Protein AF-A0A843VVU7-F1 (afdb_monomer)

Secondary structure (DSSP, 8-state):
----------------------PPPP----------------PPP-----------------PPP-------------TTSPPPGGGGG-PPPPPGGG----EEE--GGGS--TBSS--SSHHHHHHHHHHHHTT--EEE----SPPP-STT-TT-TTS-S-SSS--GGGS-HHHHHHTTSS-GGGSPPPB--SS--HHHHHHHHHHHHS----SSS-----HHHHHHH--SHHHHHHHHHHH-HHHHHHHHHHHHHHHHHHHH--SSGGGS-HHHHTT-HHHHHHHHHHTHHHHHHHHHHHHHHHHHHHHHHHHHHHTTPEEE----SS--SSSHHHHHTGGGS-B-TTS-BSS--EE---SS-SS-EE----

Solvent-accessible surface area (backbone atoms only — not comparable to full-atom values): 23816 Å² total; per-residue (Å²): 141,86,83,88,86,92,85,80,92,82,80,89,81,85,78,82,88,81,90,78,93,78,86,86,80,90,81,89,74,92,77,85,88,80,85,80,89,79,90,84,90,85,86,86,89,85,89,84,87,86,84,88,83,88,86,87,82,91,79,86,93,75,92,75,85,81,72,81,80,77,75,83,74,79,73,94,66,59,97,89,57,82,73,63,94,63,55,89,72,68,65,87,78,83,61,78,88,70,58,86,78,47,62,49,81,61,45,56,60,75,39,68,52,51,65,36,43,5,29,54,35,69,56,48,54,52,50,47,53,50,36,40,76,72,69,31,35,34,40,32,34,62,40,60,21,31,41,18,81,54,96,88,35,67,67,32,41,89,45,26,48,32,92,79,52,55,31,60,81,36,50,33,65,71,51,33,33,76,71,66,36,38,55,82,90,71,57,76,80,74,33,87,58,98,61,73,49,62,69,63,33,44,69,62,45,40,35,51,49,34,80,68,92,57,100,77,72,85,90,63,71,34,27,23,60,45,44,72,72,44,78,59,72,68,34,51,53,49,51,50,52,58,67,32,70,86,45,37,74,51,49,54,52,42,28,52,42,52,55,49,53,74,72,67,74,62,94,42,58,66,76,44,61,66,49,68,48,67,62,34,66,71,51,50,50,50,47,47,68,77,39,40,70,59,34,53,39,49,51,37,42,46,44,54,31,50,55,37,50,50,52,53,51,50,56,28,49,78,57,61,28,45,78,41,76,47,78,76,96,71,78,51,76,66,22,34,67,40,62,77,41,50,89,83,50,66,47,47,99,70,60,46,68,77,66,69,56,63,48,73,54,52,104,90,33,88,77,38,46,78,69,65,80,131

Nearest PDB structures (foldseek):
  6lx2-assembly1_A  TM=9.891E-01  e=3.375E-38  Solanum tuberosum
  6lx1-assembly1_A-2  TM=9.889E-01  e=5.882E-36  Solanum tuberosum
  5cpq-assembly1_B  TM=9.858E-01  e=2.254E-34  Arabidopsis thaliana
  5csy-assembly1_A  TM=9.693E-01  e=2.015E-34  Arabidopsis thaliana
  5cq1-assembly1_A  TM=9.855E-01  e=6.545E-34  Arabidopsis thaliana

pLDDT: mean 79.29, std 26.46, range [23.94, 98.88]

Radius of gyration: 30.28 Å; Cα contacts (8 Å, |Δi|>4): 402; chains: 1; bounding box: 73×91×72 Å

Organism: Colocasia esculenta (NCBI:txid4460)

Mean predicted aligned error: 13.5 Å

Sequence (374 aa):
MASSPPLRLLPRAALASSSSSLSPKPRTGLFSLAVASGSSSLHPVAIGTGRNRLLRPLMSAAAASCSPALSTGHFDVGVGDDLPEEYGEWFPKKDLGERRRVGVLLHPTSLQGPYGIGDLGDEAIRFLDWLHAAGCSVWQVLPLVPPGRKSREDGSPYAGQDANCGNTLLISLEQLVKDGLLTQDELPEPMDPEYVDFTKVAEVKDPLIAKTFHFRFQEVIKAAERLILSEGDLKIQFEDFRKDPEISGWLEDAALFAAIDNNIGKFAWNEWPEPLKNRYLVALEEVYQSHKDFIDIFVAQQFLFQRQWQRVRNHAKERGIKIMGDMPIYVGHHSADVWANRKLFMLDRRGFPTQVSGVPPDAFSETGQLWGRF

InterPro domains:
  IPR003385 Glycoside hydrolase, family 77 [PF02446] (106-372)
  IPR003385 Glycoside hydrolase, family 77 [PTHR32438] (67-372)
  IPR017853 Glycoside hydrolase superfamily [SSF51445] (84-372)

Structure (mmCIF, N/CA/C/O backbone):
data_AF-A0A843VVU7-F1
#
_entry.id   AF-A0A843VVU7-F1
#
loop_
_atom_site.group_PDB
_atom_site.id
_atom_site.type_symbol
_atom_site.label_atom_id
_atom_site.label_alt_id
_atom_site.label_comp_id
_atom_site.label_asym_id
_atom_site.label_entity_id
_atom_site.label_seq_id
_atom_site.pdbx_PDB_ins_code
_atom_site.Cartn_x
_atom_site.Cartn_y
_atom_site.Cartn_z
_atom_site.occupancy
_atom_site.B_iso_or_equiv
_atom_site.auth_seq_id
_atom_site.auth_comp_id
_atom_site.auth_asym_id
_atom_site.auth_atom_id
_atom_site.pdbx_PDB_model_num
ATOM 1 N N . MET A 1 1 ? -29.942 34.485 -44.631 1.00 37.12 1 MET A N 1
ATOM 2 C CA . MET A 1 1 ? -29.907 35.615 -43.675 1.00 37.12 1 MET A CA 1
ATOM 3 C C . MET A 1 1 ? -29.482 35.028 -42.336 1.00 37.12 1 MET A C 1
ATOM 5 O O . MET A 1 1 ? -30.191 34.162 -41.868 1.00 37.12 1 MET A O 1
ATOM 9 N N . ALA A 1 2 ? -28.343 35.295 -41.714 1.00 39.97 2 ALA A N 1
ATOM 10 C CA . ALA A 1 2 ? -27.248 36.213 -41.967 1.00 39.97 2 ALA A CA 1
ATOM 11 C C . ALA A 1 2 ? -25.924 35.450 -41.770 1.00 39.97 2 ALA A C 1
ATOM 13 O O . ALA A 1 2 ? -25.832 34.523 -40.971 1.00 39.97 2 ALA A O 1
ATOM 14 N N . SER A 1 3 ? -24.939 35.830 -42.568 1.00 32.47 3 SER A N 1
ATOM 15 C CA . SER A 1 3 ? -23.574 35.324 -42.614 1.00 32.47 3 SER A CA 1
ATOM 16 C C . SER A 1 3 ? -22.622 36.229 -41.827 1.00 32.47 3 SER A C 1
ATOM 18 O O . SER A 1 3 ? -22.844 37.440 -41.787 1.00 32.47 3 SER A O 1
ATOM 20 N N . SER A 1 4 ? -21.505 35.627 -41.392 1.00 31.56 4 SER A N 1
ATOM 21 C CA . SER A 1 4 ? -20.200 36.236 -41.049 1.00 31.56 4 SER A CA 1
ATOM 22 C C . SER A 1 4 ? -19.998 36.705 -39.595 1.00 31.56 4 SER A C 1
ATOM 24 O O . SER A 1 4 ? -20.959 37.162 -38.982 1.00 31.56 4 SER A O 1
ATOM 26 N N . PRO A 1 5 ? -18.747 36.770 -39.071 1.00 43.16 5 PRO A N 1
ATOM 27 C CA . PRO A 1 5 ? -17.483 36.123 -39.493 1.00 43.16 5 PRO A CA 1
ATOM 28 C C . PRO A 1 5 ? -16.613 35.570 -38.319 1.00 43.16 5 PRO A C 1
ATOM 30 O O . PRO A 1 5 ? -16.894 35.838 -37.153 1.00 43.16 5 PRO A O 1
ATOM 33 N N . PRO A 1 6 ? -15.493 34.871 -38.611 1.00 42.28 6 PRO A N 1
ATOM 34 C CA . PRO A 1 6 ? -14.430 34.556 -37.651 1.00 42.28 6 PRO A CA 1
ATOM 35 C C . PRO A 1 6 ? -13.271 35.570 -37.739 1.00 42.28 6 PRO A C 1
ATOM 37 O O . PRO A 1 6 ? -12.786 35.847 -38.830 1.00 42.28 6 PRO A O 1
ATOM 40 N N . LEU A 1 7 ? -12.790 36.095 -36.608 1.00 31.33 7 LEU A N 1
ATOM 41 C CA . LEU A 1 7 ? -11.599 36.960 -36.447 1.00 31.33 7 LEU A CA 1
ATOM 42 C C . LEU A 1 7 ? -11.147 36.802 -34.972 1.00 31.33 7 LEU A C 1
ATOM 44 O O . LEU A 1 7 ? -12.005 36.697 -34.108 1.00 31.33 7 LEU A O 1
ATOM 48 N N . ARG A 1 8 ? -9.881 36.811 -34.543 1.00 28.84 8 ARG A N 1
ATOM 49 C CA . ARG A 1 8 ? -8.584 37.085 -35.170 1.00 28.84 8 ARG A CA 1
ATOM 50 C C . ARG A 1 8 ? -7.491 36.655 -34.177 1.00 28.84 8 ARG A C 1
ATOM 52 O O . ARG A 1 8 ? -7.599 36.952 -32.992 1.00 28.84 8 ARG A O 1
ATOM 59 N N . LEU A 1 9 ? -6.418 36.052 -34.682 1.00 33.56 9 LEU A N 1
ATOM 60 C CA . LEU A 1 9 ? -5.102 36.025 -34.034 1.00 33.56 9 LEU A CA 1
ATOM 61 C C . LEU A 1 9 ? -4.470 37.423 -34.092 1.00 33.56 9 LEU A C 1
ATOM 63 O O . LEU A 1 9 ? -4.486 38.045 -35.154 1.00 33.56 9 LEU A O 1
ATOM 67 N N . LEU A 1 10 ? -3.884 37.879 -32.982 1.00 31.72 10 LEU A N 1
ATOM 68 C CA . LEU A 1 10 ? -3.034 39.075 -32.854 1.00 31.72 10 LEU A CA 1
ATOM 69 C C . LEU A 1 10 ? -2.084 38.892 -31.636 1.00 31.72 10 LEU A C 1
ATOM 71 O O . LEU A 1 10 ? -2.344 38.021 -30.810 1.00 31.72 10 LEU A O 1
ATOM 75 N N . PRO A 1 11 ? -0.929 39.585 -31.556 1.00 31.88 11 PRO A N 1
ATOM 76 C CA . PRO A 1 11 ? 0.365 38.994 -31.894 1.00 31.88 11 PRO A CA 1
ATOM 77 C C . PRO A 1 11 ? 1.372 38.925 -30.729 1.00 31.88 11 PRO A C 1
ATOM 79 O O . PRO A 1 11 ? 1.203 39.529 -29.673 1.00 31.88 11 PRO A O 1
ATOM 82 N N . ARG A 1 12 ? 2.477 38.210 -30.996 1.00 28.94 12 ARG A N 1
ATOM 83 C CA . ARG A 1 12 ? 3.739 38.210 -30.237 1.00 28.94 12 ARG A CA 1
ATOM 84 C C . ARG A 1 12 ? 4.188 39.634 -29.887 1.00 28.94 12 ARG A C 1
ATOM 86 O O . ARG A 1 12 ? 4.465 40.429 -30.784 1.00 28.94 12 ARG A O 1
ATOM 93 N N . ALA A 1 13 ? 4.359 39.899 -28.596 1.00 29.88 13 ALA A N 1
ATOM 94 C CA . ALA A 1 13 ? 5.145 41.023 -28.115 1.00 29.88 13 ALA A CA 1
ATOM 95 C C . ALA A 1 13 ? 6.635 40.653 -28.152 1.00 29.88 13 ALA A C 1
ATOM 97 O O . ALA A 1 13 ? 7.068 39.675 -27.543 1.00 29.88 13 ALA A O 1
ATOM 98 N N . ALA A 1 14 ? 7.400 41.443 -28.900 1.00 28.36 14 ALA A N 1
ATOM 99 C CA . ALA A 1 14 ? 8.844 41.516 -28.795 1.00 28.36 14 ALA A CA 1
ATOM 100 C C . ALA A 1 14 ? 9.213 42.244 -27.495 1.00 28.36 14 ALA A C 1
ATOM 102 O O . ALA A 1 14 ? 8.671 43.313 -27.218 1.00 28.36 14 ALA A O 1
ATOM 103 N N . LEU A 1 15 ? 10.165 41.704 -26.736 1.00 28.70 15 LEU A N 1
ATOM 104 C CA . LEU A 1 15 ? 10.923 42.479 -25.761 1.00 28.70 15 LEU A CA 1
ATOM 105 C C . LEU A 1 15 ? 12.408 42.313 -26.050 1.00 28.70 15 LEU A C 1
ATOM 107 O O . LEU A 1 15 ? 12.908 41.223 -26.322 1.00 28.70 15 LEU A O 1
ATOM 111 N N . ALA A 1 16 ? 13.040 43.475 -26.094 1.00 27.78 16 ALA A N 1
ATOM 112 C CA . ALA A 1 16 ? 14.347 43.731 -26.634 1.00 27.78 16 ALA A CA 1
ATOM 113 C C . ALA A 1 16 ? 15.474 43.178 -25.759 1.00 27.78 16 ALA A C 1
ATOM 115 O O . ALA A 1 16 ? 15.401 43.124 -24.534 1.00 27.78 16 ALA A O 1
ATOM 116 N N . SER A 1 17 ? 16.548 42.851 -26.464 1.00 26.27 17 SER A N 1
ATOM 117 C CA . SER A 1 17 ? 17.910 42.654 -25.998 1.00 26.27 17 SER A CA 1
ATOM 118 C C . SER A 1 17 ? 18.389 43.741 -25.030 1.00 26.27 17 SER A C 1
ATOM 120 O O . SER A 1 17 ? 18.430 44.919 -25.392 1.00 26.27 17 SER A O 1
ATOM 122 N N . SER A 1 18 ? 18.901 43.329 -23.872 1.00 28.47 18 SER A N 1
ATOM 123 C CA . SER A 1 18 ? 19.971 44.040 -23.176 1.00 28.47 18 SER A CA 1
ATOM 124 C C . SER A 1 18 ? 21.201 43.134 -23.121 1.00 28.47 18 SER A C 1
ATOM 126 O O . SER A 1 18 ? 21.239 42.083 -22.487 1.00 28.47 18 SER A O 1
ATOM 128 N N . SER A 1 19 ? 22.210 43.534 -23.883 1.00 27.27 19 SER A N 1
ATOM 129 C CA . SER A 1 19 ? 23.547 42.964 -23.891 1.00 27.27 19 SER A CA 1
ATOM 130 C C . SER A 1 19 ? 24.312 43.415 -22.647 1.00 27.27 19 SER A C 1
ATOM 132 O O . SER A 1 19 ? 24.573 44.607 -22.489 1.00 27.27 19 SER A O 1
ATOM 134 N N . SER A 1 20 ? 24.755 42.475 -21.816 1.00 28.34 20 SER A N 1
ATOM 135 C CA . SER A 1 20 ? 25.890 42.691 -20.916 1.00 28.34 20 SER A CA 1
ATOM 136 C C . SER A 1 20 ? 26.853 41.519 -21.049 1.00 28.34 20 SER A C 1
ATOM 138 O O . SER A 1 20 ? 26.622 40.422 -20.548 1.00 28.34 20 SER A O 1
ATOM 140 N N . SER A 1 21 ? 27.924 41.776 -21.789 1.00 27.50 21 SER A N 1
ATOM 141 C CA . SER A 1 21 ? 29.082 40.915 -21.974 1.00 27.50 21 SER A CA 1
ATOM 142 C C . SER A 1 21 ? 29.849 40.735 -20.665 1.00 27.50 21 SER A C 1
ATOM 144 O O . SER A 1 21 ? 30.354 41.718 -20.130 1.00 27.50 21 SER A O 1
ATOM 146 N N . LEU A 1 22 ? 30.018 39.494 -20.210 1.00 28.89 22 LEU A N 1
ATOM 147 C CA . LEU A 1 22 ? 31.084 39.093 -19.288 1.00 28.89 22 LEU A CA 1
ATOM 148 C C . LEU A 1 22 ? 31.501 37.658 -19.640 1.00 28.89 22 LEU A C 1
ATOM 150 O O . LEU A 1 22 ? 30.819 36.684 -19.341 1.00 28.89 22 LEU A O 1
ATOM 154 N N . SER A 1 23 ? 32.615 37.562 -20.357 1.00 29.17 23 SER A N 1
ATOM 155 C CA . SER A 1 23 ? 33.295 36.328 -20.749 1.00 29.17 23 SER A CA 1
ATOM 156 C C . SER A 1 23 ? 33.919 35.592 -19.544 1.00 29.17 23 SER A C 1
ATOM 158 O O . SER A 1 23 ? 34.353 36.248 -18.592 1.00 29.17 23 SER A O 1
ATOM 160 N N . PRO A 1 24 ? 34.020 34.248 -19.584 1.00 32.75 24 PRO A N 1
ATOM 161 C CA . PRO A 1 24 ? 34.402 33.422 -18.441 1.00 32.75 24 PRO A CA 1
ATOM 162 C C . PRO A 1 24 ? 35.925 33.256 -18.321 1.00 32.75 24 PRO A C 1
ATOM 164 O O . PRO A 1 24 ? 36.636 33.151 -19.320 1.00 32.75 24 PRO A O 1
ATOM 167 N N . LYS A 1 25 ? 36.437 33.173 -17.086 1.00 31.30 25 LYS A N 1
ATOM 168 C CA . LYS A 1 25 ? 37.792 32.671 -16.797 1.00 31.30 25 LYS A CA 1
ATOM 169 C C . LYS A 1 25 ? 37.703 31.236 -16.261 1.00 31.30 25 LYS A C 1
ATOM 171 O O . LYS A 1 25 ? 36.906 31.004 -15.352 1.00 31.30 25 LYS A O 1
ATOM 176 N N . PRO A 1 26 ? 38.524 30.291 -16.751 1.00 30.41 26 PRO A N 1
ATOM 177 C CA . PRO A 1 26 ? 38.546 28.929 -16.240 1.00 30.41 26 PRO A CA 1
ATOM 178 C C . PRO A 1 26 ? 39.371 28.866 -14.948 1.00 30.41 26 PRO A C 1
ATOM 180 O O . PRO A 1 26 ? 40.468 29.420 -14.872 1.00 30.41 26 PRO A O 1
ATOM 183 N N . ARG A 1 27 ? 38.859 28.167 -13.930 1.00 29.58 27 ARG A N 1
ATOM 184 C CA . ARG A 1 27 ? 39.670 27.681 -12.809 1.00 29.58 27 ARG A CA 1
ATOM 185 C C . ARG A 1 27 ? 39.843 26.179 -12.959 1.00 29.58 27 ARG A C 1
ATOM 187 O O . ARG A 1 27 ? 38.895 25.413 -12.837 1.00 29.58 27 ARG A O 1
ATOM 194 N N . THR A 1 28 ? 41.076 25.799 -13.246 1.00 28.23 28 THR A N 1
ATOM 195 C CA . THR A 1 28 ? 41.607 24.448 -13.155 1.00 28.23 28 THR A CA 1
ATOM 196 C C . THR A 1 28 ? 41.637 24.010 -11.691 1.00 28.23 28 THR A C 1
ATOM 198 O O . THR A 1 28 ? 42.235 24.669 -10.845 1.00 28.23 28 THR A O 1
ATOM 201 N N . GLY A 1 29 ? 40.988 22.888 -11.392 1.00 27.27 29 GLY A N 1
ATOM 202 C CA . GLY A 1 29 ? 41.105 22.183 -10.123 1.00 27.27 29 GLY A CA 1
ATOM 203 C C . GLY A 1 29 ? 41.262 20.701 -10.417 1.00 27.27 29 GLY A C 1
ATOM 204 O O . GLY A 1 29 ? 40.288 20.039 -10.761 1.00 27.27 29 GLY A O 1
ATOM 205 N N . LEU A 1 30 ? 42.498 20.204 -10.337 1.00 26.30 30 LEU A N 1
ATOM 206 C CA . LEU A 1 30 ? 42.777 18.773 -10.294 1.00 26.30 30 LEU A CA 1
ATOM 207 C C . LEU A 1 30 ? 42.113 18.193 -9.040 1.00 26.30 30 LEU A C 1
ATOM 209 O O . LEU A 1 30 ? 42.423 18.640 -7.938 1.00 26.30 30 LEU A O 1
ATOM 213 N N . PHE A 1 31 ? 41.285 17.164 -9.195 1.00 25.92 31 PHE A N 1
ATOM 214 C CA . PHE A 1 31 ? 40.992 16.239 -8.105 1.00 25.92 31 PHE A CA 1
ATOM 215 C C . PHE A 1 31 ? 41.358 14.822 -8.530 1.00 25.92 31 PHE A C 1
ATOM 217 O O . PHE A 1 31 ? 40.910 14.307 -9.551 1.00 25.92 31 PHE A O 1
ATOM 224 N N . SER A 1 32 ? 42.272 14.265 -7.742 1.00 24.83 32 SER A N 1
ATOM 225 C CA . SER A 1 32 ? 42.901 12.963 -7.899 1.00 24.83 32 SER A CA 1
ATOM 226 C C . SER A 1 32 ? 41.904 11.846 -7.596 1.00 24.83 32 SER A C 1
ATOM 228 O O . SER A 1 32 ? 41.213 11.881 -6.577 1.00 24.83 32 SER A O 1
ATOM 230 N N . LEU A 1 33 ? 41.854 10.852 -8.480 1.00 23.94 33 LEU A N 1
ATOM 231 C CA . LEU A 1 33 ? 41.091 9.621 -8.323 1.00 23.94 33 LEU A CA 1
ATOM 232 C C . LEU A 1 33 ? 41.927 8.651 -7.469 1.00 23.94 33 LEU A C 1
ATOM 234 O O . LEU A 1 33 ? 42.917 8.103 -7.948 1.00 23.94 33 LEU A O 1
ATOM 238 N N . ALA A 1 34 ? 41.560 8.452 -6.203 1.00 25.77 34 ALA A N 1
ATOM 239 C CA . ALA A 1 34 ? 42.173 7.433 -5.353 1.00 25.77 34 ALA A CA 1
ATOM 240 C C . ALA A 1 34 ? 41.256 6.206 -5.282 1.00 25.77 34 ALA A C 1
ATOM 242 O O . ALA A 1 34 ? 40.257 6.190 -4.566 1.00 25.77 34 ALA A O 1
ATOM 243 N N . VAL A 1 35 ? 41.613 5.179 -6.053 1.00 26.02 35 VAL A N 1
ATOM 244 C CA . VAL A 1 35 ? 41.094 3.815 -5.926 1.00 26.02 35 VAL A CA 1
ATOM 245 C C . VAL A 1 35 ? 41.822 3.160 -4.754 1.00 26.02 35 VAL A C 1
ATOM 247 O O . VAL A 1 35 ? 43.039 2.997 -4.800 1.00 26.02 35 VAL A O 1
ATOM 250 N N . ALA A 1 36 ? 41.089 2.782 -3.708 1.00 25.77 36 ALA A N 1
ATOM 251 C CA . ALA A 1 36 ? 41.607 1.957 -2.623 1.00 25.77 36 ALA A CA 1
ATOM 252 C C . ALA A 1 36 ? 40.894 0.600 -2.639 1.00 25.77 36 ALA A C 1
ATOM 254 O O . ALA A 1 36 ? 39.771 0.448 -2.165 1.00 25.77 36 ALA A O 1
ATOM 255 N N . SER A 1 37 ? 41.571 -0.385 -3.223 1.00 25.34 37 SER A N 1
ATOM 256 C CA . SER A 1 37 ? 41.273 -1.809 -3.110 1.00 25.34 37 SER A CA 1
ATOM 257 C C . SER A 1 37 ? 41.732 -2.314 -1.739 1.00 25.34 37 SER A C 1
ATOM 259 O O . SER A 1 37 ? 42.932 -2.358 -1.470 1.00 25.34 37 SER A O 1
ATOM 261 N N . GLY A 1 38 ? 40.787 -2.692 -0.878 1.00 25.36 38 GLY A N 1
ATOM 262 C CA . GLY A 1 38 ? 41.046 -3.320 0.417 1.00 25.36 38 GLY A CA 1
ATOM 263 C C . GLY A 1 38 ? 40.444 -4.719 0.464 1.00 25.36 38 GLY A C 1
ATOM 264 O O . GLY A 1 38 ? 39.237 -4.885 0.606 1.00 25.36 38 GLY A O 1
ATOM 265 N N . SER A 1 39 ? 41.307 -5.719 0.327 1.00 26.92 39 SER A N 1
ATOM 266 C CA . SER A 1 39 ? 41.045 -7.142 0.532 1.00 26.92 39 SER A CA 1
ATOM 267 C C . SER A 1 39 ? 40.609 -7.435 1.972 1.00 26.92 39 SER A C 1
ATOM 269 O O . SER A 1 39 ? 41.300 -7.034 2.909 1.00 26.92 39 SER A O 1
ATOM 271 N N . SER A 1 40 ? 39.533 -8.200 2.164 1.00 26.62 40 SER A N 1
ATOM 272 C CA . SER A 1 40 ? 39.231 -8.844 3.447 1.00 26.62 40 SER A CA 1
ATOM 273 C C . SER A 1 40 ? 38.863 -10.311 3.221 1.00 26.62 40 SER A C 1
ATOM 275 O O . SER A 1 40 ? 37.873 -10.641 2.577 1.00 26.62 40 SER A O 1
ATOM 277 N N . SER A 1 41 ? 39.715 -11.200 3.727 1.00 26.59 41 SER A N 1
ATOM 278 C CA . SER A 1 41 ? 39.511 -12.646 3.783 1.00 26.59 41 SER A CA 1
ATOM 279 C C . SER A 1 41 ? 39.459 -13.057 5.250 1.00 26.59 41 SER A C 1
ATOM 281 O O . SER A 1 41 ? 40.487 -13.028 5.925 1.00 26.59 41 SER A O 1
ATOM 283 N N . LEU A 1 42 ? 38.284 -13.441 5.745 1.00 26.7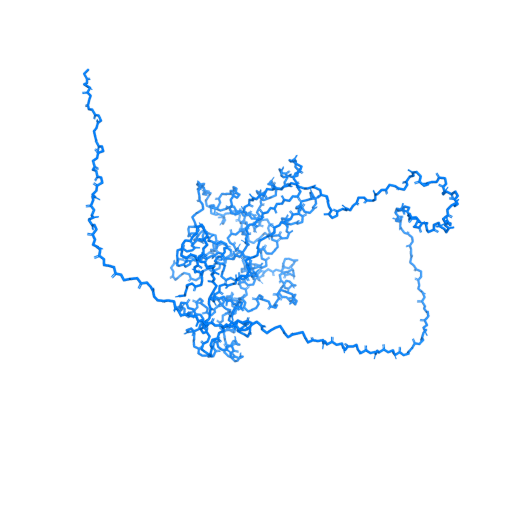5 42 LEU A N 1
ATOM 284 C CA . LEU A 1 42 ? 38.122 -14.091 7.046 1.00 26.75 42 LEU A CA 1
ATOM 285 C C . LEU A 1 42 ? 37.032 -15.166 6.936 1.00 26.75 42 LEU A C 1
ATOM 287 O O . LEU A 1 42 ? 35.845 -14.862 6.886 1.00 26.75 42 LEU A O 1
ATOM 291 N N . HIS A 1 43 ? 37.459 -16.429 6.904 1.00 28.55 43 HIS A N 1
ATOM 292 C CA . HIS A 1 43 ? 36.629 -17.590 7.221 1.00 28.55 43 HIS A CA 1
ATOM 293 C C . HIS A 1 43 ? 36.835 -17.962 8.694 1.00 28.55 43 HIS A C 1
ATOM 295 O O . HIS A 1 43 ? 37.988 -18.033 9.126 1.00 28.55 43 HIS A O 1
ATOM 301 N N . PRO A 1 44 ? 35.779 -18.315 9.443 1.00 32.34 44 PRO A N 1
ATOM 302 C CA . PRO A 1 44 ? 35.913 -19.149 10.622 1.00 32.34 44 PRO A CA 1
ATOM 303 C C . PRO A 1 44 ? 35.558 -20.609 10.309 1.00 32.34 44 PRO A C 1
ATOM 305 O O . PRO A 1 44 ? 34.512 -20.927 9.744 1.00 32.34 44 PRO A O 1
ATOM 308 N N . VAL A 1 45 ? 36.466 -21.494 10.715 1.00 25.98 45 VAL A N 1
ATOM 309 C CA . VAL A 1 45 ? 36.310 -22.949 10.786 1.00 25.98 45 VAL A CA 1
ATOM 310 C C . VAL A 1 45 ? 35.541 -23.299 12.063 1.00 25.98 45 VAL A C 1
ATOM 312 O O . VAL A 1 45 ? 35.929 -22.869 13.146 1.00 25.98 45 VAL A O 1
ATOM 315 N N . ALA A 1 46 ? 34.503 -24.129 11.952 1.00 27.78 46 ALA A N 1
ATOM 316 C CA . ALA A 1 46 ? 33.900 -24.835 13.080 1.00 27.78 46 ALA A CA 1
ATOM 317 C C . ALA A 1 46 ? 33.572 -26.277 12.659 1.00 27.78 46 ALA A C 1
ATOM 319 O O . ALA A 1 46 ? 32.730 -26.500 11.795 1.00 27.78 46 ALA A O 1
ATOM 320 N N . ILE A 1 47 ? 34.246 -27.258 13.267 1.00 26.48 47 ILE A N 1
ATOM 321 C CA . ILE A 1 47 ? 33.886 -28.680 13.197 1.00 26.48 47 ILE A CA 1
ATOM 322 C C . ILE A 1 47 ? 33.749 -29.172 14.637 1.00 26.48 47 ILE A C 1
ATOM 324 O O . ILE A 1 47 ? 34.736 -29.314 15.356 1.00 26.48 47 ILE A O 1
ATOM 328 N N . GLY A 1 48 ? 32.500 -29.397 15.047 1.00 26.56 48 GLY A N 1
ATOM 329 C CA . GLY A 1 48 ? 32.118 -30.090 16.271 1.00 26.56 48 GLY A CA 1
ATOM 330 C C . GLY A 1 48 ? 31.682 -31.519 15.953 1.00 26.56 48 GLY A C 1
ATOM 331 O O . GLY A 1 48 ? 30.971 -31.774 14.984 1.00 26.56 48 GLY A O 1
ATOM 332 N N . THR A 1 49 ? 32.158 -32.447 16.770 1.00 28.98 49 THR A N 1
ATOM 333 C CA . THR A 1 49 ? 31.970 -33.897 16.725 1.00 28.98 49 THR A CA 1
ATOM 334 C C . THR A 1 49 ? 30.641 -34.332 17.362 1.00 28.98 49 THR A C 1
ATOM 336 O O . THR A 1 49 ? 30.190 -33.728 18.329 1.00 28.98 49 THR A O 1
ATOM 339 N N . GLY A 1 50 ? 30.031 -35.431 16.889 1.00 26.47 50 GLY A N 1
ATOM 340 C CA . GLY A 1 50 ? 28.924 -36.083 17.611 1.00 26.47 50 GLY A CA 1
ATOM 341 C C . GLY A 1 50 ? 28.136 -37.125 16.809 1.00 26.47 50 GLY A C 1
ATOM 342 O O . GLY A 1 50 ? 27.486 -36.801 15.829 1.00 26.47 50 GLY A O 1
ATOM 343 N N . ARG A 1 51 ? 28.210 -38.391 17.235 1.00 29.50 51 ARG A N 1
ATOM 344 C CA . ARG A 1 51 ? 27.694 -39.616 16.590 1.00 29.50 51 ARG A CA 1
ATOM 345 C C . ARG A 1 51 ? 26.207 -39.918 16.874 1.00 29.50 51 ARG A C 1
ATOM 347 O O . ARG A 1 51 ? 25.754 -39.749 17.995 1.00 29.50 51 ARG A O 1
ATOM 354 N N . ASN A 1 52 ? 25.560 -40.534 15.873 1.00 27.20 52 ASN A N 1
ATOM 355 C CA . ASN A 1 52 ? 24.565 -41.630 15.878 1.00 27.20 52 ASN A CA 1
ATOM 356 C C . ASN A 1 52 ? 23.593 -41.819 17.066 1.00 27.20 52 ASN A C 1
ATOM 358 O O . ASN A 1 52 ? 24.019 -42.255 18.133 1.00 27.20 52 ASN A O 1
ATOM 362 N N . ARG A 1 53 ? 22.282 -41.885 16.764 1.00 28.34 53 ARG A N 1
ATOM 363 C CA . ARG A 1 53 ? 21.543 -43.172 16.704 1.00 28.34 53 ARG A CA 1
ATOM 364 C C . ARG A 1 53 ? 20.135 -43.054 16.097 1.00 28.34 53 ARG A C 1
ATOM 366 O O . ARG A 1 53 ? 19.398 -42.111 16.342 1.00 28.34 53 ARG A O 1
ATOM 373 N N . LEU A 1 54 ? 19.829 -44.086 15.312 1.00 28.62 54 LEU A N 1
ATOM 374 C CA . LEU A 1 54 ? 18.579 -44.447 14.642 1.00 28.62 54 LEU A CA 1
ATOM 375 C C . LEU A 1 54 ? 17.418 -44.685 15.615 1.00 28.62 54 LEU A C 1
ATOM 377 O O . LEU A 1 54 ? 17.660 -45.279 16.659 1.00 28.62 54 LEU A O 1
ATOM 381 N N . LEU A 1 55 ? 16.187 -44.375 15.184 1.00 28.31 55 LEU A N 1
ATOM 382 C CA . LEU A 1 55 ? 14.951 -45.145 15.425 1.00 28.31 55 LEU A CA 1
ATOM 383 C C . LEU A 1 55 ? 13.851 -44.650 14.452 1.00 28.31 55 LEU A C 1
ATOM 385 O O . LEU A 1 55 ? 13.505 -43.474 14.443 1.00 28.31 55 LEU A O 1
ATOM 389 N N . ARG A 1 56 ? 13.332 -45.550 13.603 1.00 27.45 56 ARG A N 1
ATOM 390 C CA . ARG A 1 56 ? 12.159 -45.346 12.722 1.00 27.45 56 ARG A CA 1
ATOM 391 C C . ARG A 1 56 ? 10.869 -45.714 13.468 1.00 27.45 56 ARG A C 1
ATOM 393 O O . ARG A 1 56 ? 10.895 -46.683 14.227 1.00 27.45 56 ARG A O 1
ATOM 400 N N . PRO A 1 57 ? 9.728 -45.115 13.088 1.00 30.31 57 PRO A N 1
ATOM 401 C CA . PRO A 1 57 ? 8.493 -45.883 12.960 1.00 30.31 57 PRO A CA 1
ATOM 402 C C . PRO A 1 57 ? 7.845 -45.750 11.571 1.00 30.31 57 PRO A C 1
ATOM 404 O O . PRO A 1 57 ? 7.985 -44.747 10.875 1.00 30.31 57 PRO A O 1
ATOM 407 N N . LEU A 1 58 ? 7.169 -46.831 11.176 1.00 27.83 58 LEU A N 1
ATOM 408 C CA . LEU A 1 58 ? 6.421 -47.013 9.932 1.00 27.83 58 LEU A CA 1
ATOM 409 C C . LEU A 1 58 ? 5.222 -46.059 9.831 1.00 27.83 58 LEU A C 1
ATOM 411 O O . LEU A 1 58 ? 4.429 -45.977 10.766 1.00 27.83 58 LEU A O 1
ATOM 415 N N . MET A 1 59 ? 5.035 -45.443 8.660 1.00 29.09 59 MET A N 1
ATOM 416 C CA . MET A 1 59 ? 3.792 -44.780 8.266 1.00 29.09 59 MET A CA 1
ATOM 417 C C . MET A 1 59 ? 3.397 -45.176 6.838 1.00 29.09 59 MET A C 1
ATOM 419 O O . MET A 1 59 ? 4.206 -45.168 5.914 1.00 29.09 59 MET A O 1
ATOM 423 N N . SER A 1 60 ? 2.128 -45.573 6.773 1.00 30.31 60 SER A N 1
ATOM 424 C CA . SER A 1 60 ? 1.201 -45.870 5.681 1.00 30.31 60 SER A CA 1
ATOM 425 C C . SER A 1 60 ? 1.514 -45.333 4.276 1.00 30.31 60 SER A C 1
ATOM 427 O O . SER A 1 60 ? 1.860 -44.169 4.089 1.00 30.31 60 SER A O 1
ATOM 429 N N . ALA A 1 61 ? 1.288 -46.194 3.282 1.00 33.50 61 ALA A N 1
ATOM 430 C CA . ALA A 1 61 ? 1.360 -45.898 1.858 1.00 33.50 61 ALA A CA 1
ATOM 431 C C . ALA A 1 61 ? 0.094 -45.172 1.367 1.00 33.50 61 ALA A C 1
ATOM 433 O O . ALA A 1 61 ? -1.015 -45.687 1.502 1.00 33.50 61 ALA A O 1
ATOM 434 N N . ALA A 1 62 ? 0.272 -44.017 0.726 1.00 31.00 62 ALA A N 1
ATOM 435 C CA . ALA A 1 62 ? -0.718 -43.404 -0.154 1.00 31.00 62 ALA A CA 1
ATOM 436 C C . ALA A 1 62 ? 0.008 -42.764 -1.349 1.00 31.00 62 ALA A C 1
ATOM 438 O O . ALA A 1 62 ? 1.067 -42.159 -1.201 1.00 31.00 62 ALA A O 1
ATOM 439 N N . ALA A 1 63 ? -0.537 -43.006 -2.538 1.00 34.69 63 ALA A N 1
ATOM 440 C CA . ALA A 1 63 ? 0.110 -42.899 -3.838 1.00 34.69 63 ALA A CA 1
ATOM 441 C C . ALA A 1 63 ? 0.664 -41.502 -4.172 1.00 34.69 63 ALA A C 1
ATOM 443 O O . ALA A 1 63 ? -0.089 -40.543 -4.324 1.00 34.69 63 ALA A O 1
ATOM 444 N N . ALA A 1 64 ? 1.979 -41.430 -4.390 1.00 30.31 64 ALA A N 1
ATOM 445 C CA . ALA A 1 64 ? 2.630 -40.349 -5.118 1.00 30.31 64 ALA A CA 1
ATOM 446 C C . ALA A 1 64 ? 2.931 -40.839 -6.540 1.00 30.31 64 ALA A C 1
ATOM 448 O O . ALA A 1 64 ? 3.637 -41.829 -6.735 1.00 30.31 64 ALA A O 1
ATOM 449 N N . SER A 1 65 ? 2.361 -40.159 -7.530 1.00 30.47 65 SER A N 1
ATOM 450 C CA . SER A 1 65 ? 2.649 -40.357 -8.946 1.00 30.47 65 SER A CA 1
ATOM 451 C C . SER A 1 65 ? 4.146 -40.175 -9.207 1.00 30.47 65 SER A C 1
ATOM 453 O O . SER A 1 65 ? 4.687 -39.087 -9.004 1.00 30.47 65 SER A O 1
ATOM 455 N N . CYS A 1 66 ? 4.812 -41.240 -9.652 1.00 27.95 66 CYS A N 1
ATOM 456 C CA . CYS A 1 66 ? 6.198 -41.203 -10.094 1.00 27.95 66 CYS A CA 1
ATOM 457 C C . CYS A 1 66 ? 6.349 -40.272 -11.304 1.00 27.95 66 CYS A C 1
ATOM 459 O O . CYS A 1 66 ? 5.974 -40.630 -12.418 1.00 27.95 66 CYS A O 1
ATOM 461 N N . SER A 1 67 ? 6.965 -39.109 -11.106 1.00 33.38 67 SER A N 1
ATOM 462 C CA . SER A 1 67 ? 7.749 -38.488 -12.174 1.00 33.38 67 SER A CA 1
ATOM 463 C C . SER A 1 67 ? 8.992 -39.357 -12.387 1.00 33.38 67 SER A C 1
ATOM 465 O O . SER A 1 67 ? 9.637 -39.705 -11.392 1.00 33.38 67 SER A O 1
ATOM 467 N N . PRO A 1 68 ? 9.358 -39.741 -13.621 1.00 34.88 68 PRO A N 1
ATOM 468 C CA . PRO A 1 68 ? 10.584 -40.488 -13.827 1.00 34.88 68 PRO A CA 1
ATOM 469 C C . PRO A 1 68 ? 11.749 -39.564 -13.466 1.00 34.88 68 PRO A C 1
ATOM 471 O O . PRO A 1 68 ? 11.901 -38.476 -14.025 1.00 34.88 68 PRO A O 1
ATOM 474 N N . ALA A 1 69 ? 12.546 -39.978 -12.484 1.00 34.03 69 ALA A N 1
ATOM 475 C CA . ALA A 1 69 ? 13.830 -39.361 -12.219 1.00 34.03 69 ALA A CA 1
ATOM 476 C C . ALA A 1 69 ? 14.700 -39.580 -13.462 1.00 34.03 69 ALA A C 1
ATOM 478 O O . ALA A 1 69 ? 15.178 -40.685 -13.708 1.00 34.03 69 ALA A O 1
ATOM 479 N N . LEU A 1 70 ? 14.857 -38.536 -14.275 1.00 37.72 70 LEU A N 1
ATOM 480 C CA . LEU A 1 70 ? 15.842 -38.508 -15.347 1.00 37.72 70 LEU A CA 1
ATOM 481 C C . LEU A 1 70 ? 17.224 -38.622 -14.702 1.00 37.72 70 LEU A C 1
ATOM 483 O O . LEU A 1 70 ? 17.719 -37.670 -14.097 1.00 37.72 70 LEU A O 1
ATOM 487 N N . SER A 1 71 ? 17.805 -39.815 -14.816 1.00 40.19 71 SER A N 1
ATOM 488 C CA . SER A 1 71 ? 19.229 -40.063 -14.638 1.00 40.19 71 SER A CA 1
ATOM 489 C C . SER A 1 71 ? 20.003 -38.966 -15.367 1.00 40.19 71 SER A C 1
ATOM 491 O O . SER A 1 71 ? 19.937 -38.851 -16.590 1.00 40.19 71 SER A O 1
ATOM 493 N N . THR A 1 72 ? 20.721 -38.120 -14.633 1.00 46.69 72 THR A N 1
ATOM 494 C CA . THR A 1 72 ? 21.805 -37.335 -15.221 1.00 46.69 72 THR A CA 1
ATOM 495 C C . THR A 1 72 ? 22.945 -38.308 -15.483 1.00 46.69 72 THR A C 1
ATOM 497 O O . THR A 1 72 ? 23.845 -38.451 -14.656 1.00 46.69 72 THR A O 1
ATOM 500 N N . GLY A 1 73 ? 22.840 -39.045 -16.588 1.00 50.22 73 GLY A N 1
ATOM 501 C CA . GLY A 1 73 ? 23.874 -39.950 -17.059 1.00 50.22 73 GLY A CA 1
ATOM 502 C C . GLY A 1 73 ? 25.124 -39.146 -17.375 1.00 50.22 73 GLY A C 1
ATOM 503 O O . GLY A 1 73 ? 25.228 -38.532 -18.433 1.00 50.22 73 GLY A O 1
ATOM 504 N N . HIS A 1 74 ? 26.068 -39.118 -16.440 1.00 54.50 74 HIS A N 1
ATOM 505 C CA . HIS A 1 74 ? 27.457 -38.864 -16.782 1.00 54.50 74 HIS A CA 1
ATOM 506 C C . HIS A 1 74 ? 27.932 -40.094 -17.547 1.00 54.50 74 HIS A C 1
ATOM 508 O O . HIS A 1 74 ? 28.313 -41.097 -16.951 1.00 54.50 74 HIS A O 1
ATOM 514 N N . PHE A 1 75 ? 27.823 -40.044 -18.870 1.00 59.97 75 PHE A N 1
ATOM 515 C CA . PHE A 1 75 ? 28.497 -41.011 -19.713 1.00 59.97 75 PHE A CA 1
ATOM 516 C C . PHE A 1 75 ? 29.990 -40.680 -19.664 1.00 59.97 75 PHE A C 1
ATOM 518 O O . PHE A 1 75 ? 30.395 -39.568 -20.006 1.00 59.97 75 PHE A O 1
ATOM 525 N N . ASP A 1 76 ? 30.788 -41.620 -19.170 1.00 64.75 76 ASP A N 1
ATOM 526 C CA . ASP A 1 76 ? 32.246 -41.519 -19.137 1.00 64.75 76 ASP A CA 1
ATOM 527 C C . ASP A 1 76 ? 32.759 -41.856 -20.548 1.00 64.75 76 ASP A C 1
ATOM 529 O O . ASP A 1 76 ? 33.158 -42.980 -20.834 1.00 64.75 76 ASP A O 1
ATOM 533 N N . VAL A 1 77 ? 32.581 -40.909 -21.475 1.00 75.31 77 VAL A N 1
ATOM 534 C CA . VAL A 1 77 ? 32.953 -41.046 -22.891 1.00 75.31 77 VAL A CA 1
ATOM 535 C C . VAL A 1 77 ? 34.259 -40.295 -23.112 1.00 75.31 77 VAL A C 1
ATOM 537 O O . VAL A 1 77 ? 34.347 -39.095 -22.829 1.00 75.31 77 VAL A O 1
ATOM 540 N N . GLY A 1 78 ? 35.285 -40.989 -23.595 1.00 85.25 78 GLY A N 1
ATOM 541 C CA . GLY A 1 78 ? 36.560 -40.388 -23.951 1.00 85.25 78 GLY A CA 1
ATOM 542 C C . GLY A 1 78 ? 36.469 -39.565 -25.234 1.00 85.25 78 GLY A C 1
ATOM 543 O O . GLY A 1 78 ? 35.564 -39.712 -26.058 1.00 85.25 78 GLY A O 1
ATOM 544 N N . VAL A 1 79 ? 37.441 -38.674 -25.436 1.00 88.75 79 VAL A N 1
ATOM 545 C CA . VAL A 1 79 ? 37.564 -37.944 -26.704 1.00 88.75 79 VAL A CA 1
ATOM 546 C C . VAL A 1 79 ? 37.897 -38.941 -27.815 1.00 88.75 79 VAL A C 1
ATOM 548 O O . VAL A 1 79 ? 38.995 -39.492 -27.834 1.00 88.75 79 VAL A O 1
ATOM 551 N N . GLY A 1 80 ? 36.967 -39.119 -28.755 1.00 88.62 80 GLY A N 1
ATOM 552 C CA . GLY A 1 80 ? 37.107 -40.032 -29.894 1.00 88.62 80 GLY A CA 1
ATOM 553 C C . GLY A 1 80 ? 36.314 -41.335 -29.775 1.00 88.62 80 GLY A C 1
ATOM 554 O O . GLY A 1 80 ? 36.301 -42.088 -30.744 1.00 88.62 80 GLY A O 1
ATOM 555 N N . ASP A 1 81 ? 35.646 -41.576 -28.644 1.00 92.50 81 ASP A N 1
ATOM 556 C CA . ASP A 1 81 ? 34.753 -42.723 -28.470 1.00 92.50 81 ASP A CA 1
ATOM 557 C C . ASP A 1 81 ? 33.375 -42.462 -29.097 1.00 92.50 81 ASP A C 1
ATOM 559 O O . ASP A 1 81 ? 32.942 -41.314 -29.258 1.00 92.50 81 ASP A O 1
ATOM 563 N N . ASP A 1 82 ? 32.667 -43.546 -29.421 1.00 90.31 82 ASP A N 1
ATOM 564 C CA . ASP A 1 82 ? 31.278 -43.473 -29.859 1.00 90.31 82 ASP A CA 1
ATOM 565 C C . ASP A 1 82 ? 30.393 -42.928 -28.731 1.00 90.31 82 ASP A C 1
ATOM 567 O O . ASP A 1 82 ? 30.483 -43.328 -27.567 1.00 90.31 82 ASP A O 1
ATOM 571 N N . LEU A 1 83 ? 29.512 -41.997 -29.088 1.00 90.69 83 LEU A N 1
ATOM 572 C CA . LEU A 1 83 ? 28.541 -41.443 -28.156 1.00 90.69 83 LEU A CA 1
ATOM 573 C C . LEU A 1 83 ? 27.420 -42.466 -27.896 1.00 90.69 83 LEU A C 1
ATOM 575 O O . LEU A 1 83 ? 27.134 -43.292 -28.765 1.00 90.69 83 LEU A O 1
ATOM 579 N N . PRO A 1 84 ? 26.756 -42.412 -26.727 1.00 89.81 84 PRO A N 1
ATOM 580 C CA . PRO A 1 84 ? 25.631 -43.292 -26.424 1.00 89.81 84 PRO A CA 1
ATOM 581 C C . PRO A 1 84 ? 24.553 -43.217 -27.509 1.00 89.81 84 PRO A C 1
ATOM 583 O O . PRO A 1 84 ? 24.342 -42.151 -28.092 1.00 89.81 84 PRO A O 1
ATOM 586 N N . GLU A 1 85 ? 23.816 -44.310 -27.722 1.00 90.44 85 GLU A N 1
ATOM 587 C CA . GLU A 1 85 ? 22.729 -44.368 -28.718 1.00 90.44 85 GLU A CA 1
ATOM 588 C C . GLU A 1 85 ? 21.694 -43.237 -28.528 1.00 90.44 85 GLU A C 1
ATOM 590 O O . GLU A 1 85 ? 21.121 -42.734 -29.492 1.00 90.44 85 GLU A O 1
ATOM 595 N N . GLU A 1 86 ? 21.528 -42.769 -27.288 1.00 89.88 86 GLU A N 1
ATOM 596 C CA . GLU A 1 86 ? 20.606 -41.704 -26.872 1.00 89.88 86 GLU A CA 1
ATOM 597 C C . GLU A 1 86 ? 21.162 -40.274 -27.062 1.00 89.88 86 GLU A C 1
ATOM 599 O O . GLU A 1 86 ? 20.459 -39.298 -26.802 1.00 89.88 86 GLU A O 1
ATOM 604 N N . TYR A 1 87 ? 22.409 -40.091 -27.521 1.00 89.62 87 TYR A N 1
ATOM 605 C CA . TYR A 1 87 ? 23.034 -38.763 -27.661 1.00 89.62 87 TYR A CA 1
ATOM 606 C C . TYR A 1 87 ? 22.217 -37.803 -28.539 1.00 89.62 87 TYR A C 1
ATOM 608 O O . TYR A 1 87 ? 22.125 -36.611 -28.243 1.00 89.62 87 TYR A O 1
ATOM 616 N N . GLY A 1 88 ? 21.570 -38.325 -29.587 1.00 91.62 88 GLY A N 1
ATOM 617 C CA . GLY A 1 88 ? 20.696 -37.543 -30.467 1.00 91.62 88 GLY A CA 1
ATOM 618 C C . GLY A 1 88 ? 19.459 -36.953 -29.773 1.00 91.62 88 GLY A C 1
ATOM 619 O O . GLY A 1 88 ? 18.846 -36.035 -30.315 1.00 91.62 88 GLY A O 1
ATOM 620 N N . GLU A 1 89 ? 19.105 -37.439 -28.580 1.00 92.06 89 GLU A N 1
ATOM 621 C CA . GLU A 1 89 ? 17.979 -36.953 -27.773 1.00 92.06 89 GLU A CA 1
ATOM 622 C C . GLU A 1 89 ? 18.399 -35.913 -26.723 1.00 92.06 89 GLU A C 1
ATOM 624 O O . GLU A 1 89 ? 17.554 -35.311 -26.050 1.00 92.06 89 GLU A O 1
ATOM 629 N N . TRP A 1 90 ? 19.703 -35.649 -26.585 1.00 90.12 90 TRP A N 1
ATOM 630 C CA . TRP A 1 90 ? 20.226 -34.684 -25.625 1.00 90.12 90 TRP A CA 1
ATOM 631 C C . TRP A 1 90 ? 20.099 -33.242 -26.137 1.00 90.12 90 TRP A C 1
ATOM 633 O O . TRP A 1 90 ? 21.068 -32.552 -26.453 1.00 90.12 90 TRP A O 1
ATOM 643 N N . PHE A 1 91 ? 18.861 -32.760 -26.200 1.00 92.25 91 PHE A N 1
ATOM 644 C CA . PHE A 1 91 ? 18.560 -31.390 -26.601 1.00 92.25 91 PHE A CA 1
ATOM 645 C C . PHE A 1 91 ? 18.901 -30.367 -25.502 1.00 92.25 91 PHE A C 1
ATOM 647 O O . PHE A 1 91 ? 18.826 -30.679 -24.305 1.00 92.25 91 PHE A O 1
ATOM 654 N N . PRO A 1 92 ? 19.194 -29.104 -25.875 1.00 92.69 92 PRO A N 1
ATOM 655 C CA . PRO A 1 92 ? 19.293 -28.009 -24.918 1.00 92.69 92 PRO A CA 1
ATOM 656 C C . PRO A 1 92 ? 18.031 -27.908 -24.054 1.00 92.69 92 PRO A C 1
ATOM 658 O O . PRO A 1 92 ? 16.908 -27.814 -24.560 1.00 92.69 92 PRO A O 1
ATOM 661 N N . LYS A 1 93 ? 18.208 -27.910 -22.731 1.00 92.69 93 LYS A N 1
ATOM 662 C CA . LYS A 1 93 ? 17.102 -27.732 -21.787 1.00 92.69 93 LYS A CA 1
ATOM 663 C C . LYS A 1 93 ? 16.638 -26.279 -21.829 1.00 92.69 93 LYS A C 1
ATOM 665 O O . LYS A 1 93 ? 17.448 -25.363 -21.737 1.00 92.69 93 LYS A O 1
ATOM 670 N N . LYS A 1 94 ? 15.326 -26.067 -21.939 1.00 91.00 94 LYS A N 1
ATOM 671 C CA . LYS A 1 94 ? 14.737 -24.728 -21.829 1.00 91.00 94 LYS A CA 1
ATOM 672 C C . LYS A 1 94 ? 14.788 -24.272 -20.375 1.00 91.00 94 LYS A C 1
ATOM 674 O O . LYS A 1 94 ? 14.229 -24.949 -19.513 1.00 91.00 94 LYS A O 1
ATOM 679 N N . ASP A 1 95 ? 15.394 -23.118 -20.121 1.00 93.44 95 ASP A N 1
ATOM 680 C CA . ASP A 1 95 ? 15.283 -22.461 -18.824 1.00 93.44 95 ASP A CA 1
ATOM 681 C C . ASP A 1 95 ? 13.886 -21.832 -18.684 1.00 93.44 95 ASP A C 1
ATOM 683 O O . ASP A 1 95 ? 13.461 -20.995 -19.484 1.00 93.44 95 ASP A O 1
ATOM 687 N N . LEU A 1 96 ? 13.143 -22.241 -17.654 1.00 87.88 96 LEU A N 1
ATOM 688 C CA . LEU A 1 96 ? 11.831 -21.670 -17.348 1.00 87.88 96 LEU A CA 1
ATOM 689 C C . LEU A 1 96 ? 11.928 -20.202 -16.893 1.00 87.88 96 LEU A C 1
ATOM 691 O O . LEU A 1 96 ? 10.933 -19.476 -16.992 1.00 87.88 96 LEU A O 1
ATOM 695 N N . GLY A 1 97 ? 13.104 -19.753 -16.438 1.00 89.75 97 GLY A N 1
ATOM 696 C CA . GLY A 1 97 ? 13.419 -18.353 -16.151 1.00 89.75 97 GLY A CA 1
ATOM 697 C C . GLY A 1 97 ? 13.376 -17.455 -17.391 1.00 89.75 97 GLY A C 1
ATOM 698 O O . GLY A 1 97 ? 12.953 -16.302 -17.294 1.00 89.75 97 GLY A O 1
ATOM 699 N N . GLU A 1 98 ? 13.686 -18.003 -18.568 1.00 93.06 98 GLU A N 1
ATOM 700 C CA . GLU A 1 98 ? 13.724 -17.283 -19.851 1.00 93.06 98 GLU A CA 1
ATOM 701 C C . GLU A 1 98 ? 12.400 -17.347 -20.630 1.00 93.06 98 GLU A C 1
ATOM 703 O O . GLU A 1 98 ? 12.300 -16.910 -21.782 1.00 93.06 98 GLU A O 1
ATOM 708 N N . ARG A 1 99 ? 11.333 -17.880 -20.016 1.00 95.31 99 ARG A N 1
ATOM 709 C CA . ARG A 1 99 ? 10.012 -17.941 -20.649 1.00 95.31 99 ARG A CA 1
ATOM 710 C C . ARG A 1 99 ? 9.548 -16.536 -21.057 1.00 95.31 99 ARG A C 1
ATOM 712 O O . ARG A 1 99 ? 9.302 -15.676 -20.207 1.00 95.31 99 ARG A O 1
ATOM 719 N N . ARG A 1 100 ? 9.316 -16.353 -22.363 1.00 97.56 100 ARG A N 1
ATOM 720 C CA . ARG A 1 100 ? 8.678 -15.156 -22.937 1.00 97.56 100 ARG A CA 1
ATOM 721 C C . ARG A 1 100 ? 7.277 -14.966 -22.357 1.00 97.56 100 ARG A C 1
ATOM 723 O O . ARG A 1 100 ? 6.487 -15.910 -22.304 1.00 97.56 100 ARG A O 1
ATOM 730 N N . ARG A 1 101 ? 6.977 -13.741 -21.927 1.00 97.81 101 ARG A N 1
ATOM 731 C CA . ARG A 1 101 ? 5.721 -13.357 -21.273 1.00 97.81 101 ARG A CA 1
ATOM 732 C C . ARG A 1 101 ? 5.253 -11.998 -21.781 1.00 97.81 101 ARG A C 1
ATOM 734 O O . ARG A 1 101 ? 6.070 -11.175 -22.179 1.00 97.81 101 ARG A O 1
ATOM 741 N N . VAL A 1 102 ? 3.943 -11.786 -21.735 1.00 98.38 102 VAL A N 1
ATOM 742 C CA . VAL A 1 102 ? 3.279 -10.502 -21.979 1.00 98.38 102 VAL A CA 1
ATOM 743 C C . VAL A 1 102 ? 2.363 -10.188 -20.798 1.00 98.38 102 VAL A C 1
ATOM 745 O O . VAL A 1 102 ? 1.916 -11.104 -20.093 1.00 98.38 102 VAL A O 1
ATOM 748 N N . GLY A 1 103 ? 2.129 -8.904 -20.559 1.00 98.50 103 GLY A N 1
ATOM 749 C CA . GLY A 1 103 ? 1.312 -8.418 -19.463 1.00 98.50 103 GLY A CA 1
ATOM 750 C C . GLY A 1 103 ? 0.739 -7.036 -19.718 1.00 98.50 103 GLY A C 1
ATOM 751 O O . GLY A 1 103 ? 1.041 -6.413 -20.733 1.00 98.50 103 GLY A O 1
ATOM 752 N N . VAL A 1 104 ? -0.080 -6.578 -18.775 1.00 98.81 104 VAL A N 1
ATOM 753 C CA . VAL A 1 104 ? -0.744 -5.270 -18.815 1.00 98.81 104 VAL A CA 1
ATOM 754 C C . VAL A 1 104 ? -0.373 -4.474 -17.570 1.00 98.81 104 VAL A C 1
ATOM 756 O O . VAL A 1 104 ? -0.363 -5.019 -16.466 1.00 98.81 104 VAL A O 1
ATOM 759 N N . LEU A 1 105 ? -0.084 -3.187 -17.762 1.00 98.88 105 LEU A N 1
ATOM 760 C CA . LEU A 1 105 ? 0.008 -2.198 -16.693 1.00 98.88 105 LEU A CA 1
ATOM 761 C C . LEU A 1 105 ? -1.381 -1.598 -16.466 1.00 98.88 105 LEU A C 1
ATOM 763 O O . LEU A 1 105 ? -1.917 -0.939 -17.353 1.00 98.88 105 LEU A O 1
ATOM 767 N N . LEU A 1 106 ? -1.952 -1.833 -15.287 1.00 98.75 106 LEU A N 1
ATOM 768 C CA . LEU A 1 106 ? -3.224 -1.247 -14.867 1.00 98.75 106 LEU A CA 1
ATOM 769 C C . LEU A 1 106 ? -3.227 -1.137 -13.344 1.00 98.75 106 LEU A C 1
ATOM 771 O O . LEU A 1 106 ? -3.143 -2.151 -12.659 1.00 98.75 106 LEU A O 1
ATOM 775 N N . HIS A 1 107 ? -3.302 0.067 -12.788 1.00 98.69 107 HIS A N 1
ATOM 776 C CA . HIS A 1 107 ? -3.375 0.205 -11.334 1.00 98.69 107 HIS A CA 1
ATOM 777 C C . HIS A 1 107 ? -4.796 -0.131 -10.833 1.00 98.69 107 HIS A C 1
ATOM 779 O O . HIS A 1 107 ? -5.753 0.202 -11.534 1.00 98.69 107 HIS A O 1
ATOM 785 N N . PRO A 1 108 ? -4.981 -0.757 -9.647 1.00 98.44 108 PRO A N 1
ATOM 786 C CA . PRO A 1 108 ? -6.311 -1.142 -9.167 1.00 98.44 108 PRO A CA 1
ATOM 787 C C . PRO A 1 108 ? -7.291 0.026 -9.037 1.00 98.44 108 PRO A C 1
ATOM 789 O O . PRO A 1 108 ? -8.480 -0.172 -9.237 1.00 98.44 108 PRO A O 1
ATOM 792 N N . THR A 1 109 ? -6.804 1.247 -8.790 1.00 97.69 109 THR A N 1
ATOM 793 C CA . THR A 1 109 ? -7.657 2.448 -8.725 1.00 97.69 109 THR A CA 1
ATOM 794 C C . THR A 1 109 ? -8.390 2.748 -10.034 1.00 97.69 109 THR A C 1
ATOM 796 O O . THR A 1 109 ? -9.401 3.441 -10.012 1.00 97.69 109 THR A O 1
ATOM 799 N N . SER A 1 110 ? -7.874 2.247 -11.162 1.00 97.56 110 SER A N 1
ATOM 800 C CA . SER A 1 110 ? -8.424 2.430 -12.510 1.00 97.56 110 SER A CA 1
ATOM 801 C C . SER A 1 110 ? -9.421 1.342 -12.915 1.00 97.56 110 SER A C 1
ATOM 803 O O . SER A 1 110 ? -9.952 1.395 -14.023 1.00 97.56 110 SER A O 1
ATOM 805 N N . LEU A 1 111 ? -9.646 0.334 -12.067 1.00 96.88 111 LEU A N 1
ATOM 806 C CA . LEU A 1 111 ? -10.730 -0.620 -12.280 1.00 96.88 111 LEU A CA 1
ATOM 807 C C . LEU A 1 111 ? -12.079 0.090 -12.136 1.00 96.88 111 LEU A C 1
ATOM 809 O O . LEU A 1 111 ? -12.194 1.105 -11.451 1.00 96.88 111 LEU A O 1
ATOM 813 N N . GLN A 1 112 ? -13.105 -0.464 -12.777 1.00 93.94 112 GLN A N 1
ATOM 814 C CA . GLN A 1 112 ? -14.472 -0.003 -12.567 1.00 93.94 112 GLN A CA 1
ATOM 815 C C . GLN A 1 112 ? -14.917 -0.312 -11.133 1.00 93.94 112 GLN A C 1
ATOM 817 O O . GLN A 1 112 ? -14.391 -1.218 -10.482 1.00 93.94 112 GLN A O 1
ATOM 822 N N . GLY A 1 113 ? -15.896 0.439 -10.642 1.00 88.69 113 GLY A N 1
ATOM 823 C CA . GLY A 1 113 ? -16.497 0.183 -9.343 1.00 88.69 113 GLY A CA 1
ATOM 824 C C . GLY A 1 113 ? -17.497 1.270 -8.960 1.00 88.69 113 GLY A C 1
ATOM 825 O O . GLY A 1 113 ? -17.310 2.428 -9.330 1.00 88.69 113 GLY A O 1
ATOM 826 N N . PRO A 1 114 ? -18.541 0.929 -8.190 1.00 92.50 114 PRO A N 1
ATOM 827 C CA . PRO A 1 114 ? -19.611 1.863 -7.848 1.00 92.50 114 PRO A CA 1
ATOM 828 C C . PRO A 1 114 ? -19.221 2.861 -6.748 1.00 92.50 114 PRO A C 1
ATOM 830 O O . PRO A 1 114 ? -20.055 3.643 -6.319 1.00 92.50 114 PRO A O 1
ATOM 833 N N . TYR A 1 115 ? -17.991 2.842 -6.229 1.00 93.69 115 TYR A N 1
ATOM 834 C CA . TYR A 1 115 ? -17.600 3.644 -5.058 1.00 93.69 115 TYR A CA 1
ATOM 835 C C . TYR A 1 115 ? -16.510 4.671 -5.367 1.00 93.69 115 TYR A C 1
ATOM 837 O O . TYR A 1 115 ? -15.724 5.046 -4.498 1.00 93.69 115 TYR A O 1
ATOM 845 N N . GLY A 1 116 ? -16.471 5.127 -6.620 1.00 93.62 116 GLY A N 1
ATOM 846 C CA . GLY A 1 116 ? -15.649 6.242 -7.092 1.00 93.62 116 GLY A CA 1
ATOM 847 C C . GLY A 1 116 ? -14.154 5.967 -7.270 1.00 93.62 116 GLY A C 1
ATOM 848 O O . GLY A 1 116 ? -13.426 6.835 -7.750 1.00 93.62 116 GLY A O 1
ATOM 849 N N . ILE A 1 117 ? -13.699 4.768 -6.915 1.00 95.75 117 ILE A N 1
ATOM 850 C CA . ILE A 1 117 ? -12.352 4.259 -7.168 1.00 95.75 117 ILE A CA 1
ATOM 851 C C . ILE A 1 117 ? -12.435 2.749 -7.390 1.00 95.75 117 ILE A C 1
ATOM 853 O O . ILE A 1 117 ? -13.232 2.075 -6.730 1.00 95.75 117 ILE A O 1
ATOM 857 N N . GLY A 1 118 ? -11.601 2.212 -8.279 1.00 97.00 118 GLY A N 1
ATOM 858 C CA . GLY A 1 118 ? -11.420 0.769 -8.376 1.00 97.00 118 GLY A CA 1
ATOM 859 C C . GLY A 1 118 ? -10.827 0.188 -7.086 1.00 97.00 118 GLY A C 1
ATOM 860 O O . GLY A 1 118 ? -10.071 0.853 -6.371 1.00 97.00 118 GLY A O 1
ATOM 861 N N . ASP A 1 119 ? -11.188 -1.052 -6.763 1.00 97.69 119 ASP A N 1
ATOM 862 C CA . ASP A 1 119 ? -10.826 -1.703 -5.504 1.00 97.69 119 ASP A CA 1
ATOM 863 C C . ASP A 1 119 ? -10.414 -3.176 -5.690 1.00 97.69 119 ASP A C 1
ATOM 865 O O . ASP A 1 119 ? -10.337 -3.697 -6.804 1.00 97.69 119 ASP A O 1
ATOM 869 N N . LEU A 1 120 ? -10.087 -3.854 -4.588 1.00 98.50 120 LEU A N 1
ATOM 870 C CA . LEU A 1 120 ? -9.656 -5.258 -4.570 1.00 98.50 120 LEU A CA 1
ATOM 871 C C . LEU A 1 120 ? -10.833 -6.256 -4.567 1.00 98.50 120 LEU A C 1
ATOM 873 O O . LEU A 1 120 ? -10.708 -7.377 -4.061 1.00 98.50 120 LEU A O 1
ATOM 877 N N . GLY A 1 121 ? -11.985 -5.846 -5.096 1.00 97.38 121 GLY A N 1
ATOM 878 C CA . GLY A 1 121 ? -13.228 -6.601 -5.179 1.00 97.38 121 GLY A CA 1
ATOM 879 C C . GLY A 1 121 ? -13.362 -7.458 -6.435 1.00 97.38 121 GLY A C 1
ATOM 880 O O . GLY A 1 121 ? -12.382 -7.974 -6.976 1.00 97.38 121 GLY A O 1
ATOM 881 N N . ASP A 1 122 ? -14.606 -7.647 -6.877 1.00 97.12 122 ASP A N 1
ATOM 882 C CA . ASP A 1 122 ? -14.934 -8.574 -7.966 1.00 97.12 122 ASP A CA 1
ATOM 883 C C . ASP A 1 122 ? -14.394 -8.088 -9.325 1.00 97.12 122 ASP A C 1
ATOM 885 O O . ASP A 1 122 ? -14.008 -8.909 -10.155 1.00 97.12 122 ASP A O 1
ATOM 889 N N . GLU A 1 123 ? -14.248 -6.779 -9.540 1.00 97.94 123 GLU A N 1
ATOM 890 C CA . GLU A 1 123 ? -13.664 -6.244 -10.780 1.00 97.94 123 GLU A CA 1
ATOM 891 C C . GLU A 1 123 ? -12.168 -6.570 -10.926 1.00 97.94 123 GLU A C 1
ATOM 893 O O . GLU A 1 123 ? -11.704 -6.866 -12.029 1.00 97.94 123 GLU A O 1
ATOM 898 N N . ALA A 1 124 ? -11.412 -6.649 -9.825 1.00 98.50 124 ALA A N 1
ATOM 899 C CA . ALA A 1 124 ? -10.028 -7.132 -9.865 1.00 98.50 124 ALA A CA 1
ATOM 900 C C . ALA A 1 124 ? -9.957 -8.612 -10.285 1.00 98.50 124 ALA A C 1
ATOM 902 O O . ALA A 1 124 ? -9.077 -9.017 -11.050 1.00 98.50 124 ALA A O 1
ATOM 903 N N . ILE A 1 125 ? -10.913 -9.421 -9.821 1.00 98.50 125 ILE A N 1
ATOM 904 C CA . ILE A 1 125 ? -11.052 -10.839 -10.178 1.00 98.50 125 ILE A CA 1
ATOM 905 C C . ILE A 1 125 ? -11.413 -10.988 -11.662 1.00 98.50 125 ILE A C 1
ATOM 907 O O . ILE A 1 125 ? -10.753 -11.750 -12.373 1.00 98.50 125 ILE A O 1
ATOM 911 N N . ARG A 1 126 ? -12.382 -10.206 -12.159 1.00 98.56 126 ARG A N 1
ATOM 912 C CA . ARG A 1 126 ? -12.768 -10.184 -13.581 1.00 98.56 126 ARG A CA 1
ATOM 913 C C . ARG A 1 126 ? -11.627 -9.738 -14.487 1.00 98.56 126 ARG A C 1
ATOM 915 O O . ARG A 1 126 ? -11.428 -10.318 -15.553 1.00 98.56 126 ARG A O 1
ATOM 922 N N . PHE A 1 127 ? -10.848 -8.743 -14.069 1.00 98.75 127 PHE A N 1
ATOM 923 C CA . PHE A 1 127 ? -9.675 -8.303 -14.818 1.00 98.75 127 PHE A CA 1
ATOM 924 C C . PHE A 1 127 ? -8.622 -9.416 -14.939 1.00 98.75 127 PHE A C 1
ATOM 926 O O . PHE A 1 127 ? -8.060 -9.624 -16.015 1.00 98.75 127 PHE A O 1
ATOM 933 N N . LEU A 1 128 ? -8.389 -10.184 -13.870 1.00 98.81 128 LEU A N 1
ATOM 934 C CA . LEU A 1 128 ? -7.498 -11.347 -13.906 1.00 98.81 128 LEU A CA 1
ATOM 935 C C . LEU A 1 128 ? -8.040 -12.476 -14.796 1.00 98.81 128 LEU A C 1
ATOM 937 O O . LEU A 1 128 ? -7.258 -13.108 -15.509 1.00 98.81 128 LEU A O 1
ATOM 941 N N . ASP A 1 129 ? -9.354 -12.716 -14.793 1.00 98.75 129 ASP A N 1
ATOM 942 C CA . ASP A 1 129 ? -10.000 -13.659 -15.718 1.00 98.75 129 ASP A CA 1
ATOM 943 C C . ASP A 1 129 ? -9.778 -13.240 -17.177 1.00 98.75 129 ASP A C 1
ATOM 945 O O . ASP A 1 129 ? -9.380 -14.056 -18.013 1.00 98.75 129 ASP A O 1
ATOM 949 N N . TRP A 1 130 ? -9.967 -11.953 -17.475 1.00 98.75 130 TRP A N 1
ATOM 950 C CA . TRP A 1 130 ? -9.719 -11.393 -18.799 1.00 98.75 130 TRP A CA 1
ATOM 951 C C . TRP A 1 130 ? -8.242 -11.495 -19.203 1.00 98.75 130 TRP A C 1
ATOM 953 O O . TRP A 1 130 ? -7.944 -11.932 -20.315 1.00 98.75 130 TRP A O 1
ATOM 963 N N . LEU A 1 131 ? -7.306 -11.166 -18.304 1.00 98.62 131 LEU A N 1
ATOM 964 C CA . LEU A 1 131 ? -5.868 -11.300 -18.563 1.00 98.62 131 LEU A CA 1
ATOM 965 C C . LEU A 1 131 ? -5.489 -12.737 -18.913 1.00 98.62 131 LEU A C 1
ATOM 967 O O . LEU A 1 131 ? -4.729 -12.962 -19.857 1.00 98.62 131 LEU A O 1
ATOM 971 N N . HIS A 1 132 ? -6.024 -13.701 -18.163 1.00 98.62 132 HIS A N 1
ATOM 972 C CA . HIS A 1 132 ? -5.804 -15.117 -18.419 1.00 98.62 132 HIS A CA 1
ATOM 973 C C . HIS A 1 132 ? -6.347 -15.522 -19.794 1.00 98.62 132 HIS A C 1
ATOM 975 O O . HIS A 1 132 ? -5.626 -16.135 -20.582 1.00 98.62 132 HIS A O 1
ATOM 981 N N . ALA A 1 133 ? -7.584 -15.128 -20.115 1.00 98.69 133 ALA A N 1
ATOM 982 C CA . ALA A 1 133 ? -8.209 -15.408 -21.408 1.00 98.69 133 ALA A CA 1
ATOM 983 C C . ALA A 1 133 ? -7.446 -14.775 -22.588 1.00 98.69 133 ALA A C 1
ATOM 985 O O . ALA A 1 133 ? -7.370 -15.367 -23.663 1.00 98.69 133 ALA A O 1
ATOM 986 N N . ALA A 1 134 ? -6.826 -13.610 -22.381 1.00 98.44 134 ALA A N 1
ATOM 987 C CA . ALA A 1 134 ? -5.972 -12.944 -23.364 1.00 98.44 134 ALA A CA 1
ATOM 988 C C . ALA A 1 134 ? -4.583 -13.601 -23.531 1.00 98.44 134 ALA A C 1
ATOM 990 O O . ALA A 1 134 ? -3.801 -13.181 -24.384 1.00 98.44 134 ALA A O 1
ATOM 991 N N . GLY A 1 135 ? -4.242 -14.612 -22.723 1.00 98.31 135 GLY A N 1
ATOM 992 C CA . GLY A 1 135 ? -2.928 -15.264 -22.732 1.00 98.31 135 GLY A CA 1
ATOM 993 C C . GLY A 1 135 ? -1.820 -14.449 -22.053 1.00 98.31 135 GLY A C 1
ATOM 994 O O . GLY A 1 135 ? -0.638 -14.801 -22.152 1.00 98.31 135 GLY A O 1
ATOM 995 N N . CYS A 1 136 ? -2.177 -13.370 -21.350 1.00 98.56 136 CYS A N 1
ATOM 996 C CA . CYS A 1 136 ? -1.248 -12.608 -20.530 1.00 98.56 136 CYS A CA 1
ATOM 997 C C . CYS A 1 136 ? -0.870 -13.397 -19.270 1.00 98.56 136 CYS A C 1
ATOM 999 O O . CYS A 1 136 ? -1.626 -14.209 -18.746 1.00 98.56 136 CYS A O 1
ATOM 1001 N N . SER A 1 137 ? 0.336 -13.145 -18.766 1.00 98.50 137 SER A N 1
ATOM 1002 C CA . SER A 1 137 ? 0.888 -13.844 -17.591 1.00 98.50 137 SER A CA 1
ATOM 1003 C C . SER A 1 137 ? 1.560 -12.900 -16.596 1.00 98.50 137 SER A C 1
ATOM 1005 O O . SER A 1 137 ? 2.198 -13.351 -15.641 1.00 98.50 137 SER A O 1
ATOM 1007 N N . VAL A 1 138 ? 1.439 -11.589 -16.822 1.00 98.81 138 VAL A N 1
ATOM 1008 C CA . VAL A 1 138 ? 1.933 -10.545 -15.925 1.00 98.81 138 VAL A CA 1
ATOM 1009 C C . VAL A 1 138 ? 0.884 -9.439 -15.793 1.00 98.81 138 VAL A C 1
ATOM 1011 O O . VAL A 1 138 ? 0.353 -8.964 -16.793 1.00 98.81 138 VAL A O 1
ATOM 1014 N N . TRP A 1 139 ? 0.605 -9.019 -14.565 1.00 98.88 139 TRP A N 1
ATOM 1015 C CA . TRP A 1 139 ? -0.120 -7.791 -14.255 1.00 98.88 139 TRP A CA 1
ATOM 1016 C C . TRP A 1 139 ? 0.831 -6.852 -13.520 1.00 98.88 139 TRP A C 1
ATOM 1018 O O . TRP A 1 139 ? 1.337 -7.209 -12.459 1.00 98.88 139 TRP A O 1
ATOM 1028 N N . GLN A 1 140 ? 1.113 -5.684 -14.091 1.00 98.88 140 GLN A N 1
ATOM 1029 C CA . GLN A 1 140 ? 1.924 -4.665 -13.437 1.00 98.88 140 GLN A CA 1
ATOM 1030 C C . GLN A 1 140 ? 1.028 -3.630 -12.754 1.00 98.88 140 GLN A C 1
ATOM 1032 O O . GLN A 1 140 ? 0.051 -3.160 -13.344 1.00 98.88 140 GLN A O 1
ATOM 1037 N N . VAL A 1 141 ? 1.391 -3.262 -11.526 1.00 98.75 141 VAL A N 1
ATOM 1038 C CA . VAL A 1 141 ? 0.745 -2.210 -10.735 1.00 98.75 141 VAL A CA 1
ATOM 1039 C C . VAL A 1 141 ? 1.776 -1.166 -10.309 1.00 98.75 141 VAL A C 1
ATOM 1041 O O . VAL A 1 141 ? 2.953 -1.481 -10.152 1.00 98.75 141 VAL A O 1
ATOM 1044 N N . LEU A 1 142 ? 1.322 0.073 -10.110 1.00 98.62 142 LEU A N 1
ATOM 1045 C CA . LEU A 1 142 ? 2.079 1.112 -9.395 1.00 98.62 142 LEU A CA 1
ATOM 1046 C C . LEU A 1 142 ? 2.190 0.760 -7.892 1.00 98.62 142 LEU A C 1
ATOM 1048 O O . LEU A 1 142 ? 1.526 -0.193 -7.457 1.00 98.62 142 LEU A O 1
ATOM 1052 N N . PRO A 1 143 ? 2.970 1.508 -7.084 1.00 98.44 143 PRO A N 1
ATOM 1053 C CA . PRO A 1 143 ? 3.035 1.288 -5.641 1.00 98.44 143 PRO A CA 1
ATOM 1054 C C . PRO A 1 143 ? 1.640 1.256 -5.003 1.00 98.44 143 PRO A C 1
ATOM 1056 O O . PRO A 1 143 ? 0.773 2.055 -5.343 1.00 98.44 143 PRO A O 1
ATOM 1059 N N . LEU A 1 144 ? 1.409 0.318 -4.084 1.00 98.31 144 LEU A N 1
ATOM 1060 C CA . LEU A 1 144 ? 0.109 0.143 -3.415 1.00 98.31 144 LEU A CA 1
ATOM 1061 C C . LEU A 1 144 ? 0.032 0.869 -2.066 1.00 98.31 144 LEU A C 1
ATOM 1063 O O . LEU A 1 144 ? -0.879 0.607 -1.285 1.00 98.31 144 LEU A O 1
ATOM 1067 N N . VAL A 1 145 ? 0.992 1.752 -1.797 1.00 96.88 145 VAL A N 1
ATOM 1068 C CA . VAL A 1 145 ? 1.129 2.498 -0.543 1.00 96.88 145 VAL A CA 1
ATOM 1069 C C . VAL A 1 145 ? 0.032 3.555 -0.374 1.00 96.88 145 VAL A C 1
ATOM 1071 O O . VAL A 1 145 ? -0.532 4.000 -1.379 1.00 96.88 145 VAL A O 1
ATOM 1074 N N . PRO A 1 146 ? -0.290 3.992 0.863 1.00 94.56 146 PRO A N 1
ATOM 1075 C CA . PRO A 1 146 ? -1.211 5.102 1.084 1.00 94.56 146 PRO A CA 1
ATOM 1076 C C . PRO A 1 146 ? -0.694 6.347 0.350 1.00 94.56 146 PRO A C 1
ATOM 1078 O O . PRO A 1 146 ? 0.406 6.809 0.666 1.00 94.56 146 PRO A O 1
ATOM 1081 N N . PRO A 1 147 ? -1.436 6.885 -0.635 1.00 91.81 147 PRO A N 1
ATOM 1082 C CA . PRO A 1 147 ? -0.923 7.940 -1.499 1.00 91.81 147 PRO A CA 1
ATOM 1083 C C . PRO A 1 147 ? -0.766 9.259 -0.743 1.00 91.81 147 PRO A C 1
ATOM 1085 O O . PRO A 1 147 ? -1.353 9.464 0.328 1.00 91.81 147 PRO A O 1
ATOM 1088 N N . GLY A 1 148 ? -0.011 10.181 -1.335 1.00 83.19 148 GLY A N 1
ATOM 1089 C CA . GLY A 1 148 ? 0.102 11.546 -0.835 1.00 83.19 148 GLY A CA 1
ATOM 1090 C C . GLY A 1 148 ? -1.275 12.209 -0.737 1.00 83.19 148 GLY A C 1
ATOM 1091 O O . GLY A 1 148 ? -2.108 12.057 -1.627 1.00 83.19 148 GLY A O 1
ATOM 1092 N N . ARG A 1 149 ? -1.526 12.927 0.365 1.00 76.31 149 ARG A N 1
ATOM 1093 C CA . ARG A 1 149 ? -2.747 13.736 0.592 1.00 76.31 149 ARG A CA 1
ATOM 1094 C C . ARG A 1 149 ? -2.439 15.227 0.814 1.00 76.31 149 ARG A C 1
ATOM 1096 O O . ARG A 1 149 ? -3.342 16.035 1.007 1.00 76.31 149 ARG A O 1
ATOM 1103 N N . LYS A 1 150 ? -1.156 15.609 0.840 1.00 71.62 150 LYS A N 1
ATOM 1104 C CA . LYS A 1 150 ? -0.678 16.974 1.134 1.00 71.62 150 LYS A CA 1
ATOM 1105 C C . LYS A 1 150 ? -0.036 17.597 -0.120 1.00 71.62 150 LYS A C 1
ATOM 1107 O O . LYS A 1 150 ? 0.188 16.930 -1.124 1.00 71.62 150 LYS A O 1
ATOM 1112 N N . SER A 1 151 ? 0.224 18.906 -0.078 1.00 63.38 151 SER A N 1
ATOM 1113 C CA . SER A 1 151 ? 1.162 19.611 -0.977 1.00 63.38 151 SER A CA 1
ATOM 1114 C C . SER A 1 151 ? 0.989 19.428 -2.499 1.00 63.38 151 SER A C 1
ATOM 1116 O O . SER A 1 151 ? 1.959 19.557 -3.238 1.00 63.38 151 SER A O 1
ATOM 1118 N N . ARG A 1 152 ? -0.249 19.241 -2.992 1.00 70.19 152 ARG A N 1
ATOM 1119 C CA . ARG A 1 152 ? -0.582 18.983 -4.418 1.00 70.19 152 ARG A CA 1
ATOM 1120 C C . ARG A 1 152 ? -0.122 17.619 -4.951 1.00 70.19 152 ARG A C 1
ATOM 1122 O O . ARG A 1 152 ? 0.005 17.450 -6.159 1.00 70.19 152 ARG A O 1
ATOM 1129 N N . GLU A 1 153 ? 0.082 16.653 -4.067 1.00 80.19 153 GLU A N 1
ATOM 1130 C CA . GLU A 1 153 ? 0.451 15.271 -4.404 1.00 80.19 153 GLU A CA 1
ATOM 1131 C C . GLU A 1 153 ? -0.744 14.316 -4.282 1.00 80.19 153 GLU A C 1
ATOM 1133 O O . GLU A 1 153 ? -0.555 13.106 -4.166 1.00 80.19 153 GLU A O 1
ATOM 1138 N N . ASP A 1 154 ? -1.966 14.865 -4.278 1.00 83.56 154 ASP A N 1
ATOM 1139 C CA . ASP A 1 154 ? -3.189 14.115 -4.002 1.00 83.56 154 ASP A CA 1
ATOM 1140 C C . ASP A 1 154 ? -3.330 12.927 -4.961 1.00 83.56 154 ASP A C 1
ATOM 1142 O O . ASP A 1 154 ? -3.337 13.085 -6.185 1.00 83.56 154 ASP A O 1
ATOM 1146 N N . GLY A 1 155 ? -3.370 11.725 -4.388 1.00 87.69 155 GLY A N 1
ATOM 1147 C CA . GLY A 1 155 ? -3.493 10.477 -5.135 1.00 87.69 155 GLY A CA 1
ATOM 1148 C C . GLY A 1 155 ? -2.202 9.915 -5.733 1.00 87.69 155 GLY A C 1
ATOM 1149 O O . GLY A 1 155 ? -2.250 8.843 -6.335 1.00 87.69 155 GLY A O 1
ATOM 1150 N N . SER A 1 156 ? -1.048 10.574 -5.572 1.00 93.94 156 SER A N 1
ATOM 1151 C CA . SER A 1 156 ? 0.228 10.077 -6.106 1.00 93.94 156 SER A CA 1
ATOM 1152 C C . SER A 1 156 ? 0.715 8.833 -5.344 1.00 93.94 156 SER A C 1
ATOM 1154 O O . SER A 1 156 ? 1.020 8.936 -4.151 1.00 93.94 156 SER A O 1
ATOM 1156 N N . PRO A 1 157 ? 0.901 7.676 -6.014 1.00 94.62 157 PRO A N 1
ATOM 1157 C CA . PRO A 1 157 ? 1.453 6.470 -5.388 1.00 94.62 157 PRO A CA 1
ATOM 1158 C C . PRO A 1 157 ? 2.954 6.565 -5.072 1.00 94.62 157 PRO A C 1
ATOM 1160 O O . PRO A 1 157 ? 3.488 5.751 -4.326 1.00 94.62 157 PRO A O 1
ATOM 1163 N N . TYR A 1 158 ? 3.652 7.551 -5.644 1.00 93.62 158 TYR A N 1
ATOM 1164 C CA . TYR A 1 158 ? 5.089 7.778 -5.434 1.00 93.62 158 TYR A CA 1
ATOM 1165 C C . TYR A 1 158 ? 5.376 8.800 -4.325 1.00 93.62 158 TYR A C 1
ATOM 1167 O O . TYR A 1 158 ? 6.532 9.013 -3.974 1.00 93.62 158 TYR A O 1
ATOM 1175 N N . ALA A 1 159 ? 4.327 9.407 -3.764 1.00 90.56 159 ALA A N 1
ATOM 1176 C CA . ALA A 1 159 ? 4.379 10.260 -2.579 1.00 90.56 159 ALA A CA 1
ATOM 1177 C C . ALA A 1 159 ? 3.752 9.538 -1.371 1.00 90.56 159 ALA A C 1
ATOM 1179 O O . ALA A 1 159 ? 2.926 10.096 -0.651 1.00 90.56 159 ALA A O 1
ATOM 1180 N N . GLY A 1 160 ? 4.091 8.254 -1.209 1.00 89.12 160 GLY A N 1
ATOM 1181 C CA . GLY A 1 160 ? 3.524 7.396 -0.174 1.00 89.12 160 GLY A CA 1
ATOM 1182 C C . GLY A 1 160 ? 3.785 7.918 1.240 1.00 89.12 160 GLY A C 1
ATOM 1183 O O . GLY A 1 160 ? 4.888 8.373 1.543 1.00 89.12 160 GLY A O 1
ATOM 1184 N N . GLN A 1 161 ? 2.776 7.828 2.107 1.00 90.38 161 GLN A N 1
ATOM 1185 C CA . GLN A 1 161 ? 2.890 8.212 3.525 1.00 90.38 161 GLN A CA 1
ATOM 1186 C C . GLN A 1 161 ? 3.719 7.203 4.340 1.00 90.38 161 GLN A C 1
ATOM 1188 O O . GLN A 1 161 ? 4.263 7.543 5.388 1.00 90.38 161 GLN A O 1
ATOM 1193 N N . ASP A 1 162 ? 3.814 5.974 3.838 1.00 95.94 162 ASP A N 1
ATOM 1194 C CA . ASP A 1 162 ? 4.541 4.847 4.416 1.00 95.94 162 ASP A CA 1
ATOM 1195 C C . ASP A 1 162 ? 4.977 3.910 3.277 1.00 95.94 162 ASP A C 1
ATOM 1197 O O . ASP A 1 162 ? 4.262 3.798 2.277 1.00 95.94 162 ASP A O 1
ATOM 1201 N N . ALA A 1 163 ? 6.142 3.268 3.383 1.00 96.25 163 ALA A N 1
ATOM 1202 C CA . ALA A 1 163 ? 6.663 2.395 2.328 1.00 96.25 163 ALA A CA 1
ATOM 1203 C C . ALA A 1 163 ? 6.077 0.971 2.333 1.00 96.25 163 ALA A C 1
ATOM 1205 O O . ALA A 1 163 ? 6.218 0.250 1.340 1.00 96.25 163 ALA A O 1
ATOM 1206 N N . ASN A 1 164 ? 5.444 0.550 3.430 1.00 97.75 164 ASN A N 1
ATOM 1207 C CA . ASN A 1 164 ? 5.007 -0.825 3.663 1.00 97.75 164 ASN A CA 1
ATOM 1208 C C . ASN A 1 164 ? 3.484 -0.980 3.729 1.00 97.75 164 ASN A C 1
ATOM 1210 O O . ASN A 1 164 ? 2.961 -1.998 3.268 1.00 97.75 164 ASN A O 1
ATOM 1214 N N . CYS A 1 165 ? 2.773 0.001 4.287 1.00 98.00 165 CYS A N 1
ATOM 1215 C CA . CYS A 1 165 ? 1.322 -0.021 4.397 1.00 98.00 165 CYS A CA 1
ATOM 1216 C C . CYS A 1 165 ? 0.642 -0.152 3.029 1.00 98.00 165 CYS A C 1
ATOM 1218 O O . CYS A 1 165 ? 1.152 0.272 1.995 1.00 98.00 165 CYS A O 1
ATOM 1220 N N . GLY A 1 166 ? -0.570 -0.692 3.040 1.00 97.75 166 GLY A N 1
ATOM 1221 C CA . GLY A 1 166 ? -1.478 -0.678 1.906 1.00 97.75 166 GLY A CA 1
ATOM 1222 C C . GLY A 1 166 ? -2.414 0.523 1.916 1.00 97.75 166 GLY A C 1
ATOM 1223 O O . GLY A 1 166 ? -2.881 0.965 2.971 1.00 97.75 166 GLY A O 1
ATOM 1224 N N . ASN A 1 167 ? -2.741 1.019 0.725 1.00 97.12 167 ASN A N 1
ATOM 1225 C CA . ASN A 1 167 ? -3.762 2.031 0.511 1.00 97.12 167 ASN A CA 1
ATOM 1226 C C . ASN A 1 167 ? -5.144 1.475 0.871 1.00 97.12 167 ASN A C 1
ATOM 1228 O O . ASN A 1 167 ? -5.740 0.697 0.121 1.00 97.12 167 ASN A O 1
ATOM 1232 N N . THR A 1 168 ? -5.685 1.926 1.997 1.00 95.88 168 THR A N 1
ATOM 1233 C CA . THR A 1 168 ? -6.989 1.491 2.507 1.00 95.88 168 THR A CA 1
ATOM 1234 C C . THR A 1 168 ? -8.143 1.847 1.570 1.00 95.88 168 THR A C 1
ATOM 1236 O O . THR A 1 168 ? -9.143 1.138 1.563 1.00 95.88 168 THR A O 1
ATOM 1239 N N . LEU A 1 169 ? -8.004 2.853 0.697 1.00 95.38 169 LEU A N 1
ATOM 1240 C CA . LEU A 1 169 ? -9.036 3.190 -0.293 1.00 95.38 169 LEU A CA 1
ATOM 1241 C C . LEU A 1 169 ? -9.256 2.076 -1.331 1.00 95.38 169 LEU A C 1
ATOM 1243 O O . LEU A 1 169 ? -10.314 2.029 -1.960 1.00 95.38 169 LEU A O 1
ATOM 1247 N N . LEU A 1 170 ? -8.303 1.147 -1.474 1.00 97.88 170 LEU A N 1
ATOM 1248 C CA . LEU A 1 170 ? -8.432 -0.042 -2.321 1.00 97.88 170 LEU A CA 1
ATOM 1249 C C . LEU A 1 170 ? -9.204 -1.190 -1.651 1.00 97.88 170 LEU A C 1
ATOM 1251 O O . LEU A 1 170 ? -9.459 -2.207 -2.294 1.00 97.88 170 LEU A O 1
ATOM 1255 N N . ILE A 1 171 ? -9.595 -1.063 -0.381 1.00 98.00 171 ILE A N 1
ATOM 1256 C CA . ILE A 1 171 ? -10.434 -2.060 0.290 1.00 98.00 171 ILE A CA 1
ATOM 1257 C C . ILE A 1 171 ? -11.829 -2.033 -0.346 1.00 98.00 171 ILE A C 1
ATOM 1259 O O . ILE A 1 171 ? -12.477 -0.988 -0.434 1.00 98.00 171 ILE A O 1
ATOM 1263 N N . SER A 1 172 ? -12.295 -3.193 -0.794 1.00 97.56 172 SER A N 1
ATOM 1264 C CA . SER A 1 172 ? -13.619 -3.374 -1.381 1.00 97.56 172 SER A CA 1
ATOM 1265 C C . SER A 1 172 ? -14.688 -3.478 -0.303 1.00 97.56 172 SER A C 1
ATOM 1267 O O . SER A 1 172 ? -14.610 -4.355 0.563 1.00 97.56 172 SER A O 1
ATOM 1269 N N . LEU A 1 173 ? -15.696 -2.605 -0.373 1.00 96.00 173 LEU A N 1
ATOM 1270 C CA . LEU A 1 173 ? -16.797 -2.565 0.594 1.00 96.00 173 LEU A CA 1
ATOM 1271 C C . LEU A 1 173 ? -17.724 -3.779 0.453 1.00 96.00 173 LEU A C 1
ATOM 1273 O O . LEU A 1 173 ? -18.127 -4.364 1.453 1.00 96.00 173 LEU A O 1
ATOM 1277 N N . GLU A 1 174 ? -17.986 -4.233 -0.774 1.00 95.94 174 GLU A N 1
ATOM 1278 C CA . GLU A 1 174 ? -18.780 -5.444 -1.040 1.00 95.94 174 GLU A CA 1
ATOM 1279 C C . GLU A 1 174 ? -18.141 -6.692 -0.425 1.00 95.94 174 GLU A C 1
ATOM 1281 O O . GLU A 1 174 ? -18.820 -7.613 0.024 1.00 95.94 174 GLU A O 1
ATOM 1286 N N . GLN A 1 175 ? -16.812 -6.729 -0.367 1.00 96.19 175 GLN A N 1
ATOM 1287 C CA . GLN A 1 175 ? -16.086 -7.841 0.239 1.00 96.19 175 GLN A CA 1
ATOM 1288 C C . GLN A 1 175 ? -16.146 -7.787 1.762 1.00 96.19 175 GLN A C 1
ATOM 1290 O O . GLN A 1 175 ? -16.224 -8.835 2.394 1.00 96.19 175 GLN A O 1
ATOM 1295 N N . LEU A 1 176 ? -16.201 -6.588 2.349 1.00 95.81 176 LEU A N 1
ATOM 1296 C CA . LEU A 1 176 ? -16.500 -6.429 3.773 1.00 95.81 176 LEU A CA 1
ATOM 1297 C C . LEU A 1 176 ? -17.933 -6.876 4.101 1.00 95.81 176 LEU A C 1
ATOM 1299 O O . LEU A 1 176 ? -18.153 -7.413 5.184 1.00 95.81 176 LEU A O 1
ATOM 1303 N N . VAL A 1 177 ? -18.889 -6.726 3.173 1.00 94.88 177 VAL A N 1
ATOM 1304 C CA . VAL A 1 177 ? -20.236 -7.309 3.318 1.00 94.88 177 VAL A CA 1
ATOM 1305 C C . VAL A 1 177 ? -20.184 -8.837 3.292 1.00 94.88 177 VAL A C 1
ATOM 1307 O O . VAL A 1 177 ? -20.767 -9.485 4.158 1.00 94.88 177 VAL A O 1
ATOM 1310 N N . LYS A 1 178 ? -19.433 -9.430 2.355 1.00 94.81 178 LYS A N 1
ATOM 1311 C CA . LYS A 1 178 ? -19.235 -10.893 2.285 1.00 94.81 178 LYS A CA 1
ATOM 1312 C C . LYS A 1 178 ? -18.546 -11.454 3.538 1.00 94.81 178 LYS A C 1
ATOM 1314 O O . LYS A 1 178 ? -18.887 -12.551 3.968 1.00 94.81 178 LYS A O 1
ATOM 1319 N N . ASP A 1 179 ? -17.622 -10.698 4.130 1.00 92.50 179 ASP A N 1
ATOM 1320 C CA . ASP A 1 179 ? -16.949 -11.041 5.392 1.00 92.50 179 ASP A CA 1
ATOM 1321 C C . ASP A 1 179 ? -17.829 -10.767 6.641 1.00 92.50 179 ASP A C 1
ATOM 1323 O O . ASP A 1 179 ? -17.404 -11.046 7.760 1.00 92.50 179 ASP A O 1
ATOM 1327 N N . GLY A 1 180 ? -19.048 -10.229 6.484 1.00 92.25 180 GLY A N 1
ATOM 1328 C CA . GLY A 1 180 ? -19.971 -9.931 7.589 1.00 92.25 180 GLY A CA 1
ATOM 1329 C C . GLY A 1 180 ? -19.587 -8.711 8.437 1.00 92.25 180 GLY A C 1
ATOM 1330 O O . GLY A 1 180 ? -20.145 -8.497 9.511 1.00 92.25 180 GLY A O 1
ATOM 1331 N N . LEU A 1 181 ? -18.633 -7.904 7.967 1.00 91.62 181 LEU A N 1
ATOM 1332 C CA . LEU A 1 181 ? -18.160 -6.691 8.638 1.00 91.62 181 LEU A CA 1
ATOM 1333 C C . LEU A 1 181 ? -18.987 -5.455 8.269 1.00 91.62 181 LEU A C 1
ATOM 1335 O O . LEU A 1 181 ? -19.044 -4.500 9.044 1.00 91.62 181 LEU A O 1
ATOM 1339 N N . LEU A 1 182 ? -19.654 -5.480 7.116 1.00 92.50 182 LEU A N 1
ATOM 1340 C CA . LEU A 1 182 ? -20.668 -4.512 6.694 1.00 92.50 182 LEU A CA 1
ATOM 1341 C C . LEU A 1 182 ? -21.971 -5.240 6.343 1.00 92.50 182 LEU A C 1
ATOM 1343 O O . LEU A 1 182 ? -21.970 -6.432 6.047 1.00 92.50 182 LEU A O 1
ATOM 1347 N N . THR A 1 183 ? -23.087 -4.524 6.355 1.00 91.69 183 THR A N 1
ATOM 1348 C CA . THR A 1 183 ? -24.353 -4.983 5.776 1.00 91.69 183 THR A CA 1
ATOM 1349 C C . THR A 1 183 ? -24.635 -4.235 4.474 1.00 91.69 183 THR A C 1
ATOM 1351 O O . THR A 1 183 ? -24.067 -3.175 4.212 1.00 91.69 183 THR A O 1
ATOM 1354 N N . GLN A 1 184 ? -25.515 -4.793 3.639 1.00 92.06 184 GLN A N 1
ATOM 1355 C CA . GLN A 1 184 ? -25.842 -4.215 2.332 1.00 92.06 184 GLN A CA 1
ATOM 1356 C C . GLN A 1 184 ? -26.391 -2.783 2.441 1.00 92.06 184 GLN A C 1
ATOM 1358 O O . GLN A 1 184 ? -26.054 -1.941 1.616 1.00 92.06 184 GLN A O 1
ATOM 1363 N N . ASP A 1 185 ? -27.178 -2.501 3.484 1.00 90.88 185 ASP A N 1
ATOM 1364 C CA . ASP A 1 185 ? -27.800 -1.189 3.728 1.00 90.88 185 ASP A CA 1
ATOM 1365 C C . ASP A 1 185 ? -26.790 -0.101 4.133 1.00 90.88 185 ASP A C 1
ATOM 1367 O O . ASP A 1 185 ? -27.133 1.073 4.247 1.00 90.88 185 ASP A O 1
ATOM 1371 N N . GLU A 1 186 ? -25.545 -0.488 4.414 1.00 89.38 186 GLU A N 1
ATOM 1372 C CA . GLU A 1 186 ? -24.476 0.412 4.855 1.00 89.38 186 GLU A CA 1
ATOM 1373 C C . GLU A 1 186 ? -23.581 0.845 3.700 1.00 89.38 186 GLU A C 1
ATOM 1375 O O . GLU A 1 186 ? -22.744 1.732 3.875 1.00 89.38 186 GLU A O 1
ATOM 1380 N N . LEU A 1 187 ? -23.736 0.211 2.537 1.00 91.19 187 LEU A N 1
ATOM 1381 C CA . LEU A 1 187 ? -23.025 0.597 1.334 1.00 91.19 187 LEU A CA 1
ATOM 1382 C C . LEU A 1 187 ? -23.535 1.964 0.860 1.00 91.19 187 LEU A C 1
ATOM 1384 O O . LEU A 1 187 ? -24.739 2.223 0.905 1.00 91.19 187 LEU A O 1
ATOM 1388 N N . PRO A 1 188 ? -22.634 2.849 0.409 1.00 91.00 188 PRO A N 1
ATOM 1389 C CA . PRO A 1 188 ? -23.032 4.149 -0.091 1.00 91.00 188 PRO A CA 1
ATOM 1390 C C . PRO A 1 188 ? -23.761 3.989 -1.427 1.00 91.00 188 PRO A C 1
ATOM 1392 O O . PRO A 1 188 ? -23.587 2.994 -2.138 1.00 91.00 188 PRO A O 1
ATOM 1395 N N . GLU A 1 189 ? -24.543 5.002 -1.786 1.00 90.56 189 GLU A N 1
ATOM 1396 C CA . GLU A 1 189 ? -25.148 5.072 -3.114 1.00 90.56 189 GLU A CA 1
ATOM 1397 C C . GLU A 1 189 ? -24.059 5.009 -4.200 1.00 90.56 189 GLU A C 1
ATOM 1399 O O . GLU A 1 189 ? -23.025 5.678 -4.063 1.00 90.56 189 GLU A O 1
ATOM 1404 N N . PRO A 1 190 ? -24.266 4.225 -5.275 1.00 90.75 190 PRO A N 1
ATOM 1405 C CA . PRO A 1 190 ? -23.310 4.129 -6.362 1.00 90.75 190 PRO A CA 1
ATOM 1406 C C . PRO A 1 190 ? -22.947 5.494 -6.952 1.00 90.75 190 PRO A C 1
ATOM 1408 O O . PRO A 1 190 ? -23.803 6.294 -7.332 1.00 90.75 190 PRO A O 1
ATOM 1411 N N . MET A 1 191 ? -21.650 5.728 -7.070 1.00 88.38 191 MET A N 1
ATOM 1412 C CA . MET A 1 191 ? -21.033 6.832 -7.779 1.00 88.38 191 MET A CA 1
ATOM 1413 C C . MET A 1 191 ? -20.451 6.296 -9.086 1.00 88.38 191 MET A C 1
ATOM 1415 O O . MET A 1 191 ? -19.720 5.307 -9.072 1.00 88.38 191 MET A O 1
ATOM 1419 N N . ASP A 1 192 ? -20.716 6.986 -10.193 1.00 79.44 192 ASP A N 1
ATOM 1420 C CA . ASP A 1 192 ? -20.140 6.677 -11.509 1.00 79.44 192 ASP A CA 1
ATOM 1421 C C . ASP A 1 192 ? -19.269 7.845 -12.005 1.00 79.44 192 ASP A C 1
ATOM 1423 O O . ASP A 1 192 ? -19.673 8.592 -12.903 1.00 79.44 192 ASP A O 1
ATOM 1427 N N . PRO A 1 193 ? -18.122 8.128 -11.354 1.00 82.31 193 PRO A N 1
ATOM 1428 C CA . PRO A 1 193 ? -17.256 9.196 -11.812 1.00 82.31 193 PRO A CA 1
ATOM 1429 C C . PRO A 1 193 ? -16.353 8.716 -12.953 1.00 82.31 193 PRO A C 1
ATOM 1431 O O . PRO A 1 193 ? -15.761 7.642 -12.900 1.00 82.31 193 PRO A O 1
ATOM 1434 N N . GLU A 1 194 ? -16.165 9.574 -13.956 1.00 87.62 194 GLU A N 1
ATOM 1435 C CA . GLU A 1 194 ? -15.229 9.335 -15.067 1.00 87.62 194 GLU A CA 1
ATOM 1436 C C . GLU A 1 194 ? -13.755 9.307 -14.604 1.00 87.62 194 GLU A C 1
ATOM 1438 O O . GLU A 1 194 ? -12.891 8.731 -15.264 1.00 87.62 194 GLU A O 1
ATOM 1443 N N . TYR A 1 195 ? -13.455 9.922 -13.457 1.00 91.50 195 TYR A N 1
ATOM 1444 C CA . TYR A 1 195 ? -12.120 10.026 -12.872 1.00 91.50 195 TYR A CA 1
ATOM 1445 C C . TYR A 1 195 ? -12.174 9.961 -11.343 1.00 91.50 195 TYR A C 1
ATOM 1447 O O . TYR A 1 195 ? -13.140 10.393 -10.718 1.00 91.50 195 TYR A O 1
ATOM 1455 N N . VAL A 1 196 ? -11.101 9.456 -10.732 1.00 93.88 196 VAL A N 1
ATOM 1456 C CA . VAL A 1 196 ? -10.996 9.323 -9.273 1.00 93.88 196 VAL A CA 1
ATOM 1457 C C . VAL A 1 196 ? -10.836 10.700 -8.624 1.00 93.88 196 VAL A C 1
ATOM 1459 O O . VAL A 1 196 ? -9.850 11.396 -8.859 1.00 93.88 196 VAL A O 1
ATOM 1462 N N . ASP A 1 197 ? -11.787 11.068 -7.766 1.00 92.50 197 ASP A N 1
ATOM 1463 C CA . ASP A 1 197 ? -11.687 12.207 -6.849 1.00 92.50 197 ASP A CA 1
ATOM 1464 C C . ASP A 1 197 ? -11.284 11.676 -5.466 1.00 92.50 197 ASP A C 1
ATOM 1466 O O . ASP A 1 197 ? -12.127 11.212 -4.696 1.00 92.50 197 ASP A O 1
ATOM 1470 N N . PHE A 1 198 ? -9.980 11.681 -5.170 1.00 90.62 198 PHE A N 1
ATOM 1471 C CA . PHE A 1 198 ? -9.430 11.069 -3.954 1.00 90.62 198 PHE A CA 1
ATOM 1472 C C . PHE A 1 198 ? -10.011 11.656 -2.667 1.00 90.62 198 PHE A C 1
ATOM 1474 O O . PHE A 1 198 ? -10.216 10.913 -1.707 1.00 90.62 198 PHE A O 1
ATOM 1481 N N . THR A 1 199 ? -10.331 12.953 -2.656 1.00 89.25 199 THR A N 1
ATOM 1482 C CA . THR A 1 199 ? -10.952 13.602 -1.498 1.00 89.25 199 THR A CA 1
ATOM 1483 C C . THR A 1 199 ? -12.355 13.044 -1.262 1.00 89.25 199 THR A C 1
ATOM 1485 O O . THR A 1 199 ? -12.632 12.545 -0.173 1.00 89.25 199 THR A O 1
ATOM 1488 N N . LYS A 1 200 ? -13.217 13.025 -2.288 1.00 89.50 200 LYS A N 1
ATOM 1489 C CA . LYS A 1 200 ? -14.579 12.473 -2.151 1.00 89.50 200 LYS A CA 1
ATOM 1490 C C . LYS A 1 200 ? -14.581 10.980 -1.844 1.00 89.50 200 LYS A C 1
ATOM 1492 O O . LYS A 1 200 ? -15.385 10.506 -1.048 1.00 89.50 200 LYS A O 1
ATOM 1497 N N . VAL A 1 201 ? -13.674 10.227 -2.463 1.00 91.12 201 VAL A N 1
ATOM 1498 C CA . VAL A 1 201 ? -13.530 8.790 -2.205 1.00 91.12 201 VAL A CA 1
ATOM 1499 C C . VAL A 1 201 ? -13.137 8.546 -0.751 1.00 91.12 201 VAL A C 1
ATOM 1501 O O . VAL A 1 201 ? -13.711 7.661 -0.121 1.00 91.12 201 VAL A O 1
ATOM 1504 N N . ALA A 1 202 ? -12.211 9.331 -0.196 1.00 88.94 202 ALA A N 1
ATOM 1505 C CA . ALA A 1 202 ? -11.856 9.246 1.217 1.00 88.94 202 ALA A CA 1
ATOM 1506 C C . ALA A 1 202 ? -13.040 9.621 2.125 1.00 88.94 202 ALA A C 1
ATOM 1508 O O . ALA A 1 202 ? -13.328 8.885 3.063 1.00 88.94 202 ALA A O 1
ATOM 1509 N N . GLU A 1 203 ? -13.782 10.690 1.816 1.00 88.38 203 GLU A N 1
ATOM 1510 C CA . GLU A 1 203 ? -14.985 11.095 2.568 1.00 88.38 203 GLU A CA 1
ATOM 1511 C C . GLU A 1 203 ? -16.059 9.995 2.621 1.00 88.38 203 GLU A C 1
ATOM 1513 O O . GLU A 1 203 ? -16.740 9.851 3.636 1.00 88.38 203 GLU A O 1
ATOM 1518 N N . VAL A 1 204 ? -16.194 9.199 1.555 1.00 89.00 204 VAL A N 1
ATOM 1519 C CA . VAL A 1 204 ? -17.169 8.100 1.470 1.00 89.00 204 VAL A CA 1
ATOM 1520 C C . VAL A 1 204 ? -16.642 6.804 2.089 1.00 89.00 204 VAL A C 1
ATOM 1522 O O . VAL A 1 204 ? -17.352 6.148 2.852 1.00 89.00 204 VAL A O 1
ATOM 1525 N N . LYS A 1 205 ? -15.415 6.393 1.747 1.00 91.12 205 LYS A N 1
ATOM 1526 C CA . LYS A 1 205 ? -14.884 5.071 2.113 1.00 91.12 205 LYS A CA 1
ATOM 1527 C C . LYS A 1 205 ? -14.236 5.046 3.489 1.00 91.12 205 LYS A C 1
ATOM 1529 O O . LYS A 1 205 ? -14.384 4.028 4.167 1.00 91.12 205 LYS A O 1
ATOM 1534 N N . ASP A 1 206 ? -13.548 6.116 3.907 1.00 88.31 206 ASP A N 1
ATOM 1535 C CA . ASP A 1 206 ? -12.835 6.122 5.189 1.00 88.31 206 ASP A CA 1
ATOM 1536 C C . ASP A 1 206 ? -13.803 5.774 6.337 1.00 88.31 206 ASP A C 1
ATOM 1538 O O . ASP A 1 206 ? -13.514 4.772 6.981 1.00 88.31 206 ASP A O 1
ATOM 1542 N N . PRO A 1 207 ? -14.984 6.417 6.521 1.00 85.31 207 PRO A N 1
ATOM 1543 C CA . PRO A 1 207 ? -15.903 6.115 7.633 1.00 85.31 207 PRO A CA 1
ATOM 1544 C C . PRO A 1 207 ? -16.386 4.656 7.705 1.00 85.31 207 PRO A C 1
ATOM 1546 O O . PRO A 1 207 ? -16.574 4.103 8.789 1.00 85.31 207 PRO A O 1
ATOM 1549 N N . LEU A 1 208 ? -16.579 4.013 6.549 1.00 84.69 208 LEU A N 1
ATOM 1550 C CA . LEU A 1 208 ? -17.056 2.628 6.464 1.00 84.69 208 LEU A CA 1
ATOM 1551 C C . LEU A 1 208 ? -15.949 1.619 6.791 1.00 84.69 208 LEU A C 1
ATOM 1553 O O . LEU A 1 208 ? -16.214 0.566 7.380 1.00 84.69 208 LEU A O 1
ATOM 1557 N N . ILE A 1 209 ? -14.710 1.952 6.425 1.00 80.44 209 ILE A N 1
ATOM 1558 C CA . ILE A 1 209 ? -13.523 1.140 6.691 1.00 80.44 209 ILE A CA 1
ATOM 1559 C C . ILE A 1 209 ? -13.059 1.345 8.141 1.00 80.44 209 ILE A C 1
ATOM 1561 O O . ILE A 1 209 ? -12.766 0.369 8.836 1.00 80.44 209 ILE A O 1
ATOM 1565 N N . ALA A 1 210 ? -13.002 2.594 8.606 1.00 68.25 210 ALA A N 1
ATOM 1566 C CA . ALA A 1 210 ? -12.563 2.984 9.939 1.00 68.25 210 ALA A CA 1
ATOM 1567 C C . ALA A 1 210 ? -13.054 4.374 10.374 1.00 68.25 210 ALA A C 1
ATOM 1569 O O . ALA A 1 210 ? -13.446 5.233 9.596 1.00 68.25 210 ALA A O 1
ATOM 1570 N N . LYS A 1 211 ? -12.928 4.644 11.668 1.00 54.38 211 LYS A N 1
ATOM 1571 C CA . LYS A 1 211 ? -13.174 5.959 12.249 1.00 54.38 211 LYS A CA 1
ATOM 1572 C C . LYS A 1 211 ? -12.113 6.972 11.794 1.00 54.38 211 LYS A C 1
ATOM 1574 O O . LYS A 1 211 ? -11.005 6.978 12.322 1.00 54.38 211 LYS A O 1
ATOM 1579 N N . THR A 1 212 ? -12.448 7.889 10.890 1.00 45.34 212 THR A N 1
ATOM 1580 C CA . THR A 1 212 ? -11.729 9.168 10.793 1.00 45.34 212 THR A CA 1
ATOM 1581 C C . THR A 1 212 ? -12.352 10.138 11.792 1.00 45.34 212 THR A C 1
ATOM 1583 O O . THR A 1 212 ? -13.528 10.481 11.695 1.00 45.34 212 THR A O 1
ATOM 1586 N N . PHE A 1 213 ? -11.579 10.576 12.792 1.00 46.66 213 PHE A N 1
ATOM 1587 C CA . PHE A 1 213 ? -11.988 11.632 13.725 1.00 46.66 213 PHE A CA 1
ATOM 1588 C C . PHE A 1 213 ? -12.077 12.976 12.981 1.00 46.66 213 PHE A C 1
ATOM 1590 O O . PHE A 1 213 ? -11.214 13.839 13.103 1.00 46.66 213 PHE A O 1
ATOM 1597 N N . HIS A 1 214 ? -13.138 13.170 12.199 1.00 40.47 214 HIS A N 1
ATOM 1598 C CA . HIS A 1 214 ? -13.597 14.499 11.825 1.00 40.47 214 HIS A CA 1
ATOM 1599 C C . HIS A 1 214 ? -14.604 14.957 12.879 1.00 40.47 214 HIS A C 1
ATOM 1601 O O . HIS A 1 214 ? -15.624 14.318 13.113 1.00 40.47 214 HIS A O 1
ATOM 1607 N N . PHE A 1 215 ? -14.319 16.092 13.518 1.00 36.38 215 PHE A N 1
ATOM 1608 C CA . PHE A 1 215 ? -15.071 16.669 14.644 1.00 36.38 215 PHE A CA 1
ATOM 1609 C C . PHE A 1 215 ? -16.537 17.039 14.332 1.00 36.38 215 PHE A C 1
ATOM 1611 O O . PHE A 1 215 ? -17.217 17.663 15.146 1.00 36.38 215 PHE A O 1
ATOM 1618 N N . ARG A 1 216 ? -17.036 16.721 13.137 1.00 35.34 216 ARG A N 1
ATOM 1619 C CA . ARG A 1 216 ? -18.371 17.071 12.665 1.00 35.34 216 ARG A CA 1
ATOM 1620 C C . ARG A 1 216 ? -18.857 15.981 11.723 1.00 35.34 216 ARG A C 1
ATOM 1622 O O . ARG A 1 216 ? -18.567 16.089 10.551 1.00 35.34 216 ARG A O 1
ATOM 1629 N N . PHE A 1 217 ? -19.519 14.947 12.232 1.00 34.50 217 PHE A N 1
ATOM 1630 C CA . PHE A 1 217 ? -20.716 14.290 11.678 1.00 34.50 217 PHE A CA 1
ATOM 1631 C C . PHE A 1 217 ? -20.941 12.953 12.402 1.00 34.50 217 PHE A C 1
ATOM 1633 O O . PHE A 1 217 ? -20.017 12.342 12.930 1.00 34.50 217 PHE A O 1
ATOM 1640 N N . GLN A 1 218 ? -22.217 12.597 12.523 1.00 36.34 218 GLN A N 1
ATOM 1641 C CA . GLN A 1 218 ? -22.757 11.491 13.308 1.00 36.34 218 GLN A CA 1
ATOM 1642 C C . GLN A 1 218 ? -22.123 10.136 12.968 1.00 36.34 218 GLN A C 1
ATOM 1644 O O . GLN A 1 218 ? -21.895 9.812 11.806 1.00 36.34 218 GLN A O 1
ATOM 1649 N N . GLU A 1 219 ? -21.884 9.357 14.021 1.00 40.81 219 GLU A N 1
ATOM 1650 C CA . GLU A 1 219 ? -21.158 8.091 14.034 1.00 40.81 219 GLU A CA 1
ATOM 1651 C C . GLU A 1 219 ? -21.780 7.009 13.147 1.00 40.81 219 GLU A C 1
ATOM 1653 O O . GLU A 1 219 ? -22.903 6.560 13.374 1.00 40.81 219 GLU A O 1
ATOM 1658 N N . VAL A 1 220 ? -20.998 6.526 12.184 1.00 43.47 220 VAL A N 1
ATOM 1659 C CA . VAL A 1 220 ? -21.256 5.270 11.479 1.00 43.47 220 VAL A CA 1
ATOM 1660 C C . VAL A 1 220 ? -19.915 4.547 11.361 1.00 43.47 220 VAL A C 1
ATOM 1662 O O . VAL A 1 220 ? -19.224 4.661 10.359 1.00 43.47 220 VAL A O 1
ATOM 1665 N N . ILE A 1 221 ? -19.525 3.862 12.439 1.00 58.22 221 ILE A N 1
ATOM 1666 C CA . ILE A 1 221 ? -18.244 3.153 12.576 1.00 58.22 221 ILE A CA 1
ATOM 1667 C C . ILE A 1 221 ? -18.490 1.656 12.448 1.00 58.22 221 ILE A C 1
ATOM 1669 O O . ILE A 1 221 ? -19.399 1.149 13.112 1.00 58.22 221 ILE A O 1
ATOM 1673 N N . LYS A 1 222 ? -17.782 0.950 11.551 1.00 72.25 222 LYS A N 1
ATOM 1674 C CA . LYS A 1 222 ? -18.216 -0.411 11.196 1.00 72.25 222 LYS A CA 1
ATOM 1675 C C . LYS A 1 222 ? -17.098 -1.433 11.036 1.00 72.25 222 LYS A C 1
ATOM 1677 O O . LYS A 1 222 ? -16.892 -2.208 11.963 1.00 72.25 222 LYS A O 1
ATOM 1682 N N . ALA A 1 223 ? -16.388 -1.495 9.910 1.00 83.62 223 ALA A N 1
ATOM 1683 C CA . ALA A 1 223 ? -15.681 -2.733 9.565 1.00 83.62 223 ALA A CA 1
ATOM 1684 C C . ALA A 1 223 ? -14.496 -3.087 10.488 1.00 83.62 223 ALA A C 1
ATOM 1686 O O . ALA A 1 223 ? -14.456 -4.195 11.023 1.00 83.62 223 ALA A O 1
ATOM 1687 N N . ALA A 1 224 ? -13.551 -2.164 10.705 1.00 85.88 224 ALA A N 1
ATOM 1688 C CA . ALA A 1 224 ? -12.381 -2.417 11.554 1.00 85.88 224 ALA A CA 1
ATOM 1689 C C . ALA A 1 224 ? -12.755 -2.671 13.028 1.00 85.88 224 ALA A C 1
ATOM 1691 O O . ALA A 1 224 ? -12.248 -3.607 13.640 1.00 85.88 224 ALA A O 1
ATOM 1692 N N . GLU A 1 225 ? -13.682 -1.893 13.593 1.00 87.12 225 GLU A N 1
ATOM 1693 C CA . GLU A 1 225 ? -14.140 -2.093 14.976 1.00 87.12 225 GLU A CA 1
ATOM 1694 C C . GLU A 1 225 ? -14.914 -3.405 15.137 1.00 87.12 225 GLU A C 1
ATOM 1696 O O . GLU A 1 225 ? -14.652 -4.158 16.075 1.00 87.12 225 GLU A O 1
ATOM 1701 N N . ARG A 1 226 ? -15.811 -3.736 14.196 1.00 89.88 226 ARG A N 1
ATOM 1702 C CA . ARG A 1 226 ? -16.513 -5.029 14.198 1.00 89.88 226 ARG A CA 1
ATOM 1703 C C . ARG A 1 226 ? -15.535 -6.186 14.096 1.00 89.88 226 ARG A C 1
ATOM 1705 O O . ARG A 1 226 ? -15.724 -7.164 14.801 1.00 89.88 226 ARG A O 1
ATOM 1712 N N . LEU A 1 227 ? -14.473 -6.070 13.298 1.00 90.81 227 LEU A N 1
ATOM 1713 C CA . LEU A 1 227 ? -13.410 -7.072 13.255 1.00 90.81 227 LEU A CA 1
ATOM 1714 C C . LEU A 1 227 ? -12.725 -7.220 14.621 1.00 90.81 227 LEU A C 1
ATOM 1716 O O . LEU A 1 227 ? -12.544 -8.338 15.100 1.00 90.81 227 LEU A O 1
ATOM 1720 N N . ILE A 1 228 ? -12.360 -6.111 15.267 1.00 90.44 228 ILE A N 1
ATOM 1721 C CA . ILE A 1 228 ? -11.694 -6.131 16.577 1.00 90.44 228 ILE A CA 1
ATOM 1722 C C . ILE A 1 228 ? -12.588 -6.779 17.642 1.00 90.44 228 ILE A C 1
ATOM 1724 O O . ILE A 1 228 ? -12.074 -7.536 18.467 1.00 90.44 228 ILE A O 1
ATOM 1728 N N . LEU A 1 229 ? -13.893 -6.509 17.608 1.00 89.94 229 LEU A N 1
ATOM 1729 C CA . LEU A 1 229 ? -14.888 -7.050 18.539 1.00 89.94 229 LEU A CA 1
ATOM 1730 C C . LEU A 1 229 ? -15.428 -8.431 18.134 1.00 89.94 229 LEU A C 1
ATOM 1732 O O . LEU A 1 229 ? -16.131 -9.057 18.923 1.00 89.94 229 LEU A O 1
ATOM 1736 N N . SER A 1 230 ? -15.139 -8.893 16.916 1.00 89.88 230 SER A N 1
ATOM 1737 C CA . SER A 1 230 ? -15.614 -10.183 16.416 1.00 89.88 230 SER A CA 1
ATOM 1738 C C . SER A 1 230 ? -14.921 -11.356 17.101 1.00 89.88 230 SER A C 1
ATOM 1740 O O . SER A 1 230 ? -13.825 -11.240 17.652 1.00 89.88 230 SER A O 1
ATOM 1742 N N . GLU A 1 231 ? -15.557 -12.516 16.991 1.00 90.69 231 GLU A N 1
ATOM 1743 C CA . GLU A 1 231 ? -15.003 -13.807 17.372 1.00 90.69 231 GLU A CA 1
ATOM 1744 C C . GLU A 1 231 ? -14.933 -14.723 16.139 1.00 90.69 231 GLU A C 1
ATOM 1746 O O . GLU A 1 231 ? -15.591 -14.486 15.123 1.00 90.69 231 GLU A O 1
ATOM 1751 N N . GLY A 1 232 ? -14.134 -15.787 16.224 1.00 93.75 232 GLY A N 1
ATOM 1752 C CA . GLY A 1 232 ? -14.004 -16.797 15.170 1.00 93.75 232 GLY A CA 1
ATOM 1753 C C . GLY A 1 232 ? -12.793 -16.604 14.254 1.00 93.75 232 GLY A C 1
ATOM 1754 O O . GLY A 1 232 ? -11.837 -15.900 14.582 1.00 93.75 232 GLY A O 1
ATOM 1755 N N . ASP A 1 233 ? -12.825 -17.265 13.097 1.00 95.06 233 ASP A N 1
ATOM 1756 C CA . ASP A 1 233 ? -11.650 -17.441 12.232 1.00 95.06 233 ASP A CA 1
ATOM 1757 C C . ASP A 1 233 ? -11.046 -16.123 11.733 1.00 95.06 233 ASP A C 1
ATOM 1759 O O . ASP A 1 233 ? -9.830 -16.017 11.572 1.00 95.06 233 ASP A O 1
ATOM 1763 N N . LEU A 1 234 ? -11.880 -15.107 11.491 1.00 93.31 234 LEU A N 1
ATOM 1764 C CA . LEU A 1 234 ? -11.412 -13.810 11.005 1.00 93.31 234 LEU A CA 1
ATOM 1765 C C . LEU A 1 234 ? -10.637 -13.044 12.088 1.00 93.31 234 LEU A C 1
ATOM 1767 O O . LEU A 1 234 ? -9.609 -12.434 11.792 1.00 93.31 234 LEU A O 1
ATOM 1771 N N . LYS A 1 235 ? -11.083 -13.138 13.347 1.00 94.94 235 LYS A N 1
ATOM 1772 C CA . LYS A 1 235 ? -10.386 -12.570 14.504 1.00 94.94 235 LYS A CA 1
ATOM 1773 C C . LYS A 1 235 ? -9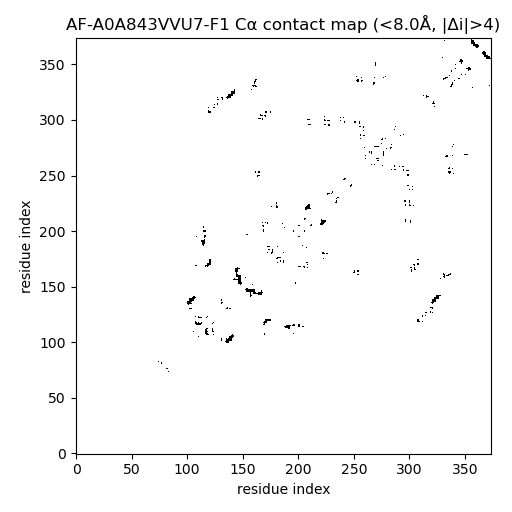.040 -13.257 14.734 1.00 94.94 235 LYS A C 1
ATOM 1775 O O . LYS A 1 235 ? -8.051 -12.571 14.977 1.00 94.94 235 LYS A O 1
ATOM 1780 N N . ILE A 1 236 ? -8.990 -14.584 14.605 1.00 96.81 236 ILE A N 1
ATOM 1781 C CA . ILE A 1 236 ? -7.745 -15.360 14.728 1.00 96.81 236 ILE A CA 1
ATOM 1782 C C . ILE A 1 236 ? -6.742 -14.920 13.656 1.00 96.81 236 ILE A C 1
ATOM 1784 O O . ILE A 1 236 ? -5.614 -14.570 13.987 1.00 96.81 236 ILE A O 1
ATOM 1788 N N . GLN A 1 237 ? -7.169 -14.825 12.391 1.00 97.31 237 GLN A N 1
ATOM 1789 C CA . GLN A 1 237 ? -6.311 -14.341 11.300 1.00 97.31 237 GLN A CA 1
ATOM 1790 C C . GLN A 1 237 ? -5.794 -12.917 11.539 1.00 97.31 237 GLN A C 1
ATOM 1792 O O . GLN A 1 237 ? -4.644 -12.622 11.220 1.00 97.31 237 GLN A O 1
ATOM 1797 N N . PHE A 1 238 ? -6.629 -12.034 12.093 1.00 97.12 238 PHE A N 1
ATOM 1798 C CA . PHE A 1 238 ? -6.221 -10.680 12.465 1.00 97.12 238 PHE A CA 1
ATOM 1799 C C . PHE A 1 238 ? -5.146 -10.683 13.559 1.00 97.12 238 PHE A C 1
ATOM 1801 O O . PHE A 1 238 ? -4.147 -9.970 13.452 1.00 97.12 238 PHE A O 1
ATOM 1808 N N . GLU A 1 239 ? -5.319 -11.493 14.602 1.00 96.50 239 GLU A N 1
ATOM 1809 C CA . GLU A 1 239 ? -4.323 -11.611 15.666 1.00 96.50 239 GLU A CA 1
ATOM 1810 C C . GLU A 1 239 ? -3.013 -12.233 15.182 1.00 96.50 239 GLU A C 1
ATOM 1812 O O . GLU A 1 239 ? -1.946 -11.774 15.5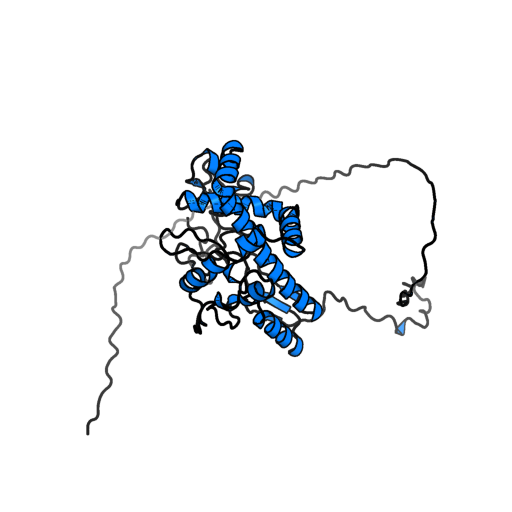91 1.00 96.50 239 GLU A O 1
ATOM 1817 N N . ASP A 1 240 ? -3.083 -13.238 14.310 1.00 97.69 240 ASP A N 1
ATOM 1818 C CA . ASP A 1 240 ? -1.908 -13.865 13.704 1.00 97.69 240 ASP A CA 1
ATOM 1819 C C . ASP A 1 240 ? -1.147 -12.863 12.830 1.00 97.69 240 ASP A C 1
ATOM 1821 O O . ASP A 1 240 ? 0.068 -12.741 12.958 1.00 97.69 240 ASP A O 1
ATOM 1825 N N . PHE A 1 241 ? -1.858 -12.070 12.017 1.00 97.69 241 PHE A N 1
ATOM 1826 C CA . PHE A 1 241 ? -1.265 -10.987 11.229 1.00 97.69 241 PHE A CA 1
ATOM 1827 C C . PHE A 1 241 ? -0.534 -9.967 12.107 1.00 97.69 241 PHE A C 1
ATOM 1829 O O . PHE A 1 241 ? 0.581 -9.569 11.782 1.00 97.69 241 PHE A O 1
ATOM 1836 N N . ARG A 1 242 ? -1.130 -9.561 13.235 1.00 96.44 242 ARG A N 1
ATOM 1837 C CA . ARG A 1 242 ? -0.494 -8.610 14.156 1.00 96.44 242 ARG A CA 1
ATOM 1838 C C . ARG A 1 242 ? 0.735 -9.201 14.854 1.00 96.44 242 ARG A C 1
ATOM 1840 O O . ARG A 1 242 ? 1.696 -8.479 15.101 1.00 96.44 242 ARG A O 1
ATOM 1847 N N . LYS A 1 243 ? 0.701 -10.491 15.204 1.00 96.44 243 LYS A N 1
ATOM 1848 C CA . LYS A 1 243 ? 1.791 -11.188 15.915 1.00 96.44 243 LYS A CA 1
ATOM 1849 C C . LYS A 1 243 ? 2.922 -11.642 14.989 1.00 96.44 243 LYS A C 1
ATOM 1851 O O . LYS A 1 243 ? 3.984 -12.005 15.494 1.00 96.44 243 LYS A O 1
ATOM 1856 N N . ASP A 1 244 ? 2.713 -11.645 13.674 1.00 97.62 244 ASP A N 1
ATOM 1857 C CA . ASP A 1 244 ? 3.732 -12.028 12.701 1.00 97.62 244 ASP A CA 1
ATOM 1858 C C . ASP A 1 244 ? 4.965 -11.100 12.820 1.00 97.62 244 ASP A C 1
ATOM 1860 O O . ASP A 1 244 ? 4.837 -9.877 12.682 1.00 97.62 244 ASP A O 1
ATOM 1864 N N . PRO A 1 245 ? 6.173 -11.636 13.088 1.00 95.69 245 PRO A N 1
ATOM 1865 C CA . PRO A 1 245 ? 7.393 -10.838 13.204 1.00 95.69 245 PRO A CA 1
ATOM 1866 C C . PRO A 1 245 ? 7.751 -10.038 11.944 1.00 95.69 245 PRO A C 1
ATOM 1868 O O . PRO A 1 245 ? 8.330 -8.959 12.057 1.00 95.69 245 PRO A O 1
ATOM 1871 N N . GLU A 1 246 ? 7.415 -10.539 10.750 1.00 95.56 246 GLU A N 1
ATOM 1872 C CA . GLU A 1 246 ? 7.687 -9.836 9.488 1.00 95.56 246 GLU A CA 1
ATOM 1873 C C . GLU A 1 246 ? 6.726 -8.659 9.271 1.00 95.56 246 GLU A C 1
ATOM 1875 O O . GLU A 1 246 ? 7.071 -7.692 8.592 1.00 95.56 246 GLU A O 1
ATOM 1880 N N . ILE A 1 247 ? 5.530 -8.723 9.864 1.00 96.88 247 ILE A N 1
ATOM 1881 C CA . ILE A 1 247 ? 4.516 -7.666 9.794 1.00 96.88 247 ILE A CA 1
ATOM 1882 C C . ILE A 1 247 ? 4.714 -6.641 10.910 1.00 96.88 247 ILE A C 1
ATOM 1884 O O . ILE A 1 247 ? 4.819 -5.443 10.649 1.00 96.88 247 ILE A O 1
ATOM 1888 N N . SER A 1 248 ? 4.807 -7.099 12.158 1.00 93.94 248 SER A N 1
ATOM 1889 C CA . SER A 1 248 ? 4.953 -6.232 13.336 1.00 93.94 248 SER A CA 1
ATOM 1890 C C . SER A 1 248 ? 6.195 -5.338 13.272 1.00 93.94 248 SER A C 1
ATOM 1892 O O . SER A 1 248 ? 6.158 -4.220 13.782 1.00 93.94 248 SER A O 1
ATOM 1894 N N . GLY A 1 249 ? 7.259 -5.787 12.590 1.00 91.38 249 GLY A N 1
ATOM 1895 C CA . GLY A 1 249 ? 8.504 -5.034 12.420 1.00 91.38 249 GLY A CA 1
ATOM 1896 C C . GLY A 1 249 ? 8.366 -3.678 11.716 1.00 91.38 249 GLY A C 1
ATOM 1897 O O . GLY A 1 249 ? 9.200 -2.810 11.949 1.00 91.38 249 GLY A O 1
ATOM 1898 N N . TRP A 1 250 ? 7.332 -3.473 10.893 1.00 96.88 250 TRP A N 1
ATOM 1899 C CA . TRP A 1 250 ? 7.016 -2.169 10.288 1.00 96.88 250 TRP A CA 1
ATOM 1900 C C . TRP A 1 250 ? 5.653 -1.636 10.744 1.00 96.88 250 TRP A C 1
ATOM 1902 O O . TRP A 1 250 ? 5.479 -0.429 10.902 1.00 96.88 250 TRP A O 1
ATOM 1912 N N . LEU A 1 251 ? 4.688 -2.522 11.005 1.00 97.69 251 LEU A N 1
ATOM 1913 C CA . LEU A 1 251 ? 3.304 -2.138 11.270 1.00 97.69 251 LEU A CA 1
ATOM 1914 C C . LEU A 1 251 ? 3.125 -1.361 12.580 1.00 97.69 251 LEU A C 1
ATOM 1916 O O . LEU A 1 251 ? 2.355 -0.404 12.614 1.00 97.69 251 LEU A O 1
ATOM 1920 N N . GLU A 1 252 ? 3.823 -1.749 13.649 1.00 95.12 252 GLU A N 1
ATOM 1921 C CA . GLU A 1 252 ? 3.699 -1.073 14.950 1.00 95.12 252 GLU A CA 1
ATOM 1922 C C . GLU A 1 252 ? 4.288 0.349 14.893 1.00 95.12 252 GLU A C 1
ATOM 1924 O O . GLU A 1 252 ? 3.701 1.296 15.422 1.00 95.12 252 GLU A O 1
ATOM 1929 N N . ASP A 1 253 ? 5.403 0.528 14.177 1.00 97.00 253 ASP A N 1
ATOM 1930 C CA . ASP A 1 253 ? 5.996 1.847 13.947 1.00 97.00 253 ASP A CA 1
ATOM 1931 C C . ASP A 1 253 ? 5.099 2.728 13.069 1.00 97.00 253 ASP A C 1
ATOM 1933 O O . ASP A 1 253 ? 4.910 3.904 13.388 1.00 97.00 253 ASP A O 1
ATOM 1937 N N . ALA A 1 254 ? 4.498 2.165 12.017 1.00 97.69 254 ALA A N 1
ATOM 1938 C CA . ALA A 1 254 ? 3.537 2.869 11.171 1.00 97.69 254 ALA A CA 1
ATOM 1939 C C . ALA A 1 254 ? 2.288 3.306 11.956 1.00 97.69 254 ALA A C 1
ATOM 1941 O O . ALA A 1 254 ? 1.859 4.457 11.850 1.00 97.69 254 ALA A O 1
ATOM 1942 N N . ALA A 1 255 ? 1.740 2.427 12.802 1.00 95.75 255 ALA A N 1
ATOM 1943 C CA . ALA A 1 255 ? 0.561 2.723 13.612 1.00 95.75 255 ALA A CA 1
ATOM 1944 C C . ALA A 1 255 ? 0.839 3.808 14.664 1.00 95.75 255 ALA A C 1
ATOM 1946 O O . ALA A 1 255 ? 0.051 4.747 14.810 1.00 95.75 255 ALA A O 1
ATOM 1947 N N . LEU A 1 256 ? 1.978 3.725 15.364 1.00 95.81 256 LEU A 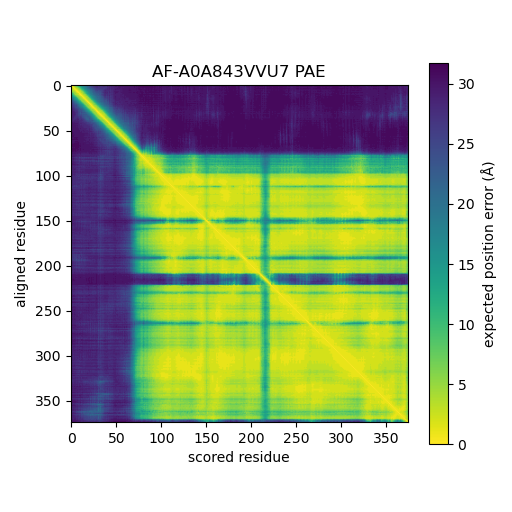N 1
ATOM 1948 C CA . LEU A 1 256 ? 2.407 4.758 16.311 1.00 95.81 256 LEU A CA 1
ATOM 1949 C C . LEU A 1 256 ? 2.660 6.092 15.610 1.00 95.81 256 LEU A C 1
ATOM 1951 O O . LEU A 1 256 ? 2.214 7.130 16.094 1.00 95.81 256 LEU A O 1
ATOM 1955 N N . PHE A 1 257 ? 3.346 6.079 14.466 1.00 96.50 257 PHE A N 1
ATOM 1956 C CA . PHE A 1 257 ? 3.592 7.284 13.681 1.00 96.50 257 PHE A CA 1
ATOM 1957 C C . PHE A 1 257 ? 2.278 7.959 13.276 1.00 96.50 257 PHE A C 1
ATOM 1959 O O . PHE A 1 257 ? 2.113 9.155 13.513 1.00 96.50 257 PHE A O 1
ATOM 1966 N N . ALA A 1 258 ? 1.326 7.193 12.735 1.00 93.25 258 ALA A N 1
ATOM 1967 C CA . ALA A 1 258 ? 0.018 7.699 12.335 1.00 93.25 258 ALA A CA 1
ATOM 1968 C C . ALA A 1 258 ? -0.779 8.258 13.528 1.00 93.25 258 ALA A C 1
ATOM 1970 O O . ALA A 1 258 ? -1.388 9.323 13.414 1.00 93.25 258 ALA A O 1
ATOM 1971 N N . ALA A 1 259 ? -0.736 7.589 14.687 1.00 92.88 259 ALA A N 1
ATOM 1972 C CA . ALA A 1 259 ? -1.401 8.054 15.905 1.00 92.88 259 ALA A CA 1
ATOM 1973 C C . ALA A 1 259 ? -0.837 9.400 16.389 1.00 92.88 259 ALA A C 1
ATOM 1975 O O . ALA A 1 259 ? -1.592 10.301 16.761 1.00 92.88 259 ALA A O 1
ATOM 1976 N N . ILE A 1 260 ? 0.491 9.551 16.351 1.00 94.06 260 ILE A N 1
ATOM 1977 C CA . ILE A 1 260 ? 1.172 10.787 16.739 1.00 94.06 260 ILE A CA 1
ATOM 1978 C C . ILE A 1 260 ? 0.869 11.910 15.737 1.00 94.06 260 ILE A C 1
ATOM 1980 O O . ILE A 1 260 ? 0.512 13.014 16.158 1.00 94.06 260 ILE A O 1
ATOM 1984 N N . ASP A 1 261 ? 0.978 11.643 14.431 1.00 91.50 261 ASP A N 1
ATOM 1985 C CA . ASP A 1 261 ? 0.756 12.658 13.392 1.00 91.50 261 ASP A CA 1
ATOM 1986 C C . ASP A 1 261 ? -0.666 13.225 13.444 1.00 91.50 261 ASP A C 1
ATOM 1988 O O . ASP A 1 261 ? -0.862 14.443 13.403 1.00 91.50 261 ASP A O 1
ATOM 1992 N N . ASN A 1 262 ? -1.649 12.343 13.649 1.00 86.56 262 ASN A N 1
ATOM 1993 C CA . ASN A 1 262 ? -3.056 12.710 13.746 1.00 86.56 262 ASN A CA 1
ATOM 1994 C C . ASN A 1 262 ? -3.356 13.668 14.917 1.00 86.56 262 ASN A C 1
ATOM 1996 O O . ASN A 1 262 ? -4.280 14.473 14.825 1.00 86.56 262 ASN A O 1
ATOM 2000 N N . ASN A 1 263 ? -2.589 13.612 16.011 1.00 83.19 263 ASN A N 1
ATOM 2001 C CA . ASN A 1 263 ? -2.823 14.453 17.191 1.00 83.19 263 ASN A CA 1
ATOM 2002 C C . ASN A 1 263 ? -1.994 15.751 17.174 1.00 83.19 263 ASN A C 1
ATOM 2004 O O . ASN A 1 263 ? -2.432 16.804 17.634 1.00 83.19 263 ASN A O 1
ATOM 2008 N N . ILE A 1 264 ? -0.777 15.701 16.632 1.00 84.31 264 ILE A N 1
ATOM 2009 C CA . ILE A 1 264 ? 0.179 16.805 16.765 1.00 84.31 264 ILE A CA 1
ATOM 2010 C C . ILE A 1 264 ? -0.033 17.910 15.720 1.00 84.31 264 ILE A C 1
ATOM 2012 O O . ILE A 1 264 ? 0.328 19.064 15.977 1.00 84.31 264 ILE A O 1
ATOM 2016 N N . GLY A 1 265 ? -0.628 17.596 14.562 1.00 76.25 265 GLY A N 1
ATOM 2017 C CA . GLY A 1 265 ? -1.000 18.593 13.547 1.00 76.25 265 GLY A CA 1
ATOM 2018 C C . GLY A 1 265 ? 0.179 19.431 13.035 1.00 76.25 265 GLY A C 1
ATOM 2019 O O . GLY A 1 265 ? 0.007 20.591 12.651 1.00 76.25 265 GLY A O 1
ATOM 2020 N N . LYS A 1 266 ? 1.398 18.881 13.092 1.00 84.94 266 LYS A N 1
ATOM 2021 C CA . LYS A 1 266 ? 2.617 19.512 12.564 1.00 84.94 266 LYS A CA 1
ATOM 2022 C C . LYS A 1 266 ? 2.846 19.092 11.121 1.00 84.94 266 LYS A C 1
ATOM 2024 O O . LYS A 1 266 ? 2.236 18.144 10.636 1.00 84.94 266 LYS A O 1
ATOM 2029 N N . PHE A 1 267 ? 3.714 19.822 10.425 1.00 84.00 267 PHE A N 1
ATOM 2030 C CA . PHE A 1 267 ? 3.990 19.511 9.027 1.00 84.00 267 PHE A CA 1
ATOM 2031 C C . PHE A 1 267 ? 4.859 18.257 8.890 1.00 84.00 267 PHE A C 1
ATOM 2033 O O . PHE A 1 267 ? 4.632 17.457 7.986 1.00 84.00 267 PHE A O 1
ATOM 2040 N N . ALA A 1 268 ? 5.827 18.084 9.798 1.00 90.12 268 ALA A N 1
ATOM 2041 C CA . ALA A 1 268 ? 6.749 16.957 9.787 1.00 90.12 268 ALA A CA 1
ATOM 2042 C C . ALA A 1 268 ? 7.140 16.486 11.202 1.00 90.12 268 ALA A C 1
ATOM 2044 O O . ALA A 1 268 ? 7.060 17.228 12.186 1.00 90.12 268 ALA A O 1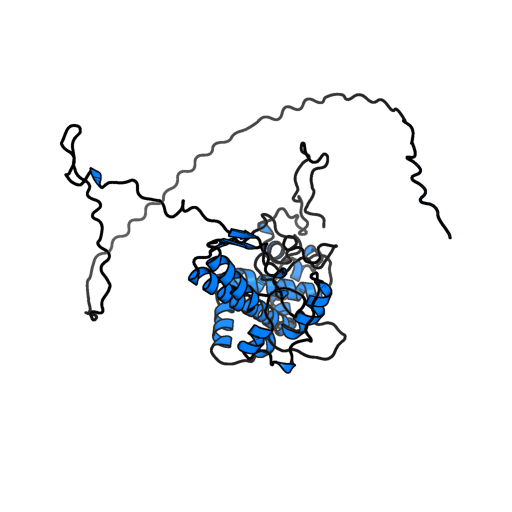
ATOM 2045 N N . TRP A 1 269 ? 7.619 15.242 11.312 1.00 94.56 269 TRP A N 1
ATOM 2046 C CA . TRP A 1 269 ? 7.921 14.603 12.605 1.00 94.56 269 TRP A CA 1
ATOM 2047 C C . TRP A 1 269 ? 9.109 15.239 13.334 1.00 94.56 269 TRP A C 1
ATOM 2049 O O . TRP A 1 269 ? 9.233 15.161 14.556 1.00 94.56 269 TRP A O 1
ATOM 2059 N N . ASN A 1 270 ? 10.007 15.902 12.605 1.00 93.38 270 ASN A N 1
ATOM 2060 C CA . ASN A 1 270 ? 11.143 16.621 13.178 1.00 93.38 270 ASN A CA 1
ATOM 2061 C C . ASN A 1 270 ? 10.715 17.882 13.953 1.00 93.38 270 ASN A C 1
ATOM 2063 O O . ASN A 1 270 ? 11.544 18.448 14.676 1.00 93.38 270 ASN A O 1
ATOM 2067 N N . GLU A 1 271 ? 9.453 18.296 13.838 1.00 94.12 271 GLU A N 1
ATOM 2068 C CA . GLU A 1 271 ? 8.832 19.380 14.605 1.00 94.12 271 GLU A CA 1
ATOM 2069 C C . GLU A 1 271 ? 8.052 18.884 15.831 1.00 94.12 271 GLU A C 1
ATOM 2071 O O . GLU A 1 271 ? 7.565 19.696 16.621 1.00 94.12 271 GLU A O 1
ATOM 2076 N N . TRP A 1 272 ? 7.923 17.566 16.007 1.00 95.62 272 TRP A N 1
ATOM 2077 C CA . TRP A 1 272 ? 7.254 16.989 17.169 1.00 95.62 272 TRP A CA 1
ATOM 2078 C C . TRP A 1 272 ? 8.030 17.276 18.467 1.00 95.62 272 TRP A C 1
ATOM 2080 O O . TRP A 1 272 ? 9.250 17.493 18.428 1.00 95.62 272 TRP A O 1
ATOM 2090 N N . PRO A 1 273 ? 7.350 17.249 19.634 1.00 95.81 273 PRO A N 1
ATOM 2091 C CA . PRO A 1 273 ? 8.005 17.321 20.932 1.00 95.81 273 PRO A CA 1
ATOM 2092 C C . PRO A 1 273 ? 9.147 16.313 21.035 1.00 95.81 273 PRO A C 1
ATOM 2094 O O . PRO A 1 273 ? 9.042 15.185 20.547 1.00 95.81 273 PRO A O 1
ATOM 2097 N N . GLU A 1 274 ? 10.233 16.718 21.695 1.00 96.00 274 GLU A N 1
ATOM 2098 C CA . GLU A 1 274 ? 11.473 15.942 21.765 1.00 96.00 274 GLU A CA 1
ATOM 2099 C C . GLU A 1 274 ? 11.265 14.464 22.152 1.00 96.00 274 GLU A C 1
ATOM 2101 O O . GLU A 1 274 ? 11.828 13.615 21.455 1.00 96.00 274 GLU A O 1
ATOM 2106 N N . PRO A 1 275 ? 10.426 14.114 23.154 1.00 97.12 275 PRO A N 1
ATOM 2107 C CA . PRO A 1 275 ? 10.222 12.714 23.525 1.00 97.12 275 PRO A CA 1
ATOM 2108 C C . PRO A 1 275 ? 9.625 11.852 22.407 1.00 97.12 275 PRO A C 1
ATOM 2110 O O . PRO A 1 275 ? 9.998 10.692 22.267 1.00 97.12 275 PRO A O 1
ATOM 2113 N N . LEU A 1 276 ? 8.746 12.414 21.574 1.00 96.69 276 LEU A N 1
ATOM 2114 C CA . LEU A 1 276 ? 8.087 11.697 20.476 1.00 96.69 276 LEU A CA 1
ATOM 2115 C C . LEU A 1 276 ? 8.963 11.676 19.222 1.00 96.69 276 LEU A C 1
ATOM 2117 O O . LEU A 1 276 ? 9.155 10.638 18.590 1.00 96.69 276 LEU A O 1
ATOM 2121 N N . LYS A 1 277 ? 9.597 12.808 18.915 1.00 96.44 277 LYS A N 1
ATOM 2122 C CA . LYS A 1 277 ? 10.574 12.935 17.828 1.00 96.44 277 LYS A CA 1
ATOM 2123 C C . LYS A 1 277 ? 11.763 11.981 17.981 1.00 96.44 277 LYS A C 1
ATOM 2125 O O . LYS A 1 277 ? 12.259 11.444 16.991 1.00 96.44 277 LYS A O 1
ATOM 2130 N N . ASN A 1 278 ? 12.263 11.818 19.206 1.00 96.38 278 ASN A N 1
ATOM 2131 C CA . ASN A 1 278 ? 13.415 10.970 19.518 1.00 96.38 278 ASN A CA 1
ATOM 2132 C C . ASN A 1 278 ? 13.019 9.585 20.055 1.00 96.38 278 ASN A C 1
ATOM 2134 O O . ASN A 1 278 ? 13.906 8.846 20.480 1.00 96.38 278 ASN A O 1
ATOM 2138 N N . ARG A 1 279 ? 11.729 9.220 20.009 1.00 97.25 279 ARG A N 1
ATOM 2139 C CA . ARG A 1 279 ? 11.235 7.875 20.349 1.00 97.25 279 ARG A CA 1
ATOM 2140 C C . ARG A 1 279 ? 11.618 7.424 21.763 1.00 97.25 279 ARG A C 1
ATOM 2142 O O . ARG A 1 279 ? 12.114 6.319 21.972 1.00 97.25 279 ARG A O 1
ATOM 2149 N N . TYR A 1 280 ? 11.417 8.290 22.754 1.00 97.75 280 TYR A N 1
ATOM 2150 C CA . TYR A 1 280 ? 11.627 7.922 24.153 1.00 97.75 280 TYR A CA 1
ATOM 2151 C C 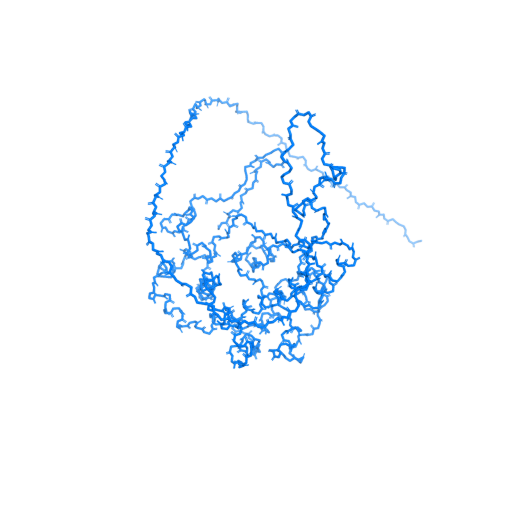. TYR A 1 280 ? 10.588 6.875 24.551 1.00 97.75 280 TYR A C 1
ATOM 2153 O O . TYR A 1 280 ? 9.392 7.125 24.432 1.00 97.75 280 TYR A O 1
ATOM 2161 N N . LEU A 1 281 ? 11.051 5.724 25.048 1.00 96.62 281 LEU A N 1
ATOM 2162 C CA . LEU A 1 281 ? 10.200 4.562 25.340 1.00 96.62 281 LEU A CA 1
ATOM 2163 C C . LEU A 1 281 ? 8.973 4.918 26.189 1.00 96.62 281 LEU A C 1
ATOM 2165 O O . LEU A 1 281 ? 7.868 4.519 25.854 1.00 96.62 281 LEU A O 1
ATOM 2169 N N . VAL A 1 282 ? 9.153 5.730 27.235 1.00 97.12 282 VAL A N 1
ATOM 2170 C CA . VAL A 1 282 ? 8.055 6.153 28.123 1.00 97.12 282 VAL A CA 1
ATOM 2171 C C . VAL A 1 282 ? 6.999 6.978 27.380 1.00 97.12 282 VAL A C 1
ATOM 2173 O O . VAL A 1 282 ? 5.811 6.787 27.604 1.00 97.12 282 VAL A O 1
ATOM 2176 N N . ALA A 1 283 ? 7.417 7.864 26.473 1.00 96.31 283 ALA A N 1
ATOM 2177 C CA . ALA A 1 283 ? 6.490 8.690 25.703 1.00 96.31 283 ALA A CA 1
ATOM 2178 C C . ALA A 1 283 ? 5.739 7.868 24.644 1.00 96.31 283 ALA A C 1
ATOM 2180 O O . ALA A 1 283 ? 4.567 8.123 24.391 1.00 96.31 283 ALA A O 1
ATOM 2181 N N . LEU A 1 284 ? 6.396 6.871 24.041 1.00 95.50 284 LEU A N 1
ATOM 2182 C CA . LEU A 1 284 ? 5.736 5.955 23.107 1.00 95.50 284 LEU A CA 1
ATOM 2183 C C . LEU A 1 284 ? 4.726 5.049 23.815 1.00 95.50 284 LEU A C 1
ATOM 2185 O O . LEU A 1 284 ? 3.634 4.854 23.293 1.00 95.50 284 LEU A O 1
ATOM 2189 N N . GLU A 1 285 ? 5.055 4.554 25.010 1.00 95.25 285 GLU A N 1
ATOM 2190 C CA . GLU A 1 285 ? 4.117 3.792 25.841 1.00 95.25 285 GLU A CA 1
ATOM 2191 C C . GLU A 1 285 ? 2.897 4.649 26.206 1.00 95.25 285 GLU A C 1
ATOM 2193 O O . GLU A 1 285 ? 1.762 4.205 26.069 1.00 95.25 285 GLU A O 1
ATOM 2198 N N . GLU A 1 286 ? 3.100 5.912 26.593 1.00 95.50 286 GLU A N 1
ATOM 2199 C CA . GLU A 1 286 ? 1.998 6.836 26.881 1.00 95.50 286 GLU A CA 1
ATOM 2200 C C . GLU A 1 286 ? 1.103 7.071 25.657 1.00 95.50 286 GLU A C 1
ATOM 2202 O O . GLU A 1 286 ? -0.124 7.049 25.778 1.00 95.50 286 GLU A O 1
ATOM 2207 N N . VAL A 1 287 ? 1.689 7.244 24.467 1.00 94.69 287 VAL A N 1
ATOM 2208 C CA . VAL A 1 287 ? 0.928 7.333 23.211 1.00 94.69 287 VAL A CA 1
ATOM 2209 C C . VAL A 1 287 ? 0.148 6.048 22.961 1.00 94.69 287 VAL A C 1
ATOM 2211 O O . VAL A 1 287 ? -1.042 6.122 22.666 1.00 94.69 287 VAL A O 1
ATOM 2214 N N . TYR A 1 288 ? 0.781 4.887 23.126 1.00 93.06 288 TYR A N 1
ATOM 2215 C CA . TYR A 1 288 ? 0.133 3.596 22.929 1.00 93.06 288 TYR A CA 1
ATOM 2216 C C . TYR A 1 288 ? -1.081 3.426 23.845 1.00 93.06 288 TYR A C 1
ATOM 2218 O O . TYR A 1 288 ? -2.156 3.059 23.381 1.00 93.06 288 TYR A O 1
ATOM 2226 N N . GLN A 1 289 ? -0.947 3.760 25.131 1.00 93.62 289 GLN A N 1
ATOM 2227 C CA . GLN A 1 289 ? -2.053 3.671 26.085 1.00 93.62 289 GLN A CA 1
ATOM 2228 C C . GLN A 1 289 ? -3.155 4.701 25.797 1.00 93.62 289 GLN A C 1
ATOM 2230 O O . GLN A 1 289 ? -4.338 4.373 25.853 1.00 93.62 289 GLN A O 1
ATOM 2235 N N . SER A 1 290 ? -2.788 5.943 25.466 1.00 93.56 290 SER A N 1
ATOM 2236 C CA . SER A 1 290 ? -3.755 7.027 25.223 1.00 93.56 290 SER A CA 1
ATOM 2237 C C . SER A 1 290 ? -4.457 6.950 23.862 1.00 93.56 290 SER A C 1
ATOM 2239 O O . SER A 1 290 ? -5.551 7.490 23.720 1.00 93.56 290 SER A O 1
ATOM 2241 N N . HIS A 1 291 ? -3.859 6.276 22.875 1.00 91.94 291 HIS A N 1
ATOM 2242 C CA . HIS A 1 291 ? -4.372 6.152 21.503 1.00 91.94 291 HIS A CA 1
ATOM 2243 C C . HIS A 1 291 ? -4.556 4.689 21.083 1.00 91.94 291 HIS A C 1
ATOM 2245 O O . HIS A 1 291 ? -4.537 4.375 19.891 1.00 91.94 291 HIS A O 1
ATOM 2251 N N . LYS A 1 292 ? -4.755 3.792 22.055 1.00 92.06 292 LYS A N 1
ATOM 2252 C CA . LYS A 1 292 ? -4.870 2.349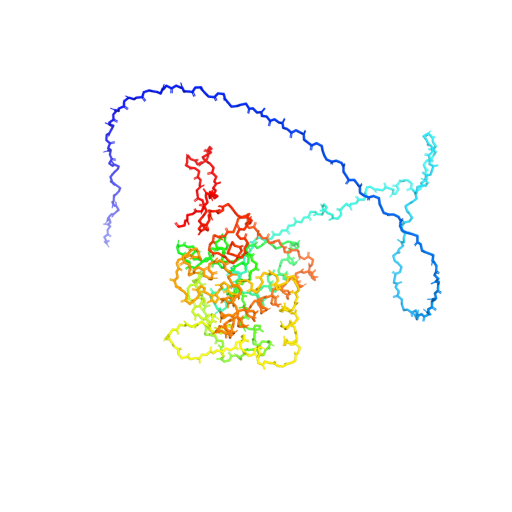 21.825 1.00 92.06 292 LYS A CA 1
ATOM 2253 C C . LYS A 1 292 ? -5.917 2.007 20.765 1.00 92.06 292 LYS A C 1
ATOM 2255 O O . LYS A 1 292 ? -5.629 1.242 19.851 1.00 92.06 292 LYS A O 1
ATOM 2260 N N . ASP A 1 293 ? -7.097 2.619 20.850 1.00 90.62 293 ASP A N 1
ATOM 2261 C CA . ASP A 1 293 ? -8.189 2.370 19.904 1.00 90.62 293 ASP A CA 1
ATOM 2262 C C . ASP A 1 293 ? -7.806 2.780 18.476 1.00 90.62 293 ASP A C 1
ATOM 2264 O O . ASP A 1 293 ? -8.083 2.053 17.527 1.00 90.62 293 ASP A O 1
ATOM 2268 N N . PHE A 1 294 ? -7.112 3.913 18.313 1.00 90.62 294 PHE A N 1
ATOM 2269 C CA . PHE A 1 294 ? -6.629 4.360 17.004 1.00 90.62 294 PHE A CA 1
ATOM 2270 C C . PHE A 1 294 ? -5.621 3.367 16.418 1.00 90.62 294 PHE A C 1
ATOM 2272 O O . PHE A 1 294 ? -5.723 2.999 15.250 1.00 90.62 294 PHE A O 1
ATOM 2279 N N . ILE A 1 295 ? -4.663 2.920 17.232 1.00 93.00 295 ILE A N 1
ATOM 2280 C CA . ILE A 1 295 ? -3.622 1.972 16.820 1.00 93.00 295 ILE A CA 1
ATOM 2281 C C . ILE A 1 295 ? -4.250 0.633 16.430 1.00 93.00 295 ILE A C 1
ATOM 2283 O O . ILE A 1 295 ? -3.951 0.102 15.363 1.00 93.00 295 ILE A O 1
ATOM 2287 N N . ASP A 1 296 ? -5.167 0.110 17.243 1.00 93.00 296 ASP A N 1
ATOM 2288 C CA . ASP A 1 296 ? -5.852 -1.150 16.952 1.00 93.00 296 ASP A CA 1
ATOM 2289 C C . ASP A 1 296 ? -6.668 -1.061 15.654 1.00 93.00 296 ASP A C 1
ATOM 2291 O O . ASP A 1 296 ? -6.627 -1.984 14.836 1.00 93.00 296 ASP A O 1
ATOM 2295 N N . ILE A 1 297 ? -7.360 0.063 15.429 1.00 92.88 297 ILE A N 1
ATOM 2296 C CA . ILE A 1 297 ? -8.092 0.332 14.186 1.00 92.88 297 ILE A CA 1
ATOM 2297 C C . ILE A 1 297 ? -7.135 0.400 12.994 1.00 92.88 297 ILE A C 1
ATOM 2299 O O . ILE A 1 297 ? -7.400 -0.240 11.978 1.00 92.88 297 ILE A O 1
ATOM 2303 N N . PHE A 1 298 ? -6.015 1.117 13.108 1.00 94.38 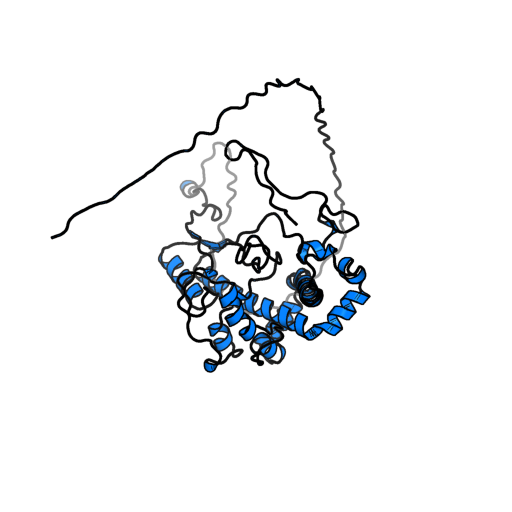298 PHE A N 1
ATOM 2304 C CA . PHE A 1 298 ? -5.017 1.219 12.043 1.00 94.38 298 PHE A CA 1
ATOM 2305 C C . PHE A 1 298 ? -4.493 -0.165 11.632 1.00 94.38 298 PHE A C 1
ATOM 2307 O O . PHE A 1 298 ? -4.486 -0.515 10.450 1.00 94.38 298 PHE A O 1
ATOM 2314 N N . VAL A 1 299 ? -4.123 -0.996 12.611 1.00 96.06 299 VAL A N 1
ATOM 2315 C CA . VAL A 1 299 ? -3.673 -2.379 12.382 1.00 96.06 299 VAL A CA 1
ATOM 2316 C C . VAL A 1 299 ? -4.781 -3.200 11.713 1.00 96.06 299 VAL A C 1
ATOM 2318 O O . VAL A 1 299 ? -4.515 -3.928 10.755 1.00 96.06 299 VAL A O 1
ATOM 2321 N N . ALA A 1 300 ? -6.032 -3.065 12.161 1.00 96.25 300 ALA A N 1
ATOM 2322 C CA . ALA A 1 300 ? -7.176 -3.753 11.565 1.00 96.25 300 ALA A CA 1
ATOM 2323 C C . ALA A 1 300 ? -7.408 -3.347 10.100 1.00 96.25 300 ALA A C 1
ATOM 2325 O O . ALA A 1 300 ? -7.661 -4.210 9.260 1.00 96.25 300 ALA A O 1
ATOM 2326 N N . GLN A 1 301 ? -7.254 -2.068 9.749 1.00 95.56 301 GLN A N 1
ATOM 2327 C CA . GLN A 1 301 ? -7.333 -1.620 8.355 1.00 95.56 301 GLN A CA 1
ATOM 2328 C C . GLN A 1 301 ? -6.249 -2.263 7.483 1.00 95.56 301 GLN A C 1
ATOM 2330 O O . GLN A 1 301 ? -6.540 -2.731 6.380 1.00 95.56 301 GLN A O 1
ATOM 2335 N N . GLN A 1 302 ? -5.010 -2.317 7.979 1.00 97.88 302 GLN A N 1
ATOM 2336 C CA . GLN A 1 302 ? -3.897 -2.939 7.259 1.00 97.88 302 GLN A CA 1
ATOM 2337 C C . GLN A 1 302 ? -4.102 -4.449 7.091 1.00 97.88 302 GLN A C 1
ATOM 2339 O O . GLN A 1 302 ? -3.828 -4.991 6.019 1.00 97.88 302 GLN A O 1
ATOM 2344 N N . PHE A 1 303 ? -4.684 -5.120 8.087 1.00 98.25 303 PHE A N 1
ATOM 2345 C CA . PHE A 1 303 ? -5.112 -6.511 7.953 1.00 98.25 303 PHE A CA 1
ATOM 2346 C C . PHE A 1 303 ? -6.177 -6.691 6.863 1.00 98.25 303 PHE A C 1
ATOM 2348 O O . PHE A 1 303 ? -6.053 -7.588 6.028 1.00 98.25 303 PHE A O 1
ATOM 2355 N N . LEU A 1 304 ? -7.213 -5.844 6.834 1.00 97.50 304 LEU A N 1
ATOM 2356 C CA . LEU A 1 304 ? -8.274 -5.923 5.823 1.00 97.50 304 LEU A CA 1
ATOM 2357 C C . LEU A 1 304 ? -7.717 -5.723 4.409 1.00 97.50 304 LEU A C 1
ATOM 2359 O O . LEU A 1 304 ? -8.064 -6.481 3.500 1.00 97.50 304 LEU A O 1
ATOM 2363 N N . PHE A 1 305 ? -6.808 -4.760 4.235 1.00 98.44 305 PHE A N 1
ATOM 2364 C CA . PHE A 1 305 ? -6.074 -4.588 2.984 1.00 98.44 305 PHE A CA 1
ATOM 2365 C C . PHE A 1 305 ? -5.289 -5.856 2.619 1.00 98.44 305 PHE A C 1
ATOM 2367 O O . PHE A 1 305 ? -5.464 -6.392 1.523 1.00 98.44 305 PHE A O 1
ATOM 2374 N N . GLN A 1 306 ? -4.472 -6.374 3.543 1.00 98.50 306 GLN A N 1
ATOM 2375 C CA . GLN A 1 306 ? -3.644 -7.559 3.316 1.00 98.50 306 GLN A CA 1
ATOM 2376 C C . GLN A 1 306 ? -4.496 -8.769 2.922 1.00 98.50 306 GLN A C 1
ATOM 2378 O O . GLN A 1 306 ? -4.184 -9.458 1.951 1.00 98.50 306 GLN A O 1
ATOM 2383 N N . ARG A 1 307 ? -5.599 -9.018 3.633 1.00 98.06 307 ARG A N 1
ATOM 2384 C CA . ARG A 1 307 ? -6.526 -10.120 3.356 1.00 98.06 307 ARG A CA 1
ATOM 2385 C C . ARG A 1 307 ? -7.091 -10.038 1.939 1.00 98.06 307 ARG A C 1
ATOM 2387 O O . ARG A 1 307 ? -7.047 -11.027 1.203 1.00 98.06 307 ARG A O 1
ATOM 2394 N N . GLN A 1 308 ? -7.592 -8.870 1.534 1.00 98.50 308 GLN A N 1
ATOM 2395 C CA . GLN A 1 308 ? -8.144 -8.696 0.189 1.00 98.50 308 GLN A CA 1
ATOM 2396 C C . GLN A 1 308 ? -7.058 -8.782 -0.891 1.00 98.50 308 GLN A C 1
ATOM 2398 O O . GLN A 1 308 ? -7.263 -9.437 -1.915 1.00 98.50 308 GLN A O 1
ATOM 2403 N N . TRP A 1 309 ? -5.876 -8.212 -0.648 1.00 98.75 309 TRP A N 1
ATOM 2404 C CA . TRP A 1 309 ? -4.751 -8.295 -1.577 1.00 98.75 309 TRP A CA 1
ATOM 2405 C C . TRP A 1 309 ? -4.260 -9.733 -1.776 1.00 98.75 309 TRP A C 1
ATOM 2407 O O . TRP A 1 309 ? -4.044 -10.161 -2.912 1.00 98.75 309 TRP A O 1
ATOM 2417 N N . GLN A 1 310 ? -4.152 -10.525 -0.703 1.00 98.50 310 GLN A N 1
ATOM 2418 C CA . GLN A 1 310 ? -3.785 -11.939 -0.816 1.00 98.50 310 GLN A CA 1
ATOM 2419 C C . GLN A 1 310 ? -4.836 -12.742 -1.585 1.00 98.50 310 GLN A C 1
ATOM 2421 O O . GLN A 1 310 ? -4.461 -13.599 -2.383 1.00 98.50 310 GLN A O 1
ATOM 2426 N N . ARG A 1 311 ? -6.135 -12.445 -1.430 1.00 98.50 311 ARG A N 1
ATOM 2427 C CA . ARG A 1 311 ? -7.188 -13.080 -2.243 1.00 98.50 311 ARG A CA 1
ATOM 2428 C C . ARG A 1 311 ? -6.968 -12.826 -3.737 1.00 98.50 311 ARG A C 1
ATOM 2430 O O . ARG A 1 311 ? -6.965 -13.773 -4.520 1.00 98.50 311 ARG A O 1
ATOM 2437 N N . VAL A 1 312 ? -6.726 -11.573 -4.123 1.00 98.81 312 VAL A N 1
ATOM 2438 C CA . VAL A 1 312 ? -6.444 -11.191 -5.518 1.00 98.81 312 VAL A CA 1
ATOM 2439 C C . VAL A 1 312 ? -5.168 -11.873 -6.029 1.00 98.81 312 VAL A C 1
ATOM 2441 O O . VAL A 1 312 ? -5.155 -12.447 -7.119 1.00 98.81 312 VAL A O 1
ATOM 2444 N N . ARG A 1 313 ? -4.098 -11.888 -5.226 1.00 98.75 313 ARG A N 1
ATOM 2445 C CA . ARG A 1 313 ? -2.828 -12.540 -5.575 1.00 98.75 313 ARG A CA 1
ATOM 2446 C C . ARG A 1 313 ? -2.969 -14.055 -5.746 1.00 98.75 313 ARG A C 1
ATOM 2448 O O . ARG A 1 313 ? -2.370 -14.615 -6.665 1.00 98.75 313 ARG A O 1
ATOM 2455 N N . ASN A 1 314 ? -3.744 -14.715 -4.889 1.00 98.69 314 ASN A N 1
ATOM 2456 C CA . ASN A 1 314 ? -4.009 -16.150 -4.984 1.00 98.69 314 ASN A CA 1
ATOM 2457 C C . ASN A 1 314 ? -4.776 -16.476 -6.270 1.00 98.69 314 ASN A C 1
ATOM 2459 O O . ASN A 1 314 ? -4.346 -17.345 -7.027 1.00 98.69 314 ASN A O 1
ATOM 2463 N N . HIS A 1 315 ? -5.811 -15.695 -6.589 1.00 98.69 315 HIS A N 1
ATOM 2464 C CA . HIS A 1 315 ? -6.571 -15.838 -7.835 1.00 98.69 315 HIS A CA 1
ATOM 2465 C C . HIS A 1 315 ? -5.704 -15.631 -9.087 1.00 98.69 315 HIS A C 1
ATOM 2467 O O . HIS A 1 315 ? -5.819 -16.373 -10.065 1.00 98.69 315 HIS A O 1
ATOM 2473 N N . ALA A 1 316 ? -4.787 -14.655 -9.049 1.00 98.75 316 ALA A N 1
ATOM 2474 C CA . ALA A 1 316 ? -3.804 -14.435 -10.109 1.00 98.75 316 ALA A CA 1
ATOM 2475 C C . ALA A 1 316 ? -2.869 -15.646 -10.268 1.00 98.75 316 ALA A C 1
ATOM 2477 O O . ALA A 1 316 ? -2.648 -16.127 -11.383 1.00 98.75 316 ALA A O 1
ATOM 2478 N N . LYS A 1 317 ? -2.362 -16.185 -9.152 1.00 98.50 317 LYS A N 1
ATOM 2479 C CA . LYS A 1 317 ? -1.476 -17.357 -9.134 1.00 98.50 317 LYS A CA 1
ATOM 2480 C C . LYS A 1 317 ? -2.154 -18.594 -9.723 1.00 98.50 317 LYS A C 1
ATOM 2482 O O . LYS A 1 317 ? -1.529 -19.283 -10.527 1.00 98.50 317 LYS A O 1
ATOM 2487 N N . GLU A 1 318 ? -3.414 -18.849 -9.374 1.00 98.38 318 GLU A N 1
ATOM 2488 C CA . GLU A 1 318 ? -4.222 -19.951 -9.923 1.00 98.38 318 GLU A CA 1
ATOM 2489 C C . GLU A 1 318 ? -4.371 -19.867 -11.450 1.00 98.38 318 GLU A C 1
ATOM 2491 O O . GLU A 1 318 ? -4.424 -20.888 -12.129 1.00 98.38 318 GLU A O 1
ATOM 2496 N N . ARG A 1 319 ? -4.341 -18.651 -12.006 1.00 98.31 319 ARG A N 1
ATOM 2497 C CA . ARG A 1 319 ? -4.390 -18.372 -13.453 1.00 98.31 319 ARG A CA 1
ATOM 2498 C C . ARG A 1 319 ? -3.028 -18.288 -14.131 1.00 98.31 319 ARG A C 1
ATOM 2500 O O . ARG A 1 319 ? -2.950 -17.966 -15.318 1.00 98.31 319 ARG A O 1
ATOM 2507 N N . GLY A 1 320 ? -1.944 -18.553 -13.404 1.00 97.88 320 GLY A N 1
ATOM 2508 C CA . GLY A 1 320 ? -0.583 -18.425 -13.925 1.00 97.88 320 GLY A CA 1
ATOM 2509 C C . GLY A 1 320 ? -0.161 -16.977 -14.207 1.00 97.88 320 GLY A C 1
ATOM 2510 O O . GLY A 1 320 ? 0.767 -16.756 -14.989 1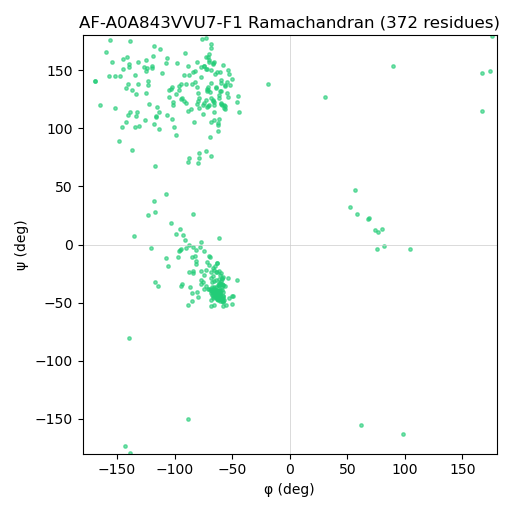.00 97.88 320 GLY A O 1
ATOM 2511 N N . ILE A 1 321 ? -0.818 -15.998 -13.579 1.00 98.75 321 ILE A N 1
ATOM 2512 C CA . ILE A 1 321 ? -0.506 -14.572 -13.688 1.00 98.75 321 ILE A CA 1
ATOM 2513 C C . ILE A 1 321 ? 0.420 -14.181 -12.535 1.00 98.75 321 ILE A C 1
ATOM 2515 O O . ILE A 1 321 ? 0.112 -14.389 -11.361 1.00 98.75 321 ILE A O 1
ATOM 2519 N N . LYS A 1 322 ? 1.571 -13.588 -12.860 1.00 98.38 322 LYS A N 1
ATOM 2520 C CA . LYS A 1 322 ? 2.452 -12.957 -11.872 1.00 98.38 322 LYS A CA 1
ATOM 2521 C C . LYS A 1 322 ? 2.080 -11.490 -11.712 1.00 98.38 322 LYS A C 1
ATOM 2523 O O . LYS A 1 322 ? 1.879 -10.800 -12.704 1.00 98.38 322 LYS A O 1
ATOM 2528 N N . ILE A 1 323 ? 2.060 -11.004 -10.479 1.00 98.75 323 ILE A N 1
ATOM 2529 C CA . ILE A 1 323 ? 1.895 -9.576 -10.213 1.00 98.75 323 ILE A CA 1
ATOM 2530 C C . ILE A 1 323 ? 3.284 -8.951 -10.075 1.00 98.75 323 ILE A C 1
ATOM 2532 O O . ILE A 1 323 ? 4.110 -9.442 -9.305 1.00 98.75 323 ILE A O 1
ATOM 2536 N N . MET A 1 324 ? 3.542 -7.902 -10.849 1.00 98.75 324 MET A N 1
ATOM 2537 C CA . MET A 1 324 ? 4.743 -7.079 -10.773 1.00 98.75 324 MET A CA 1
ATOM 2538 C C . MET A 1 324 ? 4.386 -5.784 -10.046 1.00 98.75 324 MET A C 1
ATOM 2540 O O . MET A 1 324 ? 3.660 -4.952 -10.584 1.00 98.75 324 MET A O 1
ATOM 2544 N N . GLY A 1 325 ? 4.870 -5.653 -8.812 1.00 98.31 325 GLY A N 1
ATOM 2545 C CA . GLY A 1 325 ? 4.800 -4.393 -8.082 1.00 98.31 325 GLY A CA 1
ATOM 2546 C C . GLY A 1 325 ? 5.841 -3.393 -8.576 1.00 98.31 325 GLY A C 1
ATOM 2547 O O . GLY A 1 325 ? 6.694 -3.713 -9.408 1.00 98.31 325 GLY A O 1
ATOM 2548 N N . ASP A 1 326 ? 5.779 -2.203 -8.001 1.00 98.31 326 ASP A N 1
ATOM 2549 C CA . ASP A 1 326 ? 6.721 -1.116 -8.218 1.00 98.31 326 ASP A CA 1
ATOM 2550 C C . ASP A 1 326 ? 7.140 -0.561 -6.850 1.00 98.31 326 ASP A C 1
ATOM 2552 O O . ASP A 1 326 ? 6.314 -0.453 -5.941 1.00 98.31 326 ASP A O 1
ATOM 2556 N N . MET A 1 327 ? 8.430 -0.276 -6.694 1.00 96.62 327 MET A N 1
ATOM 2557 C CA . MET A 1 327 ? 9.038 0.160 -5.443 1.00 96.62 327 MET A CA 1
ATOM 2558 C C . MET A 1 327 ? 9.937 1.367 -5.724 1.00 96.62 327 MET A C 1
ATOM 2560 O O . MET A 1 327 ? 10.993 1.207 -6.347 1.00 96.62 327 MET A O 1
ATOM 2564 N N . PRO A 1 328 ? 9.555 2.570 -5.262 1.00 94.19 328 PRO A N 1
ATOM 2565 C CA . PRO A 1 328 ? 10.416 3.738 -5.349 1.00 94.19 328 PRO A CA 1
ATOM 2566 C C . PRO A 1 328 ? 11.726 3.488 -4.591 1.00 94.19 328 PRO A C 1
ATOM 2568 O O . PRO A 1 328 ? 11.729 2.896 -3.515 1.00 94.19 328 PRO A O 1
ATOM 2571 N N . ILE A 1 329 ? 12.851 3.969 -5.128 1.00 95.31 329 ILE A N 1
ATOM 2572 C CA . ILE A 1 329 ? 14.163 3.821 -4.472 1.00 95.31 329 ILE A CA 1
ATOM 2573 C C . ILE A 1 329 ? 14.269 4.622 -3.161 1.00 95.31 329 ILE A C 1
ATOM 2575 O O . ILE A 1 329 ? 15.044 4.264 -2.275 1.00 95.31 329 ILE A O 1
ATOM 2579 N N . TYR A 1 330 ? 13.513 5.715 -3.039 1.00 94.62 330 TYR A N 1
ATOM 2580 C CA . TYR A 1 330 ? 13.517 6.603 -1.879 1.00 94.62 330 TYR A CA 1
ATOM 2581 C C . TYR A 1 330 ? 12.134 6.652 -1.234 1.00 94.62 330 TYR A C 1
ATOM 2583 O O . TYR A 1 330 ? 11.122 6.526 -1.918 1.00 94.62 330 TYR A O 1
ATOM 2591 N N . VAL A 1 331 ? 12.116 6.911 0.071 1.00 94.56 331 VAL A N 1
ATOM 2592 C CA . VAL A 1 331 ? 10.904 7.116 0.874 1.00 94.56 331 VAL A CA 1
ATOM 2593 C C . VAL A 1 331 ? 10.754 8.590 1.258 1.00 94.56 331 VAL A C 1
ATOM 2595 O O . VAL A 1 331 ? 11.740 9.336 1.292 1.00 94.56 331 VAL A O 1
ATOM 2598 N N . GLY A 1 332 ? 9.525 9.021 1.550 1.00 91.50 332 GLY A N 1
ATOM 2599 C CA . GLY A 1 332 ? 9.248 10.381 2.015 1.00 91.50 332 GLY A CA 1
ATOM 2600 C C . GLY A 1 332 ? 9.877 10.660 3.383 1.00 91.50 332 GLY A C 1
ATOM 2601 O O . GLY A 1 332 ? 9.967 9.769 4.223 1.00 91.50 332 GLY A O 1
ATOM 2602 N N . HIS A 1 333 ? 10.311 11.900 3.641 1.00 93.50 333 HIS A N 1
ATOM 2603 C CA . HIS A 1 333 ? 10.908 12.263 4.941 1.00 93.50 333 HIS A CA 1
ATOM 2604 C C . HIS A 1 333 ? 9.910 12.177 6.090 1.00 93.50 333 HIS A C 1
ATOM 2606 O O . HIS A 1 333 ? 10.263 11.708 7.170 1.00 93.50 333 HIS A O 1
ATOM 2612 N N . HIS A 1 334 ? 8.677 12.621 5.860 1.00 93.25 334 HIS A N 1
ATOM 2613 C CA . HIS A 1 334 ? 7.612 12.552 6.845 1.00 93.25 334 HIS A CA 1
ATOM 2614 C C . HIS A 1 334 ? 6.865 11.216 6.744 1.00 93.25 334 HIS A C 1
ATOM 2616 O O . HIS A 1 334 ? 5.731 11.159 6.286 1.00 93.25 334 HIS A O 1
ATOM 2622 N N . SER A 1 335 ? 7.550 10.152 7.157 1.00 94.62 335 SER A N 1
ATOM 2623 C CA . SER A 1 335 ? 7.070 8.767 7.166 1.00 94.62 335 SER A CA 1
ATOM 2624 C C . SER A 1 335 ? 7.549 8.043 8.425 1.00 94.62 335 SER A C 1
ATOM 2626 O O . SER A 1 335 ? 8.530 8.463 9.063 1.00 94.62 335 SER A O 1
ATOM 2628 N N . ALA A 1 336 ? 6.896 6.928 8.758 1.00 96.25 336 ALA A N 1
ATOM 2629 C CA . ALA A 1 336 ? 7.363 6.034 9.813 1.00 96.25 336 ALA A CA 1
ATOM 2630 C C . ALA A 1 336 ? 8.747 5.456 9.480 1.00 96.25 336 ALA A C 1
ATOM 2632 O O . ALA A 1 336 ? 9.599 5.375 10.367 1.00 96.25 336 ALA A O 1
ATOM 2633 N N . ASP A 1 337 ? 9.008 5.175 8.197 1.00 96.75 337 ASP A N 1
ATOM 2634 C CA . ASP A 1 337 ? 10.281 4.663 7.684 1.00 96.75 337 ASP A CA 1
ATOM 2635 C C . ASP A 1 337 ? 11.472 5.495 8.171 1.00 96.75 337 ASP A C 1
ATOM 2637 O O . ASP A 1 337 ? 12.431 4.965 8.739 1.00 96.75 337 ASP A O 1
ATOM 2641 N N . VAL A 1 338 ? 11.404 6.819 8.000 1.00 97.06 338 VAL A N 1
ATOM 2642 C CA . VAL A 1 338 ? 12.492 7.735 8.371 1.00 97.06 338 VAL A CA 1
ATOM 2643 C C . VAL A 1 338 ? 12.491 8.036 9.867 1.00 97.06 338 VAL A C 1
ATOM 2645 O O . VAL A 1 338 ? 13.560 8.081 10.484 1.00 97.06 338 VAL A O 1
ATOM 2648 N N . TRP A 1 339 ? 11.315 8.238 10.468 1.00 97.50 339 TRP A N 1
ATOM 2649 C CA . TRP A 1 339 ? 11.191 8.559 11.892 1.00 97.50 339 TRP A CA 1
ATOM 2650 C C . TRP A 1 339 ? 11.694 7.421 12.793 1.00 97.50 339 TRP A C 1
ATOM 2652 O O . TRP A 1 339 ? 12.451 7.674 13.737 1.00 97.50 339 TRP A O 1
ATOM 2662 N N . ALA A 1 340 ? 11.338 6.173 12.484 1.00 97.38 340 ALA A N 1
ATOM 2663 C CA . ALA A 1 340 ? 11.764 5.000 13.241 1.00 97.38 340 ALA A CA 1
ATOM 2664 C C . ALA A 1 340 ? 13.215 4.594 12.937 1.00 97.38 340 ALA A C 1
ATOM 2666 O O . ALA A 1 340 ? 13.928 4.140 13.835 1.00 97.38 340 ALA A O 1
ATOM 2667 N N . ASN A 1 341 ? 13.704 4.848 11.715 1.00 97.31 341 ASN A N 1
ATOM 2668 C CA . ASN A 1 341 ? 15.004 4.358 11.245 1.00 97.31 341 ASN A CA 1
ATOM 2669 C C . ASN A 1 341 ? 16.000 5.470 10.892 1.00 97.31 341 ASN A C 1
ATOM 2671 O O . ASN A 1 341 ? 16.808 5.330 9.975 1.00 97.31 341 ASN A O 1
ATOM 2675 N N . ARG A 1 342 ? 16.018 6.566 11.662 1.00 96.75 342 ARG A N 1
ATOM 2676 C CA . ARG A 1 342 ? 16.852 7.766 11.417 1.00 96.75 342 ARG A CA 1
ATOM 2677 C C . ARG A 1 342 ? 18.322 7.495 11.072 1.00 96.75 342 ARG A C 1
ATOM 2679 O O . ARG A 1 342 ? 18.927 8.282 10.355 1.00 96.75 342 ARG A O 1
ATOM 2686 N N . LYS A 1 343 ? 18.907 6.411 11.593 1.00 96.81 343 LYS A N 1
ATOM 2687 C CA . LYS A 1 343 ? 20.312 6.026 11.356 1.00 96.81 343 LYS A CA 1
ATOM 2688 C C . LYS A 1 343 ? 20.591 5.540 9.928 1.00 96.81 343 LYS A C 1
ATOM 2690 O O . LYS A 1 343 ? 21.753 5.501 9.541 1.00 96.81 343 LYS A O 1
ATOM 2695 N N . LEU A 1 344 ? 19.558 5.170 9.170 1.00 97.31 344 LEU A N 1
ATOM 2696 C CA . LEU A 1 344 ? 19.671 4.749 7.771 1.00 97.31 344 LEU A CA 1
ATOM 2697 C C . LEU A 1 344 ? 19.731 5.938 6.798 1.00 97.31 344 LEU A C 1
ATOM 2699 O O . LEU A 1 344 ? 20.025 5.751 5.621 1.00 97.31 344 LEU A O 1
ATOM 2703 N N . PHE A 1 345 ? 19.477 7.158 7.280 1.00 96.94 345 PHE A N 1
ATOM 2704 C CA . PHE A 1 345 ? 19.327 8.354 6.456 1.00 96.94 345 PHE A CA 1
ATOM 2705 C C . PHE A 1 345 ? 20.364 9.426 6.804 1.00 96.94 345 PHE A C 1
ATOM 2707 O O . PHE A 1 345 ? 20.843 9.529 7.935 1.00 96.94 345 PHE A O 1
ATOM 2714 N N . MET A 1 346 ? 20.689 10.277 5.827 1.00 96.50 346 MET A N 1
ATOM 2715 C CA . MET A 1 346 ? 21.586 11.422 6.016 1.00 96.50 346 MET A CA 1
ATOM 2716 C C . MET A 1 346 ? 20.846 12.584 6.690 1.00 96.50 346 MET A C 1
ATOM 2718 O O . MET A 1 346 ? 20.420 13.540 6.042 1.00 96.50 346 MET A O 1
ATOM 2722 N N . LEU A 1 347 ? 20.678 12.482 8.008 1.00 96.75 347 LEU A N 1
ATOM 2723 C CA . LEU A 1 347 ? 20.016 13.487 8.837 1.00 96.75 347 LEU A CA 1
ATOM 2724 C C . LEU A 1 347 ? 21.016 14.188 9.763 1.00 96.75 347 LEU A C 1
ATOM 2726 O O . LEU A 1 347 ? 21.966 13.582 10.262 1.00 96.75 347 LEU A O 1
ATOM 2730 N N . ASP A 1 348 ? 20.775 15.464 10.050 1.00 95.38 348 ASP A N 1
ATOM 2731 C CA . ASP A 1 348 ? 21.475 16.170 11.116 1.00 95.38 348 ASP A CA 1
ATOM 2732 C C . ASP A 1 348 ? 20.989 15.706 12.508 1.00 95.38 348 ASP A C 1
ATOM 2734 O O . ASP A 1 348 ? 20.057 14.906 12.664 1.00 95.38 348 ASP A O 1
ATOM 2738 N N . ARG A 1 349 ? 21.597 16.243 13.574 1.00 92.44 349 ARG A N 1
ATOM 2739 C CA . ARG A 1 349 ? 21.209 15.906 14.959 1.00 92.44 349 ARG A CA 1
ATOM 2740 C C . ARG A 1 349 ? 19.750 16.266 15.271 1.00 92.44 349 ARG A C 1
ATOM 2742 O O . ARG A 1 349 ? 19.134 15.642 16.133 1.00 92.44 349 ARG A O 1
ATOM 2749 N N . ARG A 1 350 ? 19.189 17.250 14.563 1.00 92.81 350 ARG A N 1
ATOM 2750 C CA . ARG A 1 350 ? 17.801 17.704 14.690 1.00 92.81 350 ARG A CA 1
ATOM 2751 C C . ARG A 1 350 ? 16.845 16.903 13.799 1.00 92.81 350 ARG A C 1
ATOM 2753 O O . ARG A 1 350 ? 15.653 17.175 13.866 1.00 92.81 350 ARG A O 1
ATOM 2760 N N . GLY A 1 351 ? 17.303 15.921 13.026 1.00 93.62 351 GLY A N 1
ATOM 2761 C CA . GLY A 1 351 ? 16.448 15.125 12.141 1.00 93.62 351 GLY A CA 1
ATOM 2762 C C . GLY A 1 351 ? 16.103 15.806 10.812 1.00 93.62 351 GLY A C 1
ATOM 2763 O O . GLY A 1 351 ? 15.196 15.341 10.125 1.00 93.62 351 GLY A O 1
ATOM 2764 N N . PHE A 1 352 ? 16.795 16.890 10.448 1.00 94.38 352 PHE A N 1
ATOM 2765 C CA . PHE A 1 352 ? 16.672 17.517 9.133 1.00 94.38 352 PHE A CA 1
ATOM 2766 C C . PHE A 1 352 ? 17.580 16.822 8.112 1.00 94.38 352 PHE A C 1
ATOM 2768 O O . PHE A 1 352 ? 18.735 16.537 8.440 1.00 94.38 352 PHE A O 1
ATOM 2775 N N . PRO A 1 353 ? 17.114 16.579 6.876 1.00 94.88 353 PRO A N 1
ATOM 2776 C CA . PRO A 1 353 ? 17.959 16.036 5.817 1.00 94.88 353 PRO A CA 1
ATOM 2777 C C . PRO A 1 353 ? 19.121 16.972 5.483 1.00 94.88 353 PRO A C 1
ATOM 2779 O O . PRO A 1 353 ? 18.920 18.161 5.240 1.00 94.88 353 PRO A O 1
ATOM 2782 N N . THR A 1 354 ? 20.346 16.444 5.475 1.00 95.19 354 THR A N 1
ATOM 2783 C CA . THR A 1 354 ? 21.544 17.209 5.079 1.00 95.19 354 THR A CA 1
ATOM 2784 C C . THR A 1 354 ? 21.750 17.213 3.567 1.00 95.19 354 THR A C 1
ATOM 2786 O O . THR A 1 354 ? 22.401 18.111 3.035 1.00 95.19 354 THR A O 1
ATOM 2789 N N . GLN A 1 355 ? 21.187 16.218 2.880 1.00 93.56 355 GLN A N 1
ATOM 2790 C CA . GLN A 1 355 ? 21.119 16.096 1.428 1.00 93.56 355 GLN A CA 1
ATOM 2791 C C . GLN A 1 355 ? 19.744 15.559 1.029 1.00 93.56 355 GLN A C 1
ATOM 2793 O O . GLN A 1 355 ? 19.078 14.888 1.819 1.00 93.56 355 GLN A O 1
ATOM 2798 N N . VAL A 1 356 ? 19.333 15.850 -0.204 1.00 94.50 356 VAL A N 1
ATOM 2799 C CA . VAL A 1 356 ? 18.056 15.409 -0.777 1.00 94.50 356 VAL A CA 1
ATOM 2800 C C . VAL A 1 356 ? 18.260 14.813 -2.159 1.00 94.50 356 VAL A C 1
ATOM 2802 O O . VAL A 1 356 ? 19.251 15.101 -2.831 1.00 94.50 356 VAL A O 1
ATOM 2805 N N . SER A 1 357 ? 17.318 13.970 -2.572 1.00 95.00 357 SER A N 1
ATOM 2806 C CA . SER A 1 357 ? 17.366 13.276 -3.853 1.00 95.00 357 SER A CA 1
ATOM 2807 C C . SER A 1 357 ? 16.994 14.183 -5.028 1.00 95.00 357 SER A C 1
ATOM 2809 O O . SER A 1 357 ? 16.239 15.155 -4.910 1.00 95.00 357 SER A O 1
ATOM 2811 N N . GLY A 1 358 ? 17.534 13.830 -6.189 1.00 95.38 358 GLY A N 1
ATOM 2812 C CA . GLY A 1 358 ? 17.288 14.494 -7.457 1.00 95.38 358 GLY A CA 1
ATOM 2813 C C . GLY A 1 358 ? 18.154 13.901 -8.562 1.00 95.38 358 GLY A C 1
ATOM 2814 O O . GLY A 1 358 ? 18.964 13.004 -8.321 1.00 95.38 358 GLY A O 1
ATOM 2815 N N . VAL A 1 359 ? 17.999 14.436 -9.766 1.00 96.69 359 VAL A N 1
ATOM 2816 C CA . VAL A 1 359 ? 18.853 14.137 -10.919 1.00 96.69 359 VAL A CA 1
ATOM 2817 C C . VAL A 1 359 ? 19.463 15.433 -11.454 1.00 96.69 359 VAL A C 1
ATOM 2819 O O . VAL A 1 359 ? 18.785 16.466 -11.457 1.00 96.69 359 VAL A O 1
ATOM 2822 N N . PRO A 1 360 ? 20.741 15.422 -11.870 1.00 97.31 360 PRO A N 1
ATOM 2823 C CA . PRO A 1 360 ? 21.387 16.606 -12.428 1.00 97.31 360 PRO A CA 1
ATOM 2824 C C . PRO A 1 360 ? 20.793 16.972 -13.801 1.00 97.31 360 PRO A C 1
ATOM 2826 O O . PRO A 1 360 ? 20.066 16.170 -14.388 1.00 97.31 360 PRO A O 1
ATOM 2829 N N . PRO A 1 361 ? 21.117 18.162 -14.337 1.00 97.69 361 PRO A N 1
ATOM 2830 C CA . PRO A 1 361 ? 20.860 18.488 -15.734 1.00 97.69 361 PRO A CA 1
ATOM 2831 C C . PRO A 1 361 ? 21.419 17.450 -16.708 1.00 97.69 361 PRO A C 1
ATOM 2833 O O . PRO A 1 361 ? 22.498 16.893 -16.490 1.00 97.69 361 PRO A O 1
ATOM 2836 N N . ASP A 1 362 ? 20.718 17.258 -17.818 1.00 96.88 362 ASP A N 1
ATOM 2837 C CA . ASP A 1 362 ? 21.127 16.399 -18.924 1.00 96.88 362 ASP A CA 1
ATOM 2838 C C . ASP A 1 362 ? 20.712 17.004 -20.280 1.00 96.88 362 ASP A C 1
ATOM 2840 O O . ASP A 1 362 ? 20.246 18.140 -20.364 1.00 96.88 362 ASP A O 1
ATOM 2844 N N . ALA A 1 363 ? 20.909 16.256 -21.370 1.00 96.44 363 ALA A N 1
ATOM 2845 C CA . ALA A 1 363 ? 20.568 16.711 -22.720 1.00 96.44 363 ALA A CA 1
ATOM 2846 C C . ALA A 1 363 ? 19.058 16.964 -22.938 1.00 96.44 363 ALA A C 1
ATOM 2848 O O . ALA A 1 363 ? 18.692 17.607 -23.920 1.00 96.44 363 ALA A O 1
ATOM 2849 N N . PHE A 1 364 ? 18.193 16.455 -22.056 1.00 96.38 364 PHE A N 1
ATOM 2850 C CA . PHE A 1 364 ? 16.736 16.577 -22.119 1.00 96.38 364 PHE A CA 1
ATOM 2851 C C . PHE A 1 364 ? 16.176 17.570 -21.086 1.00 96.38 364 PHE A C 1
ATOM 2853 O O . PHE A 1 364 ? 15.050 18.041 -21.246 1.00 96.38 364 PHE A O 1
ATOM 2860 N N . SER A 1 365 ? 16.942 17.909 -20.044 1.00 96.56 365 SER A N 1
ATOM 2861 C CA . SER A 1 365 ? 16.567 18.864 -19.001 1.00 96.56 365 SER A CA 1
ATOM 2862 C C . SER A 1 365 ? 17.743 19.749 -18.589 1.00 96.56 365 SER A C 1
ATOM 2864 O O . SER A 1 365 ? 18.660 19.306 -17.902 1.00 96.56 365 SER A O 1
ATOM 2866 N N . GLU A 1 366 ? 17.674 21.041 -18.918 1.00 95.50 366 GLU A N 1
ATOM 2867 C CA . GLU A 1 366 ? 18.712 22.021 -18.553 1.00 95.50 366 GLU A CA 1
ATOM 2868 C C . GLU A 1 366 ? 18.862 22.226 -17.036 1.00 95.50 366 GLU A C 1
ATOM 2870 O O . GLU A 1 366 ? 19.917 22.651 -16.568 1.00 95.50 366 GLU A O 1
ATOM 2875 N N . THR A 1 367 ? 17.817 21.942 -16.254 1.00 96.56 367 THR A N 1
ATOM 2876 C CA . THR A 1 367 ? 17.794 22.185 -14.802 1.00 96.56 367 THR A CA 1
ATOM 2877 C C . THR A 1 367 ? 17.888 20.915 -13.965 1.00 96.56 367 THR A C 1
ATOM 2879 O O . THR A 1 367 ? 18.066 21.008 -12.751 1.00 96.56 367 THR A O 1
ATOM 2882 N N . GLY A 1 368 ? 17.744 19.739 -14.580 1.00 95.75 368 GLY A N 1
ATOM 2883 C CA . GLY A 1 368 ? 17.548 18.493 -13.848 1.00 95.75 368 GLY A CA 1
ATOM 2884 C C . GLY A 1 368 ? 16.259 18.521 -13.024 1.00 95.75 368 GLY A C 1
ATOM 2885 O O . GLY A 1 368 ? 15.315 19.260 -13.329 1.00 95.75 368 GLY A O 1
ATOM 2886 N N . GLN A 1 369 ? 16.213 17.716 -11.962 1.00 95.38 369 GLN A N 1
ATOM 2887 C CA . GLN A 1 369 ? 15.053 17.611 -11.077 1.00 95.38 369 GLN A CA 1
ATOM 2888 C C . GLN A 1 369 ? 15.492 17.498 -9.618 1.00 95.38 369 GLN A C 1
ATOM 2890 O O . GLN A 1 369 ? 16.410 16.755 -9.287 1.00 95.38 369 GLN A O 1
ATOM 2895 N N . LEU A 1 370 ? 14.790 18.207 -8.738 1.00 93.88 370 LEU A N 1
ATOM 2896 C CA . LEU A 1 370 ? 14.958 18.129 -7.290 1.00 93.88 370 LEU A CA 1
ATOM 2897 C C . LEU A 1 370 ? 13.680 17.541 -6.695 1.00 93.88 370 LEU A C 1
ATOM 2899 O O . LEU A 1 370 ? 12.631 18.185 -6.780 1.00 93.88 370 LEU A O 1
ATOM 2903 N N . TRP A 1 371 ? 13.767 16.343 -6.122 1.00 88.81 371 TRP A N 1
ATOM 2904 C CA . TRP A 1 371 ? 12.597 15.579 -5.679 1.00 88.81 371 TRP A CA 1
ATOM 2905 C C . TRP A 1 371 ? 12.261 15.803 -4.199 1.00 88.81 371 TRP A C 1
ATOM 2907 O O . TRP A 1 371 ? 11.091 15.880 -3.848 1.00 88.81 371 TRP A O 1
ATOM 2917 N N . GLY A 1 372 ? 13.260 15.977 -3.329 1.00 71.25 372 GLY A N 1
ATOM 2918 C CA . GLY A 1 372 ? 13.042 16.186 -1.890 1.00 71.25 372 GLY A CA 1
ATOM 2919 C C . GLY A 1 372 ? 12.835 17.650 -1.497 1.00 71.25 372 GLY A C 1
ATOM 2920 O O . GLY A 1 372 ? 13.745 18.254 -0.930 1.00 71.25 372 GLY A O 1
ATOM 2921 N N . ARG A 1 373 ? 11.665 18.237 -1.791 1.00 56.59 373 ARG A N 1
ATOM 2922 C CA . ARG A 1 373 ? 11.280 19.544 -1.218 1.00 56.59 373 ARG A CA 1
ATOM 2923 C C . ARG A 1 373 ? 10.498 19.321 0.077 1.00 56.59 373 ARG A C 1
ATOM 2925 O O . ARG A 1 373 ? 9.488 18.628 0.052 1.00 56.59 373 ARG A O 1
ATOM 2932 N N . PHE A 1 374 ? 10.980 19.903 1.173 1.00 54.88 374 PHE A N 1
ATOM 2933 C CA . PHE A 1 374 ? 10.324 19.893 2.485 1.00 54.88 374 PHE A CA 1
ATOM 2934 C C . PHE A 1 374 ? 9.726 21.255 2.795 1.00 54.88 374 PHE A C 1
ATOM 2936 O O . PHE A 1 374 ? 10.365 22.269 2.419 1.00 54.88 374 PHE A O 1
#

Foldseek 3Di:
DDDDDDDDDDDDDDDDDDDDDDDDDDDDDDDDDDDDDDDDDDDDDDDDDDDDDDDDDDDDDDDDDDDDPPPPDPDPADDPGDDPPCPVVPDDDDDPVPDDFDEDEDAQQRFDDQLQGGALDVSLLVVLVVCLVVVGAEYEHEAQAQWDPDDPRQPPSLQHQAQPFGHLLRQDLVVLCVVVQDPPVLQDGGDDDPHHPRVSSCVRRVLSLADDPDVDDDHDHTRLVCLCVDDDDSVVLLVCQCPDPVNVVQLQLQLLLVLQCSPPVDPALLPDDPCSQVVPVVVSVVSCVVCVVSSSSSSSSRSSRVVSVVVSCVSSVVSNHDYHYDGDPDHALRHSCCSVCVVVACADPSSHHPDFDWACDDPVGNRGTTDHDD